Protein AF-A0A9K3PR68-F1 (afdb_monomer)

InterPro domains:
  IPR002347 Short-chain dehydrogenase/reductase SDR [PF00106] (8-247)
  IPR005322 Peptidase C69 [PF03577] (405-537)
  IPR005322 Peptidase C69 [PTHR12994] (298-611)

Nearest PDB structures (foldseek):
  5u2w-assembly1_D  TM=6.952E-01  e=2.261E-11  Burkholderia cenocepacia J2315
  3v2g-assembly1_A  TM=7.079E-01  e=7.075E-11  Sinorhizobium meliloti 1021
  4wnh-assembly1_A  TM=4.831E-01  e=2.727E-01  Mus musculus
  2wtx-assembly1_C  TM=2.582E-01  e=5.106E-01  Escherichia coli K-12
  5l3k-assembly1_C  TM=2.240E-01  e=2.250E+00  Mycolicibacterium thermoresistibile

Sequence (617 aa):
MRDTNNIVFLVTGASRGLGRAIALTSAKYYLTKYNDDSKSRLQLHYILVARSASGLEELKDKLENISTSDNVRISAHCHIVDLGNLDDLDANLDKILKDVDSITSDESSGDQHNIFFINNAGSLGHLGPCTTSPSLQDMRQTLDLNVTSCLWSSVKVAQHIKRKQEQRSTNSTLNAVLVNISSLVAISDDFVTMGIYSAGKGAREKYHTLLAKEELQTSLDPLTTIKTLNYAPGPLETDMTTSLRNSESLDSNLQKNFDKQLLNVNDSAWKLIRLLDSNDFDSGAHVDYFDLPDSPPSRPCGCDTFVAFPPATPPGIIIFGKNSDRPTGEGQSNRRYPQKKYPPGSKVKCTYIEIDQVETTHAVLLSQIDWMFGAEMGSNEKGVVIGNEAIWTRDECKSEPKYLLGMDLVRLGLERGETALHALNVITELLEKHGQGGPCAEDDPSFCYHNSYLILDGSEAWVLETSGRHWVAQRITKGVRNISNCMSIRSDFDLCSDNVCHHATKQGYWKESDGPLDFAAAFSTCGNAETEMSDQRFCGGRKLLEKHSNKGTMTKEAMMEILRDHKSGICMHGGGFETTSAWVSEFTTNGKDTNVRHFVTGGPHPCKKAFREESII

Organism: NCBI:txid303405

Radius of gyration: 28.74 Å; Cα contacts (8 Å, |Δi|>4): 1378; chains: 1; bounding box: 79×64×82 Å

Mean predicted aligned error: 14.57 Å

Foldseek 3Di:
DQAEEEEEEEFAPCLFFLNVLLLLLLLVVVQVVFPDPDSYAYEYEYEYEEQDPVSQVVSQVNSQPDDDDPRYHYHYHYQNDDLLPPVCLVVSLVVSVVVVCVRPVDQPQRYEYEYEYHLPDAALQFFAAPVVRPDPVSLSSRCSRLPVSSLVSLVSVVVSQVVVVVVHDPRYAYEYEYEAAAAPLCPDPPFGRSVSVNVSRVNNLVSQLVVQVVQVVPCPDPRYDYFYEHEHLFFEDGPRLVCLLPDPRGDPVVNVVSVDDGDYSNQSSNQVSLCSVVVPDRGSDYDYNVNTDSDQLPLPQFKKKKKADPLLAPPQKIKIKMFGKAFPPFDWFWDKDAKDADDPQDWDDFFQDIDGDDRIWFIKTARDGDNGRFGQWIATPLQKTKHKEFEAWPADADQPSQAHAPRSLRRQLRGQPNFQVRSVVRSLVRCLVGWHHHAPHDPDSPSIGFMWMWMHGSAWIKIWGDHTSKIFIAIGGHGMDMDTHADAQFLRTDDIDPCLVVVLVVVVLDDVVVPGGTPRQSIHPVHVPCYQVNQLLSVVLVVLSCVSSVVSHDDQVSSLVSCQDPVSCNQPDDSSMGRFKMKMKMWRDDPPDIDIWIWMQRGTRSNPGGTDTDDSD

Solvent-accessible surface area (backbone atoms only — not comparable to full-atom values): 32085 Å² total; per-residue (Å²): 131,68,42,40,41,38,39,35,41,40,29,30,34,24,42,46,64,56,34,32,29,36,58,56,41,45,53,54,51,52,56,68,73,53,49,99,81,59,82,47,37,39,38,41,37,35,40,36,28,22,69,48,59,68,38,36,52,58,46,38,54,54,53,62,64,50,91,67,55,103,40,38,47,64,48,71,45,78,43,76,44,61,60,55,44,65,93,52,38,64,67,50,50,57,57,55,48,48,55,52,48,65,73,67,62,73,79,54,87,54,32,37,37,41,36,39,39,36,50,50,50,70,72,64,65,64,58,24,58,75,93,68,60,92,45,75,66,58,54,48,52,41,40,34,30,39,29,54,36,48,56,50,50,53,49,54,50,51,54,52,52,50,56,49,59,76,72,53,62,98,62,50,50,65,39,35,39,43,33,41,58,44,44,70,51,37,82,45,88,83,53,65,24,34,52,62,34,26,53,31,33,30,52,47,48,56,50,45,32,48,52,20,52,53,45,64,74,65,50,89,48,96,84,56,53,69,38,22,39,29,38,16,59,62,67,44,66,38,75,68,46,52,51,51,58,72,37,89,44,39,39,73,75,60,37,59,65,59,74,45,93,56,42,59,40,56,59,39,25,46,50,51,45,51,45,64,72,68,57,78,68,64,60,26,38,80,46,45,44,85,79,44,70,96,51,69,73,52,80,61,82,32,25,39,38,40,40,32,21,38,66,19,12,47,86,48,32,36,40,38,33,36,33,40,40,40,55,63,88,63,56,46,40,72,45,72,44,71,60,45,76,45,65,89,87,36,69,42,76,47,67,59,39,71,46,84,43,67,52,59,35,45,27,26,29,29,43,21,40,68,93,50,64,20,18,53,31,38,37,20,82,59,50,25,36,39,38,53,24,44,26,63,38,64,55,77,56,45,40,56,65,72,16,40,42,65,32,33,39,45,41,51,16,39,28,68,26,67,39,29,68,49,18,50,50,50,34,50,54,47,29,58,74,55,29,51,15,12,49,74,46,97,92,34,64,81,43,44,53,36,35,31,36,47,29,23,35,85,74,40,34,35,43,38,42,45,44,61,61,33,37,41,28,31,80,43,71,54,34,71,53,72,51,28,49,53,52,70,59,46,64,78,53,76,46,63,42,96,55,40,69,59,49,34,41,74,73,68,44,45,53,79,91,78,48,78,68,37,48,24,43,40,38,27,66,65,35,81,83,55,57,51,84,67,44,59,43,46,46,36,51,49,51,50,51,49,67,42,26,78,72,35,61,43,44,69,68,54,46,56,50,54,52,34,32,56,91,41,47,53,34,39,80,55,82,64,30,25,20,34,30,34,41,35,37,43,34,44,40,62,89,91,49,63,47,77,48,37,31,33,36,68,29,58,41,48,73,82,42,67,71,41,82,56,71,66,119

Secondary structure (DSSP, 8-state):
---EEEEEEEEETTTSHHHHHHHHHHHHHHHHHT-TT-SSEEEEEEEEEES-HHHHHHHHHHHHTSPPBTTEEEEEEEEE--TT-GGGHHHHHHHHHHHHHHHH----TT-EEEEEEEE--------S-GGG---HHHHHHHHIIIIIHHHHHHHHHHHHHHHHHHHS-TTSEEEEEEEEE--GGGT-S--TT-HHHHHHHHHHHHHHHHHHHHHHHH-SSTT--EEEEEEE--SB-SHHHHHHHT-TTS-HHHHHHHSSPPBPHHHHHHHHHHHHHH--S-TT-EEEGGGS-SSSS-S-----EEEE-TTSS-TTEEEEEEEEEEETT--EEEEEE--EE--TT-EEE-SS-EEEPPSEE--EEEEEETTSSS-SEEEETTS-EEEEEEE-BSSPPP-SSSSB-HHHHHHHHHHH-SSHHHHHHHHHHHHHHH-B-S--BTTBTT---EEEEEEE-SS-EEEEEEETTEEEEEEE-SSEEEEBSB----S--SEE-TTHHHHHHHTTS--GGG-S--HHHHHBTTGGG-SSSS-HHHHHHHHHHHHHHTTT---HHHHHHHTT-TTTT-S-EETTEEEEEEEEEEEEEETTEEEEEEEE--SS-TTTS--EEE---

pLDDT: mean 89.27, std 12.38, range [34.03, 98.88]

Structure (mmCIF, N/CA/C/O backbone):
data_AF-A0A9K3PR68-F1
#
_entry.id   AF-A0A9K3PR68-F1
#
loop_
_atom_site.group_PDB
_atom_site.id
_atom_site.type_symbol
_atom_site.label_atom_id
_atom_site.label_alt_id
_atom_site.label_comp_id
_atom_site.label_asym_id
_atom_site.label_entity_id
_atom_site.label_seq_id
_atom_site.pdbx_PDB_ins_code
_atom_site.Cartn_x
_atom_site.Cartn_y
_atom_site.Cartn_z
_atom_site.occupancy
_atom_site.B_iso_or_equiv
_atom_site.auth_seq_id
_atom_site.auth_comp_id
_atom_site.auth_asym_id
_atom_site.auth_atom_id
_atom_site.pdbx_PDB_model_num
ATOM 1 N N . MET A 1 1 ? -16.920 23.624 -20.603 1.00 51.41 1 MET A N 1
ATOM 2 C CA . MET A 1 1 ? -16.299 22.346 -21.018 1.00 51.41 1 MET A CA 1
ATOM 3 C C . MET A 1 1 ? -15.777 21.676 -19.755 1.00 51.41 1 MET A C 1
ATOM 5 O O . MET A 1 1 ? -15.584 22.396 -18.786 1.00 51.41 1 MET A O 1
ATOM 9 N N . ARG A 1 2 ? -15.681 20.342 -19.695 1.00 57.75 2 ARG A N 1
ATOM 10 C CA . ARG A 1 2 ? -15.003 19.674 -18.566 1.00 57.75 2 ARG A CA 1
ATOM 11 C C . ARG A 1 2 ? -13.498 19.781 -18.812 1.00 57.75 2 ARG A C 1
ATOM 13 O O . ARG A 1 2 ? -13.104 19.547 -19.952 1.00 57.75 2 ARG A O 1
ATOM 20 N N . ASP A 1 3 ? -12.718 20.096 -17.786 1.00 68.56 3 ASP A N 1
ATOM 21 C CA . ASP A 1 3 ? -11.254 20.151 -17.877 1.00 68.56 3 ASP A CA 1
ATOM 22 C C . ASP A 1 3 ? -10.700 18.769 -18.265 1.00 68.56 3 ASP A C 1
ATOM 24 O O . ASP A 1 3 ? -11.184 17.735 -17.773 1.00 68.56 3 ASP A O 1
ATOM 28 N N . THR A 1 4 ? -9.721 18.737 -19.171 1.00 76.06 4 THR A N 1
ATOM 29 C CA . THR A 1 4 ? -9.101 17.503 -19.665 1.00 76.06 4 THR A CA 1
ATOM 30 C C . THR A 1 4 ? -7.663 17.396 -19.167 1.00 76.06 4 THR A C 1
ATOM 32 O O . THR A 1 4 ? -6.830 18.270 -19.400 1.00 76.06 4 THR A O 1
ATOM 35 N N . ASN A 1 5 ? -7.347 16.285 -18.503 1.00 86.75 5 ASN A N 1
ATOM 36 C CA . ASN A 1 5 ? -5.974 15.925 -18.176 1.00 86.75 5 ASN A CA 1
ATOM 37 C C . ASN A 1 5 ? -5.411 15.040 -19.294 1.00 86.75 5 ASN A C 1
ATOM 39 O O . ASN A 1 5 ? -5.980 13.999 -19.626 1.00 86.75 5 ASN A O 1
ATOM 43 N N . ASN A 1 6 ? -4.299 15.457 -19.882 1.00 90.75 6 ASN A N 1
ATOM 44 C CA . ASN A 1 6 ? -3.600 14.747 -20.940 1.00 90.75 6 ASN A CA 1
ATOM 45 C C . ASN A 1 6 ? -2.286 14.205 -20.384 1.00 90.75 6 ASN A C 1
ATOM 47 O O . ASN A 1 6 ? -1.429 14.968 -19.935 1.00 90.75 6 ASN A O 1
ATOM 51 N N . ILE A 1 7 ? -2.098 12.891 -20.449 1.00 94.31 7 ILE A N 1
ATOM 52 C CA . ILE A 1 7 ? -0.850 12.245 -20.044 1.00 94.31 7 ILE A CA 1
ATOM 53 C C . ILE A 1 7 ? -0.223 11.600 -21.270 1.00 94.31 7 ILE A C 1
ATOM 55 O O . ILE A 1 7 ? -0.846 10.771 -21.930 1.00 94.31 7 ILE A O 1
ATOM 59 N N . VAL A 1 8 ? 1.012 11.990 -21.579 1.00 97.06 8 VAL A N 1
ATOM 60 C CA . VAL A 1 8 ? 1.754 11.507 -22.745 1.00 97.06 8 VAL A CA 1
ATOM 61 C C . VAL A 1 8 ? 2.912 10.639 -22.284 1.00 97.06 8 VAL A C 1
ATOM 63 O O . VAL A 1 8 ? 3.842 11.128 -21.650 1.00 97.06 8 VAL A O 1
ATOM 66 N N . PHE A 1 9 ? 2.889 9.361 -22.644 1.00 98.44 9 PHE A N 1
ATOM 67 C CA . PHE A 1 9 ? 3.997 8.434 -22.445 1.00 98.44 9 PHE A CA 1
ATOM 68 C C . PHE A 1 9 ? 4.782 8.279 -23.746 1.00 98.44 9 PHE A C 1
ATOM 70 O O . PHE A 1 9 ? 4.349 7.576 -24.659 1.00 98.44 9 PHE A O 1
ATOM 77 N N . LEU A 1 10 ? 5.961 8.899 -23.824 1.00 98.56 10 LEU A N 1
ATOM 78 C CA . LEU A 1 10 ? 6.918 8.674 -24.908 1.00 98.56 10 LEU A CA 1
ATOM 79 C C . LEU A 1 10 ? 7.931 7.614 -24.462 1.00 98.56 10 LEU A C 1
ATOM 81 O O . LEU A 1 10 ? 8.810 7.904 -23.655 1.00 98.56 10 LEU A O 1
ATOM 85 N N . VAL A 1 11 ? 7.810 6.384 -24.965 1.00 98.75 11 VAL A N 1
ATOM 86 C CA . VAL A 1 11 ? 8.564 5.223 -24.459 1.00 98.75 11 VAL A CA 1
ATOM 87 C C . VAL A 1 11 ? 9.496 4.659 -25.527 1.00 98.75 11 VAL A C 1
ATOM 89 O O . VAL A 1 11 ? 9.045 4.142 -26.552 1.00 98.75 11 VAL A O 1
ATOM 92 N N . THR A 1 12 ? 10.808 4.689 -25.271 1.00 98.56 12 THR A N 1
ATOM 93 C CA . THR A 1 12 ? 11.798 4.027 -26.136 1.00 98.56 12 THR A CA 1
ATOM 94 C C . THR A 1 12 ? 12.003 2.565 -25.744 1.00 98.56 12 THR A C 1
ATOM 96 O O . THR A 1 12 ? 11.922 2.185 -24.579 1.00 98.56 12 THR A O 1
ATOM 99 N N . GLY A 1 13 ? 12.250 1.687 -26.717 1.00 97.88 13 GLY A N 1
ATOM 100 C CA . GLY A 1 13 ? 12.345 0.245 -26.468 1.00 97.88 13 GLY A CA 1
ATOM 101 C C . GLY A 1 13 ? 11.010 -0.383 -26.047 1.00 97.88 13 GLY A C 1
ATOM 102 O O . GLY A 1 13 ? 11.004 -1.357 -25.298 1.00 97.88 13 GLY A O 1
ATOM 103 N N . ALA A 1 14 ? 9.883 0.163 -26.515 1.00 98.19 14 ALA A N 1
ATOM 104 C CA . ALA A 1 14 ? 8.542 -0.211 -26.059 1.00 98.19 14 ALA A CA 1
ATOM 105 C C . ALA A 1 14 ? 8.078 -1.613 -26.499 1.00 98.19 14 ALA A C 1
ATOM 107 O O . ALA A 1 14 ? 7.173 -2.183 -25.903 1.00 98.19 14 ALA A O 1
ATOM 108 N N . SER A 1 15 ? 8.691 -2.210 -27.523 1.00 97.38 15 SER A N 1
ATOM 109 C CA . SER A 1 15 ? 8.213 -3.479 -28.096 1.00 97.38 15 SER A CA 1
ATOM 110 C C . SER A 1 15 ? 8.281 -4.685 -27.144 1.00 97.38 15 SER A C 1
ATOM 112 O O . SER A 1 15 ? 7.593 -5.672 -27.379 1.00 97.38 15 SER A O 1
ATOM 114 N N . ARG A 1 16 ? 9.126 -4.656 -26.100 1.00 93.62 16 ARG A N 1
ATOM 115 C CA . ARG A 1 16 ? 9.366 -5.805 -25.203 1.00 93.62 16 ARG A CA 1
ATOM 116 C C . ARG A 1 16 ? 9.901 -5.387 -23.830 1.00 93.62 16 ARG A C 1
ATOM 118 O O . ARG A 1 16 ? 10.242 -4.223 -23.630 1.00 93.62 16 ARG A O 1
ATOM 125 N N . GLY A 1 17 ? 10.012 -6.351 -22.913 1.00 94.62 17 GLY A N 1
ATOM 126 C CA . GLY A 1 17 ? 10.621 -6.166 -21.592 1.00 94.62 17 GLY A CA 1
ATOM 127 C C . GLY A 1 17 ? 9.976 -5.034 -20.788 1.00 94.62 17 GLY A C 1
ATOM 128 O O . GLY A 1 17 ? 8.760 -4.842 -20.841 1.00 94.62 17 GLY A O 1
ATOM 129 N N . LEU A 1 18 ? 10.804 -4.271 -20.070 1.00 96.75 18 LEU A N 1
ATOM 130 C CA . LEU A 1 18 ? 10.347 -3.189 -19.197 1.00 96.75 18 LEU A CA 1
ATOM 131 C C . LEU A 1 18 ? 9.594 -2.082 -19.946 1.00 96.75 18 LEU A C 1
ATOM 133 O O . LEU A 1 18 ? 8.542 -1.658 -19.483 1.00 96.75 18 LEU A O 1
ATOM 137 N N . GLY A 1 19 ? 10.058 -1.665 -21.129 1.00 97.81 19 GLY A N 1
ATOM 138 C CA . GLY A 1 19 ? 9.370 -0.640 -21.926 1.00 97.81 19 GLY A CA 1
ATOM 139 C C . GLY A 1 19 ? 7.927 -1.025 -22.276 1.00 97.81 19 GLY A C 1
ATOM 140 O O . GLY A 1 19 ? 7.020 -0.203 -22.154 1.00 97.81 19 GLY A O 1
ATOM 141 N N . ARG A 1 20 ? 7.696 -2.298 -22.632 1.00 97.50 20 ARG A N 1
ATOM 142 C CA . ARG A 1 20 ? 6.346 -2.837 -22.875 1.00 97.50 20 ARG A CA 1
ATOM 143 C C . ARG A 1 20 ? 5.494 -2.831 -21.606 1.00 97.50 20 ARG A C 1
ATOM 145 O O . ARG A 1 20 ? 4.325 -2.452 -21.655 1.00 97.50 20 ARG A O 1
ATOM 152 N N . ALA A 1 21 ? 6.076 -3.257 -20.486 1.00 93.06 21 ALA A N 1
ATOM 153 C CA . ALA A 1 21 ? 5.388 -3.308 -19.201 1.00 93.06 21 ALA A CA 1
ATOM 154 C C . ALA A 1 21 ? 4.990 -1.909 -18.710 1.00 93.06 21 ALA A C 1
ATOM 156 O O . ALA A 1 21 ? 3.848 -1.722 -18.317 1.00 93.06 21 ALA A O 1
ATOM 157 N N . ILE A 1 22 ? 5.872 -0.910 -18.817 1.00 97.94 22 ILE A N 1
ATOM 158 C CA . ILE A 1 22 ? 5.591 0.490 -18.448 1.00 97.94 22 ILE A CA 1
ATOM 159 C C . ILE A 1 22 ? 4.353 1.022 -19.183 1.00 97.94 22 ILE A C 1
ATOM 161 O O . ILE A 1 22 ? 3.464 1.604 -18.558 1.00 97.94 22 ILE A O 1
ATOM 165 N N . ALA A 1 23 ? 4.252 0.782 -20.494 1.00 97.50 23 ALA A N 1
ATOM 166 C CA . ALA A 1 23 ? 3.102 1.224 -21.278 1.00 97.50 23 ALA A CA 1
ATOM 167 C C . ALA A 1 23 ? 1.791 0.553 -20.818 1.00 97.50 23 ALA A C 1
ATOM 169 O O . ALA A 1 23 ? 0.813 1.236 -20.532 1.00 97.50 23 ALA A O 1
ATOM 170 N N . LEU A 1 24 ? 1.771 -0.776 -20.671 1.00 91.31 24 LEU A N 1
ATOM 171 C CA . LEU A 1 24 ? 0.560 -1.503 -20.257 1.00 91.31 24 LEU A CA 1
ATOM 172 C C . LEU A 1 24 ? 0.159 -1.221 -18.803 1.00 91.31 24 LEU A C 1
ATOM 174 O O . LEU A 1 24 ? -1.026 -1.111 -18.490 1.00 91.31 24 LEU A O 1
ATOM 178 N N . THR A 1 25 ? 1.139 -1.132 -17.909 1.00 89.00 25 THR A N 1
ATOM 179 C CA . THR A 1 25 ? 0.923 -0.892 -16.483 1.00 89.00 25 THR A CA 1
ATOM 180 C C . THR A 1 25 ? 0.411 0.518 -16.228 1.00 89.00 25 THR A C 1
ATOM 182 O O . THR A 1 25 ? -0.532 0.676 -15.458 1.00 89.00 25 THR A O 1
ATOM 185 N N . SER A 1 26 ? 0.949 1.534 -16.913 1.00 93.25 26 SER A N 1
ATOM 186 C CA . SER A 1 26 ? 0.429 2.904 -16.789 1.00 93.25 26 SER A CA 1
ATOM 187 C C . SER A 1 26 ? -1.033 3.013 -17.210 1.00 93.25 26 SER A C 1
ATOM 189 O O . SER A 1 26 ? -1.812 3.644 -16.500 1.00 93.25 26 SER A O 1
ATOM 191 N N . ALA A 1 27 ? -1.437 2.342 -18.293 1.00 90.12 27 ALA A N 1
ATOM 192 C CA . ALA A 1 27 ? -2.828 2.358 -18.736 1.00 90.12 27 ALA A CA 1
ATOM 193 C C . ALA A 1 27 ? -3.760 1.806 -17.646 1.00 90.12 27 ALA A C 1
ATOM 195 O O . ALA A 1 27 ? -4.744 2.442 -17.273 1.00 90.12 27 ALA A O 1
ATOM 196 N N . LYS A 1 28 ? -3.401 0.652 -17.070 1.00 85.06 28 LYS A N 1
ATOM 197 C CA . LYS A 1 28 ? -4.153 0.016 -15.975 1.00 85.06 28 LYS A CA 1
ATOM 198 C C . LYS A 1 28 ? -4.178 0.864 -14.699 1.00 85.06 28 LYS A C 1
ATOM 200 O O . LYS A 1 28 ? -5.230 0.965 -14.069 1.00 85.06 28 LYS A O 1
ATOM 205 N N . TYR A 1 29 ? -3.048 1.470 -14.329 1.00 83.50 29 TYR A N 1
ATOM 206 C CA . TYR A 1 29 ? -2.932 2.367 -13.175 1.00 83.50 29 TYR A CA 1
ATOM 207 C C . TYR A 1 29 ? -3.943 3.511 -13.275 1.00 83.50 29 TYR A C 1
ATOM 209 O O . TYR A 1 29 ? -4.781 3.697 -12.392 1.00 83.50 29 TYR A O 1
ATOM 217 N N . TYR A 1 30 ? -3.917 4.235 -14.392 1.00 83.81 30 TYR A N 1
ATOM 218 C CA . TYR A 1 30 ? -4.749 5.418 -14.572 1.00 83.81 30 TYR A CA 1
ATOM 219 C C . TYR A 1 30 ? -6.230 5.094 -14.766 1.00 83.81 30 TYR A C 1
ATOM 221 O O . TYR A 1 30 ? -7.071 5.835 -14.265 1.00 83.81 30 TYR A O 1
ATOM 229 N N . LEU A 1 31 ? -6.565 3.969 -15.404 1.00 79.75 31 LEU A N 1
ATOM 230 C CA . LEU A 1 31 ? -7.950 3.490 -15.472 1.00 79.75 31 LEU A CA 1
ATOM 231 C C . LEU A 1 31 ? -8.527 3.174 -14.092 1.00 79.75 31 LEU A C 1
ATOM 233 O O . LEU A 1 31 ? -9.680 3.492 -13.825 1.00 79.75 31 LEU A O 1
ATOM 237 N N . THR A 1 32 ? -7.716 2.589 -13.209 1.00 74.25 32 THR A N 1
ATOM 238 C CA . THR A 1 32 ? -8.134 2.298 -11.831 1.00 74.25 32 THR A CA 1
ATOM 239 C C . THR A 1 32 ? -8.342 3.594 -11.043 1.00 74.25 32 THR A C 1
ATOM 241 O O . THR A 1 32 ? -9.301 3.710 -10.286 1.00 74.25 32 THR A O 1
ATOM 244 N N . LYS A 1 33 ? -7.472 4.590 -11.255 1.00 73.00 33 LYS A N 1
ATOM 245 C CA . LYS A 1 33 ? -7.505 5.891 -10.569 1.00 73.00 33 LYS A CA 1
ATOM 246 C C . LYS A 1 33 ? -8.662 6.808 -11.011 1.00 73.00 33 LYS A C 1
ATOM 248 O O . LYS A 1 33 ? -9.146 7.583 -10.197 1.00 73.00 33 LYS A O 1
ATOM 253 N N . TYR A 1 34 ? -9.104 6.741 -12.271 1.00 70.50 34 TYR A N 1
ATOM 254 C CA . TYR A 1 34 ? -10.085 7.670 -12.869 1.00 70.50 34 TYR A CA 1
ATOM 255 C C . TYR A 1 34 ? -11.472 7.042 -13.135 1.00 70.50 34 TYR A C 1
ATOM 257 O O . TYR A 1 34 ? -12.139 7.371 -14.119 1.00 70.50 34 TYR A O 1
ATOM 265 N N . ASN A 1 35 ? -11.922 6.125 -12.272 1.00 58.03 35 ASN A N 1
ATOM 266 C CA . ASN A 1 35 ? -13.236 5.487 -12.418 1.00 58.03 35 ASN A CA 1
ATOM 267 C C . ASN A 1 35 ? -14.411 6.469 -12.146 1.00 58.03 35 ASN A C 1
ATOM 269 O O . ASN A 1 35 ? -14.194 7.524 -11.558 1.00 58.03 35 ASN A O 1
ATOM 273 N N . ASP A 1 36 ? -15.622 6.113 -12.603 1.00 50.81 36 ASP A N 1
ATOM 274 C CA . ASP A 1 36 ? -16.859 6.886 -12.926 1.00 50.81 36 ASP A CA 1
ATOM 275 C C . ASP A 1 36 ? -17.286 8.199 -12.200 1.00 50.81 36 ASP A C 1
ATOM 277 O O . ASP A 1 36 ? -18.274 8.805 -12.615 1.00 50.81 36 ASP A O 1
ATOM 281 N N . ASP A 1 37 ? -16.571 8.713 -11.196 1.00 48.16 37 ASP A N 1
ATOM 282 C CA . ASP A 1 37 ? -16.976 9.876 -10.377 1.00 48.16 37 ASP A CA 1
ATOM 283 C C . ASP A 1 37 ? -16.111 11.146 -10.594 1.00 48.16 37 ASP A C 1
ATOM 285 O O . ASP A 1 37 ? -16.256 12.158 -9.900 1.00 48.16 37 ASP A O 1
ATOM 289 N N . SER A 1 38 ? -15.194 11.146 -11.575 1.00 53.88 38 SER A N 1
ATOM 290 C CA . SER A 1 38 ? -14.329 12.304 -11.849 1.00 53.88 38 SER A CA 1
ATOM 291 C C . SER A 1 38 ? -15.036 13.397 -12.669 1.00 53.88 38 SER A C 1
ATOM 293 O O . SER A 1 38 ? -15.563 13.172 -13.760 1.00 53.88 38 SER A O 1
ATOM 295 N N . LYS A 1 39 ? -14.992 14.649 -12.187 1.00 58.38 39 LYS A N 1
ATOM 296 C CA . LYS A 1 39 ? -15.488 15.829 -12.931 1.00 58.38 39 LYS A CA 1
ATOM 297 C C . LYS A 1 39 ? -14.662 16.152 -14.192 1.00 58.38 39 LYS A C 1
ATOM 299 O O . LYS A 1 39 ? -15.155 16.887 -15.051 1.00 58.38 39 LYS A O 1
ATOM 304 N N . SER A 1 40 ? -13.448 15.607 -14.310 1.00 66.31 40 SER A N 1
ATOM 305 C CA . SER A 1 40 ? -12.497 15.805 -15.413 1.00 66.31 40 SER A CA 1
ATOM 306 C C . SER A 1 40 ? -12.355 14.557 -16.291 1.00 66.31 40 SER A C 1
ATOM 308 O O . SER A 1 40 ? -12.580 13.431 -15.840 1.00 66.31 40 SER A O 1
ATOM 310 N N . ARG A 1 41 ? -12.000 14.766 -17.565 1.00 81.94 41 ARG A N 1
ATOM 311 C CA . ARG A 1 41 ? -11.688 13.691 -18.524 1.00 81.94 41 ARG A CA 1
ATOM 312 C C . ARG A 1 41 ? -10.189 13.420 -18.528 1.00 81.94 41 ARG A C 1
ATOM 314 O O . ARG A 1 41 ? -9.404 14.359 -18.458 1.00 81.94 41 ARG A O 1
ATOM 321 N N . LEU A 1 42 ? -9.796 12.162 -18.674 1.00 88.06 42 LEU A N 1
ATOM 322 C CA . LEU A 1 42 ? -8.410 11.749 -18.849 1.00 88.06 42 LEU A CA 1
ATOM 323 C C . LEU A 1 42 ? -8.183 11.242 -20.273 1.00 88.06 42 LEU A C 1
ATOM 325 O O . LEU A 1 42 ? -8.936 10.409 -20.782 1.00 88.06 42 LEU A O 1
ATOM 329 N N . GLN A 1 43 ? -7.110 11.705 -20.902 1.00 91.62 43 GLN A N 1
ATOM 330 C CA . GLN A 1 43 ? -6.604 11.137 -22.144 1.00 91.62 43 GLN A CA 1
ATOM 331 C C . GLN A 1 43 ? -5.176 10.639 -21.934 1.00 91.62 43 GLN A C 1
ATOM 333 O O . GLN A 1 43 ? -4.289 11.404 -21.555 1.00 91.62 43 GLN A O 1
ATOM 338 N N . LEU A 1 44 ? -4.968 9.350 -22.178 1.00 94.56 44 LEU A N 1
ATOM 339 C CA . LEU A 1 44 ? -3.665 8.702 -22.157 1.00 94.56 44 LEU A CA 1
ATOM 340 C C . LEU A 1 44 ? -3.185 8.530 -23.595 1.00 94.56 44 LEU A C 1
ATOM 342 O O . LEU A 1 44 ? -3.825 7.844 -24.391 1.00 94.56 44 LEU A O 1
ATOM 346 N N . HIS A 1 45 ? -2.048 9.130 -23.915 1.00 97.06 45 HIS A N 1
ATOM 347 C CA . HIS A 1 45 ? -1.448 9.066 -25.241 1.00 97.06 45 HIS A CA 1
ATOM 348 C C . HIS A 1 45 ? -0.109 8.345 -25.160 1.00 97.06 45 HIS A C 1
ATOM 350 O O . HIS A 1 45 ? 0.762 8.717 -24.372 1.00 97.06 45 HIS A O 1
ATOM 356 N N . TYR A 1 46 ? 0.075 7.324 -25.988 1.00 98.44 46 TYR A N 1
ATOM 357 C CA . TYR A 1 46 ? 1.286 6.512 -26.017 1.00 98.44 46 TYR A CA 1
ATOM 358 C C . TYR A 1 46 ? 2.041 6.723 -27.323 1.00 98.44 46 TYR A C 1
ATOM 360 O O . TYR A 1 46 ? 1.553 6.368 -28.389 1.00 98.44 46 TYR A O 1
ATOM 368 N N . ILE A 1 47 ? 3.264 7.239 -27.248 1.00 98.56 47 ILE A N 1
ATOM 369 C CA . ILE A 1 47 ? 4.177 7.323 -28.389 1.00 98.56 47 ILE A CA 1
ATOM 370 C C . ILE A 1 47 ? 5.250 6.250 -28.190 1.00 98.56 47 ILE A C 1
ATOM 372 O O . ILE A 1 47 ? 6.104 6.338 -27.305 1.00 98.56 47 ILE A O 1
ATOM 376 N N . LEU A 1 48 ? 5.166 5.184 -28.980 1.00 98.69 48 LEU A N 1
ATOM 377 C CA . LEU A 1 48 ? 5.900 3.938 -28.783 1.00 98.69 48 LEU A CA 1
ATOM 378 C C . LEU A 1 48 ? 7.022 3.816 -29.818 1.00 98.69 48 LEU A C 1
ATOM 380 O O . LEU A 1 48 ? 6.760 3.744 -31.018 1.00 98.69 48 LEU A O 1
ATOM 384 N N . VAL A 1 49 ? 8.273 3.749 -29.358 1.00 98.69 49 VAL A N 1
ATOM 385 C CA . VAL A 1 49 ? 9.459 3.731 -30.231 1.00 98.69 49 VAL A CA 1
ATOM 386 C C . VAL A 1 49 ? 10.227 2.423 -30.059 1.00 98.69 49 VAL A C 1
ATOM 388 O O . VAL A 1 49 ? 10.658 2.084 -28.954 1.00 98.69 49 VAL A O 1
ATOM 391 N N . ALA A 1 50 ? 10.430 1.673 -31.141 1.00 98.25 50 ALA A N 1
ATOM 392 C CA . ALA A 1 50 ? 11.276 0.475 -31.168 1.00 98.25 50 ALA A CA 1
ATOM 393 C C . ALA A 1 50 ? 11.620 0.065 -32.609 1.00 98.25 50 ALA A C 1
ATOM 395 O O . ALA A 1 50 ? 11.039 0.565 -33.559 1.00 98.25 50 ALA A O 1
ATOM 396 N N . ARG A 1 51 ? 12.517 -0.913 -32.778 1.00 97.38 51 ARG A N 1
ATOM 397 C CA . ARG A 1 51 ? 12.832 -1.493 -34.101 1.00 97.38 51 ARG A CA 1
ATOM 398 C C . ARG A 1 51 ? 11.811 -2.532 -34.573 1.00 97.38 51 ARG A C 1
ATOM 400 O O . ARG A 1 51 ? 11.673 -2.762 -35.767 1.00 97.38 51 ARG A O 1
ATOM 407 N N . SER A 1 52 ? 11.134 -3.203 -33.639 1.00 97.81 52 SER A N 1
ATOM 408 C CA . SER A 1 52 ? 10.197 -4.282 -33.961 1.00 97.81 52 SER A CA 1
ATOM 409 C C . SER A 1 52 ? 8.822 -3.716 -34.295 1.00 97.81 52 SER A C 1
ATOM 411 O O . SER A 1 52 ? 8.080 -3.349 -33.386 1.00 97.81 52 SER A O 1
ATOM 413 N N . ALA A 1 53 ? 8.475 -3.683 -35.583 1.00 97.38 53 ALA A N 1
ATOM 414 C CA . ALA A 1 53 ? 7.150 -3.268 -36.040 1.00 97.38 53 ALA A CA 1
ATOM 415 C C . ALA A 1 53 ? 6.042 -4.131 -35.416 1.00 97.38 53 ALA A C 1
ATOM 417 O O . ALA A 1 53 ? 5.131 -3.606 -34.788 1.00 97.38 53 ALA A O 1
ATOM 418 N N . SER A 1 54 ? 6.169 -5.460 -35.489 1.00 97.50 54 SER A N 1
ATOM 419 C CA . SER A 1 54 ? 5.167 -6.383 -34.942 1.00 97.50 54 SER A CA 1
ATOM 420 C C . SER A 1 54 ? 4.986 -6.240 -33.430 1.00 97.50 54 SER A C 1
ATOM 422 O O . SER A 1 54 ? 3.860 -6.265 -32.947 1.00 97.50 54 SER A O 1
ATOM 424 N N . GLY A 1 55 ? 6.073 -6.043 -32.676 1.00 97.19 55 GLY A N 1
ATOM 425 C CA . GLY A 1 55 ? 5.990 -5.858 -31.224 1.00 97.19 55 GLY A CA 1
ATOM 426 C C . GLY A 1 55 ? 5.355 -4.525 -30.813 1.00 97.19 55 GLY A C 1
ATOM 427 O O . GLY A 1 55 ? 4.744 -4.446 -29.744 1.00 97.19 55 GLY A O 1
ATOM 428 N N . LEU A 1 56 ? 5.498 -3.484 -31.643 1.00 98.19 56 LEU A N 1
ATOM 429 C CA . LEU A 1 56 ? 4.824 -2.198 -31.450 1.00 98.19 56 LEU A CA 1
ATOM 430 C C . LEU A 1 56 ? 3.333 -2.294 -31.774 1.00 98.19 56 LEU A C 1
ATOM 432 O O . LEU A 1 56 ? 2.531 -1.883 -30.942 1.00 98.19 56 LEU A O 1
ATOM 436 N N . GLU A 1 57 ? 2.961 -2.894 -32.906 1.00 97.62 57 GLU A N 1
ATOM 437 C CA . GLU A 1 57 ? 1.548 -3.080 -33.268 1.00 97.62 57 GLU A CA 1
ATOM 438 C C . GLU A 1 57 ? 0.821 -3.954 -32.233 1.00 97.62 57 GLU A C 1
ATOM 440 O O . GLU A 1 57 ? -0.222 -3.571 -31.716 1.00 97.62 57 GLU A O 1
ATOM 445 N N . GLU A 1 58 ? 1.436 -5.051 -31.776 1.00 97.25 58 GLU A N 1
ATOM 446 C CA . GLU A 1 58 ? 0.867 -5.873 -30.696 1.00 97.25 58 GLU A CA 1
ATOM 447 C C . GLU A 1 58 ? 0.770 -5.108 -29.358 1.00 97.25 58 GLU A C 1
ATOM 449 O O . GLU A 1 58 ? 0.000 -5.481 -28.472 1.00 97.25 58 GLU A O 1
ATOM 454 N N . LEU A 1 59 ? 1.602 -4.085 -29.117 1.00 97.25 59 LEU A N 1
ATOM 455 C CA . LEU A 1 59 ? 1.449 -3.221 -27.936 1.00 97.25 59 LEU A CA 1
ATOM 456 C C . LEU A 1 59 ? 0.259 -2.286 -28.098 1.00 97.25 59 LEU A C 1
ATOM 458 O O . LEU A 1 59 ? -0.556 -2.172 -27.185 1.00 97.25 59 LEU A O 1
ATOM 462 N N . LYS A 1 60 ? 0.196 -1.624 -29.251 1.00 97.69 60 LYS A N 1
ATOM 463 C CA . LYS A 1 60 ? -0.853 -0.684 -29.612 1.00 97.69 60 LYS A CA 1
ATOM 464 C C . LYS A 1 60 ? -2.222 -1.343 -29.514 1.00 97.69 60 LYS A C 1
ATOM 466 O O . LYS A 1 60 ? -3.053 -0.862 -28.750 1.00 97.69 60 LYS A O 1
ATOM 471 N N . ASP A 1 61 ? -2.393 -2.499 -30.153 1.00 95.50 61 ASP A N 1
ATOM 472 C CA . ASP A 1 61 ? -3.635 -3.269 -30.094 1.00 95.50 61 ASP A CA 1
ATOM 473 C C . ASP A 1 61 ? -4.018 -3.587 -28.648 1.00 95.50 61 ASP A C 1
ATOM 475 O O . ASP A 1 61 ? -5.177 -3.462 -28.261 1.00 95.50 61 ASP A O 1
ATOM 479 N N . LYS A 1 62 ? -3.053 -3.983 -27.807 1.00 93.12 62 LYS A N 1
ATOM 480 C CA . LYS A 1 62 ? -3.345 -4.265 -26.397 1.00 93.12 62 LYS A CA 1
ATOM 481 C C . LYS A 1 62 ? -3.784 -3.025 -25.640 1.00 93.12 62 LYS A C 1
ATOM 483 O O . LYS A 1 62 ? -4.705 -3.165 -24.852 1.00 93.12 62 LYS A O 1
ATOM 488 N N . LEU A 1 63 ? -3.143 -1.873 -25.845 1.00 92.44 63 LEU A N 1
ATOM 489 C CA . LEU A 1 63 ? -3.480 -0.612 -25.175 1.00 92.44 63 LEU A CA 1
ATOM 490 C C . LEU A 1 63 ? -4.866 -0.106 -25.581 1.00 92.44 63 LEU A C 1
ATOM 492 O O . LEU A 1 63 ? -5.657 0.254 -24.714 1.00 92.44 63 LEU A O 1
ATOM 496 N N . GLU A 1 64 ? -5.168 -0.123 -26.878 1.00 90.25 64 GLU A N 1
ATOM 497 C CA . GLU A 1 64 ? -6.444 0.356 -27.423 1.00 90.25 64 GLU A CA 1
ATOM 498 C C . GLU A 1 64 ? -7.617 -0.579 -27.076 1.00 90.25 64 GLU A C 1
ATOM 500 O O . GLU A 1 64 ? -8.754 -0.125 -26.976 1.00 90.25 64 GLU A O 1
ATOM 505 N N . ASN A 1 65 ? -7.345 -1.863 -26.811 1.00 86.81 65 ASN A N 1
ATOM 506 C CA . ASN A 1 65 ? -8.345 -2.833 -26.351 1.00 86.81 65 ASN A CA 1
ATOM 507 C C . ASN A 1 65 ? -8.555 -2.859 -24.825 1.00 86.81 65 ASN A C 1
ATOM 509 O O . ASN A 1 65 ? -9.400 -3.622 -24.347 1.00 86.81 65 ASN A O 1
ATOM 513 N N . ILE A 1 66 ? -7.807 -2.085 -24.027 1.00 83.19 66 ILE A N 1
ATOM 514 C CA . ILE A 1 66 ? -8.097 -1.993 -22.589 1.00 83.19 66 ILE A CA 1
ATOM 515 C C . ILE A 1 66 ? -9.443 -1.277 -22.421 1.00 83.19 66 ILE A C 1
ATOM 517 O O . ILE A 1 66 ? -9.646 -0.207 -22.987 1.00 83.19 66 ILE A O 1
ATOM 521 N N . SER A 1 67 ? -10.361 -1.870 -21.644 1.00 66.19 67 SER A N 1
ATOM 522 C CA . SER A 1 67 ? -11.703 -1.320 -21.409 1.00 66.19 67 SER A CA 1
ATOM 523 C C . SER A 1 67 ? -11.620 0.139 -20.964 1.00 66.19 67 SER A C 1
ATOM 525 O O . SER A 1 67 ? -11.074 0.440 -19.904 1.00 66.19 67 SER A O 1
ATOM 527 N N . THR A 1 68 ? -12.167 1.032 -21.782 1.00 67.00 68 THR A N 1
ATOM 528 C CA . THR A 1 68 ? -12.241 2.469 -21.512 1.00 67.00 68 THR A CA 1
ATOM 529 C C . THR A 1 68 ? -13.582 2.811 -20.869 1.00 67.00 68 THR A C 1
ATOM 531 O O . THR A 1 68 ? -14.575 2.109 -21.063 1.00 67.00 68 THR A O 1
ATOM 534 N N . SER A 1 69 ? -13.607 3.876 -20.073 1.00 68.44 69 SER A N 1
ATOM 535 C CA . SER A 1 69 ? -14.839 4.491 -19.572 1.00 68.44 69 SER A CA 1
ATOM 536 C C . SER A 1 69 ? -15.119 5.776 -20.352 1.00 68.44 69 SER A C 1
ATOM 538 O O . SER A 1 69 ? -14.244 6.291 -21.050 1.00 68.44 69 SER A O 1
ATOM 540 N N . ASP A 1 70 ? -16.309 6.361 -20.196 1.00 69.00 70 ASP A N 1
ATOM 541 C CA . ASP A 1 70 ? -16.625 7.668 -20.799 1.00 69.00 70 ASP A CA 1
ATOM 542 C C . ASP A 1 70 ? -15.653 8.786 -20.359 1.00 69.00 70 ASP A C 1
ATOM 544 O O . ASP A 1 70 ? -15.525 9.817 -21.034 1.00 69.00 70 ASP A O 1
ATOM 548 N N . ASN A 1 71 ? -14.949 8.573 -19.242 1.00 75.94 71 ASN A N 1
ATOM 549 C CA . ASN A 1 71 ? -14.012 9.518 -18.649 1.00 75.94 71 ASN A CA 1
ATOM 550 C C . ASN A 1 71 ? -12.543 9.261 -19.021 1.00 75.94 71 ASN A C 1
ATOM 552 O O . ASN A 1 71 ? -11.756 10.195 -18.889 1.00 75.94 71 ASN A O 1
ATOM 556 N N . VAL A 1 72 ? -12.159 8.074 -19.515 1.00 84.06 72 VAL A N 1
ATOM 557 C CA . VAL A 1 72 ? -10.760 7.745 -19.865 1.00 84.06 72 VAL A CA 1
ATOM 558 C C . VAL A 1 72 ? -10.647 7.287 -21.315 1.00 84.06 72 VAL A C 1
ATOM 560 O O . VAL A 1 72 ? -11.236 6.283 -21.702 1.00 84.06 72 VAL A O 1
ATOM 563 N N . ARG A 1 73 ? -9.831 7.978 -22.117 1.00 90.38 73 ARG A N 1
ATOM 564 C CA . ARG A 1 73 ? -9.509 7.584 -23.500 1.00 90.38 73 ARG A CA 1
ATOM 565 C C . ARG A 1 73 ? -8.040 7.224 -23.643 1.00 90.38 73 ARG A C 1
ATOM 567 O O . ARG A 1 73 ? -7.193 7.869 -23.035 1.00 90.38 73 ARG A O 1
ATOM 574 N N . ILE A 1 74 ? -7.753 6.227 -24.474 1.00 93.56 74 ILE A N 1
ATOM 575 C CA . ILE A 1 74 ? -6.395 5.758 -24.762 1.00 93.56 74 ILE A CA 1
ATOM 576 C C . ILE A 1 74 ? -6.134 5.876 -26.266 1.00 93.56 74 ILE A C 1
ATOM 578 O O . ILE A 1 74 ? -6.993 5.514 -27.067 1.00 93.56 74 ILE A O 1
ATOM 582 N N . SER A 1 75 ? -4.957 6.373 -26.641 1.00 95.06 75 SER A N 1
ATOM 583 C CA . SER A 1 75 ? -4.460 6.410 -28.021 1.00 95.06 75 SER A CA 1
ATOM 584 C C . SER A 1 75 ? -3.005 5.932 -28.078 1.00 95.06 75 SER A C 1
ATOM 586 O O . SER A 1 75 ? -2.246 6.124 -27.122 1.00 95.06 75 SER A O 1
ATOM 588 N N . ALA A 1 76 ? -2.594 5.305 -29.185 1.00 97.12 76 ALA A N 1
ATOM 589 C CA . ALA A 1 76 ? -1.214 4.858 -29.359 1.00 97.12 76 ALA A CA 1
ATOM 590 C C . ALA A 1 76 ? -0.672 5.076 -30.787 1.00 97.12 76 ALA A C 1
ATOM 592 O O . ALA A 1 76 ? -1.306 4.757 -31.794 1.00 97.12 76 ALA A O 1
ATOM 593 N N . HIS A 1 77 ? 0.546 5.614 -30.863 1.00 97.31 77 HIS A N 1
ATOM 594 C CA . HIS A 1 77 ? 1.284 5.959 -32.077 1.00 97.31 77 HIS A CA 1
ATOM 595 C C . HIS A 1 77 ? 2.613 5.196 -32.100 1.00 97.31 77 HIS A C 1
ATOM 597 O O . HIS A 1 77 ? 3.364 5.215 -31.124 1.00 97.31 77 HIS A O 1
ATOM 603 N N . CYS A 1 78 ? 2.923 4.520 -33.207 1.00 98.38 78 CYS A N 1
ATOM 604 C CA . CYS A 1 78 ? 4.109 3.670 -33.324 1.00 98.38 78 CYS A CA 1
ATOM 605 C C . CYS A 1 78 ? 5.160 4.290 -34.250 1.00 98.38 78 CYS A C 1
ATOM 607 O O . CYS A 1 78 ? 4.862 4.647 -35.387 1.00 98.38 78 CYS A O 1
ATOM 609 N N . HIS A 1 79 ? 6.411 4.343 -33.787 1.00 98.31 79 HIS A N 1
ATOM 610 C CA . HIS A 1 79 ? 7.566 4.798 -34.561 1.00 98.31 79 HIS A CA 1
ATOM 611 C C . HIS A 1 79 ? 8.615 3.692 -34.647 1.00 98.31 79 HIS A C 1
ATOM 613 O O . HIS A 1 79 ? 9.239 3.316 -33.649 1.00 98.31 79 HIS A O 1
ATOM 619 N N . ILE A 1 80 ? 8.820 3.178 -35.861 1.00 98.12 80 ILE A N 1
ATOM 620 C CA . ILE A 1 80 ? 9.828 2.153 -36.141 1.00 98.12 80 ILE A CA 1
ATOM 621 C C . ILE A 1 80 ? 11.174 2.848 -36.350 1.00 98.12 80 ILE A C 1
ATOM 623 O O . ILE A 1 80 ? 11.437 3.392 -37.420 1.00 98.12 80 ILE A O 1
ATOM 627 N N . VAL A 1 81 ? 12.010 2.864 -35.313 1.00 97.38 81 VAL A N 1
ATOM 628 C CA . VAL A 1 81 ? 13.272 3.619 -35.300 1.00 97.38 81 VAL A CA 1
ATOM 629 C C . VAL A 1 81 ? 14.392 2.766 -34.717 1.00 97.38 81 VAL A C 1
ATOM 631 O O . VAL A 1 81 ? 14.247 2.170 -33.644 1.00 97.38 81 VAL A O 1
ATOM 634 N N . ASP A 1 82 ? 15.532 2.739 -35.409 1.00 97.06 82 ASP A N 1
ATOM 635 C CA . ASP A 1 82 ? 16.794 2.287 -34.831 1.00 97.06 82 ASP A CA 1
ATOM 636 C C . ASP A 1 82 ? 17.519 3.473 -34.194 1.00 97.06 82 ASP A C 1
ATOM 638 O O . ASP A 1 82 ? 18.131 4.285 -34.882 1.00 97.06 82 ASP A O 1
ATOM 642 N N . LEU A 1 83 ? 17.442 3.573 -32.866 1.00 97.25 83 LEU A N 1
ATOM 643 C CA . LEU A 1 83 ? 18.089 4.648 -32.110 1.00 97.25 83 LEU A CA 1
ATOM 644 C C . LEU A 1 83 ? 19.624 4.582 -32.178 1.00 97.25 83 LEU A C 1
ATOM 646 O O . LEU A 1 83 ? 20.279 5.579 -31.899 1.00 97.25 83 LEU A O 1
ATOM 650 N N . GLY A 1 84 ? 20.204 3.437 -32.557 1.00 95.88 84 GLY A N 1
ATOM 651 C CA . GLY A 1 84 ? 21.646 3.307 -32.771 1.00 95.88 84 GLY A CA 1
ATOM 652 C C . GLY A 1 84 ? 22.125 3.897 -34.101 1.00 95.88 84 GLY A C 1
ATOM 653 O O . GLY A 1 84 ? 23.325 4.101 -34.268 1.00 95.88 84 GLY A O 1
ATOM 654 N N . ASN A 1 85 ? 21.216 4.187 -35.040 1.00 96.50 85 ASN A N 1
ATOM 655 C CA . ASN A 1 85 ? 21.551 4.877 -36.282 1.00 96.50 85 ASN A CA 1
ATOM 656 C C . ASN A 1 85 ? 21.519 6.396 -36.060 1.00 96.50 85 ASN A C 1
ATOM 658 O O . ASN A 1 85 ? 20.469 7.034 -36.153 1.00 96.50 85 ASN A O 1
ATOM 662 N N . LEU A 1 86 ? 22.685 6.963 -35.747 1.00 96.56 86 LEU A N 1
ATOM 663 C CA . LEU A 1 86 ? 22.816 8.381 -35.414 1.00 96.56 86 LEU A CA 1
ATOM 664 C C . LEU A 1 86 ? 22.595 9.317 -36.610 1.00 96.56 86 LEU A C 1
ATOM 666 O O . LEU A 1 86 ? 22.171 10.449 -36.394 1.00 96.56 86 LEU A O 1
ATOM 670 N N . ASP A 1 87 ? 22.826 8.852 -37.841 1.00 96.75 87 ASP A N 1
ATOM 671 C CA . ASP A 1 87 ? 22.702 9.681 -39.049 1.00 96.75 87 ASP A CA 1
ATOM 672 C C . ASP A 1 87 ? 21.252 10.151 -39.269 1.00 96.75 87 ASP A C 1
ATOM 674 O O . ASP A 1 87 ? 21.011 11.285 -39.681 1.00 96.75 87 ASP A O 1
ATOM 678 N N . ASP A 1 88 ? 20.281 9.302 -38.918 1.00 95.38 88 ASP A N 1
ATOM 679 C CA . ASP A 1 88 ? 18.848 9.585 -39.058 1.00 95.38 88 ASP A CA 1
ATOM 680 C C . ASP A 1 88 ? 18.175 9.985 -37.732 1.00 95.38 88 ASP A C 1
ATOM 682 O O . ASP A 1 88 ? 16.966 10.244 -37.701 1.00 95.38 88 ASP A O 1
ATOM 686 N N . LEU A 1 89 ? 18.917 10.010 -36.616 1.00 96.06 89 LEU A N 1
ATOM 687 C CA . LEU A 1 89 ? 18.342 10.160 -35.276 1.00 96.06 89 LEU A CA 1
ATOM 688 C C . LEU A 1 89 ? 17.588 11.485 -35.118 1.00 96.06 89 LEU A C 1
ATOM 690 O O . LEU A 1 89 ? 16.458 11.478 -34.632 1.00 96.06 89 LEU A O 1
ATOM 694 N N . ASP A 1 90 ? 18.160 12.600 -35.579 1.00 96.69 90 ASP A N 1
ATOM 695 C CA . ASP A 1 90 ? 17.502 13.913 -35.531 1.00 96.69 90 ASP A CA 1
ATOM 696 C C . ASP A 1 90 ? 16.186 13.925 -36.310 1.00 96.69 90 ASP A C 1
ATOM 698 O O . ASP A 1 90 ? 15.143 14.303 -35.776 1.00 96.69 90 ASP A O 1
ATOM 702 N N . ALA A 1 91 ? 16.212 13.437 -37.552 1.00 97.25 91 ALA A N 1
ATOM 703 C CA . ALA A 1 91 ? 15.028 13.392 -38.402 1.00 97.25 91 ALA A CA 1
ATOM 704 C C . ALA A 1 91 ? 13.932 12.484 -37.819 1.00 97.25 91 ALA A C 1
ATOM 706 O O . ALA A 1 91 ? 12.741 12.748 -38.003 1.00 97.25 91 ALA A O 1
ATOM 707 N N . ASN A 1 92 ? 14.311 11.411 -37.123 1.00 97.44 92 ASN A N 1
ATOM 708 C CA . ASN A 1 92 ? 13.369 10.514 -36.461 1.00 97.44 92 ASN A CA 1
ATOM 709 C C . ASN A 1 92 ? 12.790 11.125 -35.178 1.00 97.44 92 ASN A C 1
ATOM 711 O O . ASN A 1 92 ? 11.579 11.047 -34.974 1.00 97.44 92 ASN A O 1
ATOM 715 N N . LEU A 1 93 ? 13.606 11.789 -34.355 1.00 97.75 93 LEU A N 1
ATOM 716 C CA . LEU A 1 93 ? 13.126 12.515 -33.175 1.00 97.75 93 LEU A CA 1
ATOM 717 C C . LEU A 1 93 ? 12.186 13.659 -33.565 1.00 97.75 93 LEU A C 1
ATOM 719 O O . LEU A 1 93 ? 11.143 13.822 -32.939 1.00 97.75 93 LEU A O 1
ATOM 723 N N . ASP A 1 94 ? 12.479 14.387 -34.643 1.00 97.19 94 ASP A N 1
ATOM 724 C CA . ASP A 1 94 ? 11.600 15.446 -35.145 1.00 97.19 94 ASP A CA 1
ATOM 725 C C . ASP A 1 94 ? 10.238 14.896 -35.618 1.00 97.19 94 ASP A C 1
ATOM 727 O O . ASP A 1 94 ? 9.221 15.574 -35.489 1.00 97.19 94 ASP A O 1
ATOM 731 N N . LYS A 1 95 ? 10.172 13.661 -36.143 1.00 96.88 95 LYS A N 1
ATOM 732 C CA . LYS A 1 95 ? 8.890 12.996 -36.459 1.00 96.88 95 LYS A CA 1
ATOM 733 C C . LYS A 1 95 ? 8.125 12.607 -35.195 1.00 96.88 95 LYS A C 1
ATOM 735 O O . LYS A 1 95 ? 6.923 12.827 -35.138 1.00 96.88 95 LYS A O 1
ATOM 740 N N . ILE A 1 96 ? 8.817 12.064 -34.195 1.00 97.38 96 ILE A N 1
ATOM 741 C CA . ILE A 1 96 ? 8.236 11.669 -32.903 1.00 97.38 96 ILE A CA 1
ATOM 742 C C . ILE A 1 96 ? 7.662 12.890 -32.168 1.00 97.38 96 ILE A C 1
ATOM 744 O O . ILE A 1 96 ? 6.551 12.845 -31.647 1.00 97.38 96 ILE A O 1
ATOM 748 N N . LEU A 1 97 ? 8.394 14.006 -32.152 1.00 97.25 97 LEU A N 1
ATOM 749 C CA . LEU A 1 97 ? 7.987 15.231 -31.459 1.00 97.25 97 LEU A CA 1
ATOM 750 C C . LEU A 1 97 ? 6.784 15.927 -32.116 1.00 97.25 97 LEU A C 1
ATOM 752 O O . LEU A 1 97 ? 6.049 16.629 -31.426 1.00 97.25 97 LEU A O 1
ATOM 756 N N . LYS A 1 98 ? 6.502 15.672 -33.402 1.00 95.75 98 LYS A N 1
ATOM 757 C CA . LYS A 1 98 ? 5.261 16.145 -34.045 1.00 95.75 98 LYS A CA 1
ATOM 758 C C . LYS A 1 98 ? 4.003 15.520 -33.444 1.00 95.75 98 LYS A C 1
ATOM 760 O O . LYS A 1 98 ? 2.974 16.189 -33.392 1.00 95.75 98 LYS A O 1
ATOM 765 N N . ASP A 1 99 ? 4.070 14.280 -32.961 1.00 94.56 99 ASP A N 1
ATOM 766 C CA . ASP A 1 99 ? 2.936 13.672 -32.256 1.00 94.56 99 ASP A CA 1
ATOM 767 C C . ASP A 1 99 ? 2.712 14.370 -30.908 1.00 94.56 99 ASP A C 1
ATOM 769 O O . ASP A 1 99 ? 1.576 14.684 -30.552 1.00 94.56 99 ASP A O 1
ATOM 773 N N . VAL A 1 100 ? 3.797 14.714 -30.199 1.00 93.06 100 VAL A N 1
ATOM 774 C CA . VAL A 1 100 ? 3.728 15.535 -28.978 1.00 93.06 100 VAL A CA 1
ATOM 775 C C . VAL A 1 100 ? 3.096 16.894 -29.282 1.00 93.06 100 VAL A C 1
ATOM 777 O O . VAL A 1 100 ? 2.225 17.341 -28.536 1.00 93.06 100 VAL A O 1
ATOM 780 N N . ASP A 1 101 ? 3.473 17.534 -30.392 1.00 91.88 101 ASP A N 1
ATOM 781 C CA . ASP A 1 101 ? 2.864 18.793 -30.832 1.00 91.88 101 ASP A CA 1
ATOM 782 C C . ASP A 1 101 ? 1.369 18.648 -31.089 1.00 91.88 101 ASP A C 1
ATOM 784 O O . ASP A 1 101 ? 0.596 19.481 -30.623 1.00 91.88 101 ASP A O 1
ATOM 788 N N . SER A 1 102 ? 0.956 17.586 -31.785 1.00 90.81 102 SER A N 1
ATOM 789 C CA . SER A 1 102 ? -0.453 17.319 -32.070 1.00 90.81 102 SER A CA 1
ATOM 790 C C . SER A 1 102 ? -1.268 17.183 -30.783 1.00 90.81 102 SER A C 1
ATOM 792 O O . SER A 1 102 ? -2.338 17.775 -30.679 1.00 90.81 102 SER A O 1
ATOM 794 N N . ILE A 1 103 ? -0.752 16.454 -29.790 1.00 89.19 103 ILE A N 1
ATOM 795 C CA . ILE A 1 103 ? -1.443 16.199 -28.516 1.00 89.19 103 ILE A CA 1
ATOM 796 C C . ILE A 1 103 ? -1.484 17.450 -27.625 1.00 89.19 103 ILE A C 1
ATOM 798 O O . ILE A 1 103 ? -2.440 17.664 -26.885 1.00 89.19 103 ILE A O 1
ATOM 802 N N . THR A 1 104 ? -0.445 18.284 -27.676 1.00 86.25 104 THR A N 1
ATOM 803 C CA . THR A 1 104 ? -0.298 19.460 -26.797 1.00 86.25 104 THR A CA 1
ATOM 804 C C . THR A 1 104 ? -0.766 20.773 -27.426 1.00 86.25 104 THR A C 1
ATOM 806 O O . THR A 1 104 ? -0.593 21.826 -26.809 1.00 86.25 104 THR A O 1
ATOM 809 N N . SER A 1 105 ? -1.325 20.723 -28.642 1.00 80.56 105 SER A N 1
ATOM 810 C CA . SER A 1 105 ? -1.764 21.897 -29.412 1.00 80.56 105 SER A CA 1
ATOM 811 C C . SER A 1 105 ? -3.087 22.514 -28.950 1.00 80.56 105 SER A C 1
ATOM 813 O O . SER A 1 105 ? -3.325 23.682 -29.247 1.00 80.56 105 SER A O 1
ATOM 815 N N . ASP A 1 106 ? -3.936 21.760 -28.246 1.00 67.62 106 ASP A N 1
ATOM 816 C CA . ASP A 1 106 ? -5.203 22.269 -27.711 1.00 67.62 106 ASP A CA 1
ATOM 817 C C . ASP A 1 106 ? -4.931 23.077 -26.431 1.00 67.62 106 ASP A C 1
ATOM 819 O O . ASP A 1 106 ? -4.446 22.541 -25.437 1.00 67.62 106 ASP A O 1
ATOM 823 N N . GLU A 1 107 ? -5.177 24.388 -26.480 1.00 64.19 107 GLU A N 1
ATOM 824 C CA . GLU A 1 107 ? -4.957 25.331 -25.370 1.00 64.19 107 GLU A CA 1
ATOM 825 C C . GLU A 1 107 ? -6.283 25.776 -24.740 1.00 64.19 107 GLU A C 1
ATOM 827 O O . GLU A 1 107 ? -6.466 26.938 -24.355 1.00 64.19 107 GLU A O 1
ATOM 832 N N . SER A 1 108 ? -7.254 24.863 -24.670 1.00 63.72 108 SER A N 1
ATOM 833 C CA . SER A 1 108 ? -8.525 25.150 -24.021 1.00 63.72 108 SER A CA 1
ATOM 834 C C . SER A 1 108 ? -8.306 25.502 -22.536 1.00 63.72 108 SER A C 1
ATOM 836 O O . SER A 1 108 ? -7.439 24.956 -21.851 1.00 63.72 108 SER A O 1
ATOM 838 N N . SER A 1 109 ? -9.043 26.502 -22.040 1.00 57.06 109 SER A N 1
ATOM 839 C CA . SER A 1 109 ? -8.877 27.021 -20.676 1.00 57.06 109 SER A CA 1
ATOM 840 C C . SER A 1 109 ? -9.136 25.918 -19.644 1.00 57.06 109 SER A C 1
ATOM 842 O O . SER A 1 109 ? -10.293 25.541 -19.469 1.00 57.06 109 SER A O 1
ATOM 844 N N . GLY A 1 110 ? -8.094 25.480 -18.929 1.00 65.00 110 GLY A N 1
ATOM 845 C CA . GLY A 1 110 ? -8.179 24.472 -17.862 1.00 65.00 110 GLY A CA 1
ATOM 846 C C . GLY A 1 110 ? -7.482 23.139 -18.157 1.00 65.00 110 GLY A C 1
ATOM 847 O O . GLY A 1 110 ? -7.345 22.329 -17.242 1.00 65.00 110 GLY A O 1
ATOM 848 N N . ASP A 1 111 ? -7.004 22.906 -19.385 1.00 75.38 111 ASP A N 1
ATOM 849 C CA . ASP A 1 111 ? -6.336 21.646 -19.725 1.00 75.38 111 ASP A CA 1
ATOM 850 C C . ASP A 1 111 ? -4.922 21.541 -19.125 1.00 75.38 111 ASP A C 1
ATOM 852 O O . ASP A 1 111 ? -4.113 22.480 -19.131 1.00 75.38 111 ASP A O 1
ATOM 856 N N . GLN A 1 112 ? -4.616 20.347 -18.615 1.00 83.69 112 GLN A N 1
ATOM 857 C CA . GLN A 1 112 ? -3.321 19.995 -18.041 1.00 83.69 112 GLN A CA 1
ATOM 858 C C . GLN A 1 112 ? -2.636 18.951 -18.918 1.00 83.69 112 GLN A C 1
ATOM 860 O O . GLN A 1 112 ? -3.263 17.988 -19.357 1.00 83.69 112 GLN A O 1
ATOM 865 N N . HIS A 1 113 ? -1.334 19.119 -19.150 1.00 88.62 113 HIS A N 1
ATOM 866 C CA . HIS A 1 113 ? -0.526 18.168 -19.906 1.00 88.62 113 HIS A CA 1
ATOM 867 C C . HIS A 1 113 ? 0.670 17.714 -19.075 1.00 88.62 113 HIS A C 1
ATOM 869 O O . HIS A 1 113 ? 1.469 18.534 -18.625 1.00 88.62 113 HIS A O 1
ATOM 875 N N . ASN A 1 114 ? 0.815 16.404 -18.908 1.00 92.12 114 ASN A N 1
ATOM 876 C CA . ASN A 1 114 ? 1.952 15.783 -18.239 1.00 92.12 114 ASN A CA 1
ATOM 877 C C . ASN A 1 114 ? 2.664 14.857 -19.233 1.00 92.12 114 ASN A C 1
ATOM 879 O O . ASN A 1 114 ? 2.074 13.896 -19.726 1.00 92.12 114 ASN A O 1
ATOM 883 N N . ILE A 1 115 ? 3.924 15.153 -19.554 1.00 95.75 115 ILE A N 1
ATOM 884 C CA . ILE A 1 115 ? 4.734 14.368 -20.492 1.00 95.75 115 ILE A CA 1
ATOM 885 C C . ILE A 1 115 ? 5.752 13.534 -19.717 1.00 95.75 115 ILE A C 1
ATOM 887 O O . ILE A 1 115 ? 6.611 14.064 -19.016 1.00 95.75 115 ILE A O 1
ATOM 891 N N . PHE A 1 116 ? 5.717 12.223 -19.911 1.00 98.19 116 PHE A N 1
ATOM 892 C CA . PHE A 1 116 ? 6.703 11.288 -19.393 1.00 98.19 116 PHE A CA 1
ATOM 893 C C . PHE A 1 116 ? 7.548 10.749 -20.547 1.00 98.19 116 PHE A C 1
ATOM 895 O O . PHE A 1 116 ? 7.086 9.930 -21.346 1.00 98.19 116 PHE A O 1
ATOM 902 N N . PHE A 1 117 ? 8.799 11.206 -20.641 1.00 98.56 117 PHE A N 1
ATOM 903 C CA . PHE A 1 117 ? 9.763 10.661 -21.595 1.00 98.56 117 PHE A CA 1
ATOM 904 C C . PHE A 1 117 ? 10.563 9.536 -20.947 1.00 98.56 117 PHE A C 1
ATOM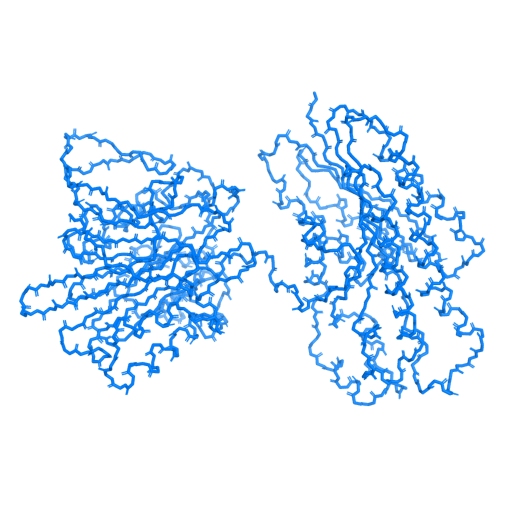 906 O O . PHE A 1 117 ? 11.448 9.782 -20.132 1.00 98.56 117 PHE A O 1
ATOM 913 N N . ILE A 1 118 ? 10.261 8.294 -21.317 1.00 98.69 118 ILE A N 1
ATOM 914 C CA . ILE A 1 118 ? 10.884 7.094 -20.765 1.00 98.69 118 ILE A CA 1
ATOM 915 C C . ILE A 1 118 ? 11.999 6.621 -21.697 1.00 98.69 118 ILE A C 1
ATOM 917 O O . ILE A 1 118 ? 11.776 5.894 -22.672 1.00 98.69 118 ILE A O 1
ATOM 921 N N . ASN A 1 119 ? 13.227 7.007 -21.365 1.00 97.81 119 ASN A N 1
ATOM 922 C CA . ASN A 1 119 ? 14.431 6.631 -22.087 1.00 97.81 119 ASN A CA 1
ATOM 923 C C . ASN A 1 119 ? 14.894 5.229 -21.641 1.00 97.81 119 ASN A C 1
ATOM 925 O O . ASN A 1 119 ? 15.817 5.068 -20.841 1.00 97.81 119 ASN A O 1
ATOM 929 N N . ASN A 1 120 ? 14.190 4.199 -22.118 1.00 98.25 120 ASN A N 1
ATOM 930 C CA . ASN A 1 120 ? 14.350 2.798 -21.711 1.00 98.25 120 ASN A CA 1
ATOM 931 C C . ASN A 1 120 ? 15.237 1.972 -22.660 1.00 98.25 120 ASN A C 1
ATOM 933 O O . ASN A 1 120 ? 15.857 1.003 -22.224 1.00 98.25 120 ASN A O 1
ATOM 937 N N . ALA A 1 121 ? 15.327 2.334 -23.943 1.00 97.06 121 ALA A N 1
ATOM 938 C CA . ALA A 1 121 ? 16.120 1.575 -24.908 1.00 97.06 121 ALA A CA 1
ATOM 939 C C . ALA A 1 121 ? 17.600 1.453 -24.488 1.00 97.06 121 ALA A C 1
ATOM 941 O O . ALA A 1 121 ? 18.243 2.426 -24.079 1.00 97.06 121 ALA A O 1
ATOM 942 N N . GLY A 1 122 ? 18.133 0.237 -24.619 1.00 94.81 122 GLY A N 1
ATOM 943 C CA . GLY A 1 122 ? 19.529 -0.083 -24.351 1.00 94.81 122 GLY A CA 1
ATOM 944 C C . GLY A 1 122 ? 19.876 -1.533 -24.695 1.00 94.81 122 GLY A C 1
ATOM 945 O O . GLY A 1 122 ? 18.997 -2.360 -24.959 1.00 94.81 122 GLY A O 1
ATOM 946 N N . SER A 1 123 ? 21.168 -1.836 -24.701 1.00 94.62 123 SER A N 1
ATOM 947 C CA . SER A 1 123 ? 21.749 -3.160 -24.931 1.00 94.62 123 SER A CA 1
ATOM 948 C C . SER A 1 123 ? 22.850 -3.444 -23.908 1.00 94.62 123 SER A C 1
ATOM 950 O O . SER A 1 123 ? 23.421 -2.516 -23.342 1.00 94.62 123 SER A O 1
ATOM 952 N N . LEU A 1 124 ? 23.161 -4.724 -23.680 1.00 93.69 124 LEU A N 1
ATOM 953 C CA . LEU A 1 124 ? 24.249 -5.132 -22.779 1.00 93.69 124 LEU A CA 1
ATOM 954 C C . LEU A 1 124 ? 25.641 -4.804 -23.343 1.00 93.69 124 LEU A C 1
ATOM 956 O O . LEU A 1 124 ? 26.561 -4.539 -22.581 1.00 93.69 124 LEU A O 1
ATOM 960 N N . GLY A 1 125 ? 25.797 -4.810 -24.670 1.00 94.06 125 GLY A N 1
ATOM 961 C CA . GLY A 1 125 ? 27.119 -4.771 -25.294 1.00 94.06 125 GLY A CA 1
ATOM 962 C C . GLY A 1 125 ? 27.937 -6.030 -24.984 1.00 94.06 125 GLY A C 1
ATOM 963 O O . GLY A 1 125 ? 27.378 -7.081 -24.662 1.00 94.06 125 GLY A O 1
ATOM 964 N N . HIS A 1 126 ? 29.261 -5.914 -25.095 1.00 94.31 126 HIS A N 1
ATOM 965 C CA . HIS A 1 126 ? 30.200 -6.994 -24.786 1.00 94.31 126 HIS A CA 1
ATOM 966 C C . HIS A 1 126 ? 30.146 -7.424 -23.313 1.00 94.31 126 HIS A C 1
ATOM 968 O O . HIS A 1 126 ? 30.222 -6.584 -22.414 1.00 94.31 126 HIS A O 1
ATOM 974 N N . LEU A 1 127 ? 30.098 -8.740 -23.087 1.00 94.75 127 LEU A N 1
ATOM 975 C CA . LEU A 1 127 ? 30.284 -9.373 -21.781 1.00 94.75 127 LEU A CA 1
ATOM 976 C C . LEU A 1 127 ? 31.656 -10.055 -21.763 1.00 94.75 127 LEU A C 1
ATOM 978 O O . LEU A 1 127 ? 31.961 -10.848 -22.649 1.00 94.75 127 LEU A O 1
ATOM 982 N N . GLY A 1 128 ? 32.482 -9.751 -20.767 1.00 94.31 128 GLY A N 1
ATOM 983 C CA . GLY A 1 128 ? 33.830 -10.302 -20.603 1.00 94.31 128 GLY A CA 1
ATOM 984 C C . GLY A 1 128 ? 34.819 -9.286 -20.025 1.00 94.31 128 GLY A C 1
ATOM 985 O O . GLY A 1 128 ? 34.478 -8.113 -19.842 1.00 94.31 128 GLY A O 1
ATOM 986 N N . PRO A 1 129 ? 36.067 -9.694 -19.719 1.00 94.50 129 PRO A N 1
ATOM 987 C CA . PRO A 1 129 ? 37.108 -8.760 -19.298 1.00 94.50 129 PRO A CA 1
ATOM 988 C C . PRO A 1 129 ? 37.265 -7.620 -20.312 1.00 94.50 129 PRO A C 1
ATOM 990 O O . PRO A 1 129 ? 37.263 -7.870 -21.515 1.00 94.50 129 PRO A O 1
ATOM 993 N N . CYS A 1 130 ? 37.460 -6.378 -19.861 1.00 92.88 130 CYS A N 1
ATOM 994 C CA . CYS A 1 130 ? 37.508 -5.215 -20.762 1.00 92.88 130 CYS A CA 1
ATOM 995 C C . CYS A 1 130 ? 38.561 -5.351 -21.881 1.00 92.88 130 CYS A C 1
ATOM 997 O O . CYS A 1 130 ? 38.345 -4.892 -23.001 1.00 92.88 130 CYS A O 1
ATOM 999 N N . THR A 1 131 ? 39.673 -6.039 -21.603 1.00 94.81 131 THR A N 1
ATOM 1000 C CA . THR A 1 131 ? 40.754 -6.337 -22.562 1.00 94.81 131 THR A CA 1
ATOM 1001 C C . THR A 1 131 ? 40.349 -7.288 -23.692 1.00 94.81 131 THR A C 1
ATOM 1003 O O . THR A 1 131 ? 41.088 -7.417 -24.661 1.00 94.81 131 THR A O 1
ATOM 1006 N N . THR A 1 132 ? 39.190 -7.941 -23.583 1.00 94.81 132 THR A N 1
ATOM 1007 C CA . THR A 1 132 ? 38.639 -8.881 -24.576 1.00 94.81 132 THR A CA 1
ATOM 1008 C C . THR A 1 132 ? 37.554 -8.262 -25.457 1.00 94.81 132 THR A C 1
ATOM 1010 O O . THR A 1 132 ? 36.899 -8.982 -26.204 1.00 94.81 132 THR A O 1
ATOM 1013 N N . SER A 1 133 ? 37.351 -6.941 -25.373 1.00 93.19 133 SER A N 1
ATOM 1014 C CA . SER A 1 133 ? 36.343 -6.242 -26.178 1.00 93.19 133 SER A CA 1
ATOM 1015 C C . SER A 1 133 ? 36.522 -6.545 -27.680 1.00 93.19 133 SER A C 1
ATOM 1017 O O . SER A 1 133 ? 37.655 -6.465 -28.163 1.00 93.19 133 SER A O 1
ATOM 1019 N N . PRO A 1 134 ? 35.454 -6.856 -28.445 1.00 93.19 134 PRO A N 1
ATOM 1020 C CA . PRO A 1 134 ? 35.593 -7.491 -29.760 1.00 93.19 134 PRO A CA 1
ATOM 1021 C C . PRO A 1 134 ? 36.270 -6.610 -30.813 1.00 93.19 134 PRO A C 1
ATOM 1023 O O . PRO A 1 134 ? 37.083 -7.084 -31.605 1.00 93.19 134 PRO A O 1
ATOM 1026 N N . SER A 1 135 ? 35.915 -5.323 -30.862 1.00 96.69 135 SER A N 1
ATOM 1027 C CA . SER A 1 135 ? 36.502 -4.350 -31.786 1.00 96.69 135 SER A CA 1
ATOM 1028 C C . SER A 1 135 ? 36.172 -2.912 -31.379 1.00 96.69 135 SER A C 1
ATOM 1030 O O . SER A 1 135 ? 35.244 -2.660 -30.610 1.00 96.69 135 SER A O 1
ATOM 1032 N N . LEU A 1 136 ? 36.891 -1.943 -31.957 1.00 96.38 136 LEU A N 1
ATOM 1033 C CA . LEU A 1 136 ? 36.545 -0.523 -31.831 1.00 96.38 136 LEU A CA 1
ATOM 1034 C C . LEU A 1 136 ? 35.141 -0.217 -32.376 1.00 96.38 136 LEU A C 1
ATOM 1036 O O . LEU A 1 136 ? 34.426 0.607 -31.810 1.00 96.38 136 LEU A O 1
ATOM 1040 N N . GLN A 1 137 ? 34.749 -0.878 -33.468 1.00 96.00 137 GLN A N 1
ATOM 1041 C CA . GLN A 1 137 ? 33.445 -0.677 -34.095 1.00 96.00 137 GLN A CA 1
ATOM 1042 C C . GLN A 1 137 ? 32.303 -1.139 -33.182 1.00 96.00 137 GLN A C 1
ATOM 1044 O O . GLN A 1 137 ? 31.334 -0.405 -33.018 1.00 96.00 137 GLN A O 1
ATOM 1049 N N . ASP A 1 138 ? 32.443 -2.307 -32.553 1.00 94.50 138 ASP A N 1
ATOM 1050 C CA . ASP A 1 138 ? 31.456 -2.857 -31.614 1.00 94.50 138 ASP A CA 1
ATOM 1051 C C . ASP A 1 138 ? 31.289 -1.971 -30.366 1.00 94.50 138 ASP A C 1
ATOM 1053 O O . ASP A 1 138 ? 30.170 -1.619 -29.978 1.00 94.50 138 ASP A O 1
ATOM 1057 N N . MET A 1 139 ? 32.409 -1.507 -29.794 1.00 95.38 139 MET A N 1
ATOM 1058 C CA . MET A 1 139 ? 32.384 -0.551 -28.683 1.00 95.38 139 MET A CA 1
ATOM 1059 C C . MET A 1 139 ? 31.670 0.744 -29.073 1.00 95.38 139 MET A C 1
ATOM 1061 O O . MET A 1 139 ? 30.824 1.232 -28.322 1.00 95.38 139 MET A O 1
ATOM 1065 N N . ARG A 1 140 ? 31.973 1.287 -30.259 1.00 96.25 140 ARG A N 1
ATOM 1066 C CA . ARG A 1 140 ? 31.334 2.507 -30.758 1.00 96.25 140 ARG A CA 1
ATOM 1067 C C . ARG A 1 140 ? 29.832 2.316 -30.949 1.00 96.25 140 ARG A C 1
ATOM 1069 O O . ARG A 1 140 ? 29.074 3.113 -30.420 1.00 96.25 140 ARG A O 1
ATOM 1076 N N . GLN A 1 141 ? 29.400 1.241 -31.605 1.00 95.94 141 GLN A N 1
ATOM 1077 C CA . GLN A 1 141 ? 27.975 0.941 -31.798 1.00 95.94 141 GLN A CA 1
ATOM 1078 C C . GLN A 1 141 ? 27.228 0.787 -30.464 1.00 95.94 141 GLN A C 1
ATOM 1080 O O . GLN A 1 141 ? 26.110 1.283 -30.310 1.00 95.94 141 GLN A O 1
ATOM 1085 N N . THR A 1 142 ? 27.858 0.145 -29.476 1.00 96.44 142 THR A N 1
ATOM 1086 C CA . THR A 1 142 ? 27.295 0.007 -28.126 1.00 96.44 142 THR A CA 1
ATOM 1087 C C . THR A 1 142 ? 27.132 1.364 -27.443 1.00 96.44 142 THR A C 1
ATOM 1089 O O . THR A 1 142 ? 26.090 1.609 -26.831 1.00 96.44 142 THR A O 1
ATOM 1092 N N . LEU A 1 143 ? 28.125 2.252 -27.545 1.00 97.25 143 LEU A N 1
ATOM 1093 C CA . LEU A 1 143 ? 28.058 3.603 -26.978 1.00 97.25 143 LEU A CA 1
ATOM 1094 C C . LEU A 1 143 ? 27.088 4.509 -27.740 1.00 97.25 143 LEU A C 1
ATOM 1096 O O . LEU A 1 143 ? 26.369 5.279 -27.109 1.00 97.25 143 LEU A O 1
ATOM 1100 N N . ASP A 1 144 ? 27.011 4.389 -29.061 1.00 97.69 144 ASP A N 1
ATOM 1101 C CA . ASP A 1 144 ? 26.102 5.178 -29.890 1.00 97.69 144 ASP A CA 1
ATOM 1102 C C . ASP A 1 144 ? 24.645 4.896 -29.507 1.00 97.69 144 ASP A C 1
ATOM 1104 O O . ASP A 1 144 ? 23.884 5.828 -29.240 1.00 97.69 144 ASP A O 1
ATOM 1108 N N . LEU A 1 145 ? 24.274 3.620 -29.344 1.00 97.50 145 LEU A N 1
ATOM 1109 C CA . LEU A 1 145 ? 22.952 3.249 -28.842 1.00 97.50 145 LEU A CA 1
ATOM 1110 C C . LEU A 1 145 ? 22.766 3.625 -27.365 1.00 97.50 145 LEU A C 1
ATOM 1112 O O . LEU A 1 145 ? 21.795 4.294 -27.023 1.00 97.50 145 LEU A O 1
ATOM 1116 N N . ASN A 1 146 ? 23.646 3.178 -26.466 1.00 97.50 146 ASN A N 1
ATOM 1117 C CA . ASN A 1 146 ? 23.378 3.282 -25.028 1.00 97.50 146 ASN A CA 1
ATOM 1118 C C . ASN A 1 146 ? 23.592 4.685 -24.463 1.00 97.50 146 ASN A C 1
ATOM 1120 O O . ASN A 1 146 ? 22.899 5.050 -23.514 1.00 97.50 146 ASN A O 1
ATOM 1124 N N . VAL A 1 147 ? 24.528 5.453 -25.020 1.00 98.19 147 VAL A N 1
ATOM 1125 C CA . VAL A 1 147 ? 24.940 6.768 -24.519 1.00 98.19 147 VAL A CA 1
ATOM 1126 C C . VAL A 1 147 ? 24.502 7.853 -25.487 1.00 98.19 147 VAL A C 1
ATOM 1128 O O . VAL A 1 147 ? 23.576 8.590 -25.161 1.00 98.19 147 VAL A O 1
ATOM 1131 N N . THR A 1 148 ? 25.106 7.943 -26.675 1.00 98.12 148 THR A N 1
ATOM 1132 C CA . THR A 1 148 ? 24.924 9.092 -27.579 1.00 98.12 148 THR A CA 1
ATOM 1133 C C . THR A 1 148 ? 23.452 9.319 -27.912 1.00 98.12 148 THR A C 1
ATOM 1135 O O . THR A 1 148 ? 22.941 10.418 -27.695 1.00 98.12 148 THR A O 1
ATOM 1138 N N . SER A 1 149 ? 22.738 8.274 -28.345 1.00 98.06 149 SER A N 1
ATOM 1139 C CA . SER A 1 149 ? 21.319 8.383 -28.693 1.00 98.06 149 SER A CA 1
ATOM 1140 C C . SER A 1 149 ? 20.441 8.726 -27.490 1.00 98.06 149 SER A C 1
ATOM 1142 O O . SER A 1 149 ? 19.523 9.538 -27.606 1.00 98.06 149 SER A O 1
ATOM 1144 N N . CYS A 1 150 ? 20.743 8.160 -26.316 1.00 98.06 150 CYS A N 1
ATOM 1145 C CA . CYS A 1 150 ? 19.998 8.405 -25.087 1.00 98.06 150 CYS A CA 1
ATOM 1146 C C . CYS A 1 150 ? 20.135 9.866 -24.655 1.00 98.06 150 CYS A C 1
ATOM 1148 O O . CYS A 1 150 ? 19.119 10.536 -24.466 1.00 98.06 150 CYS A O 1
ATOM 1150 N N . LEU A 1 151 ? 21.372 10.360 -24.546 1.00 98.19 151 LEU A N 1
ATOM 1151 C CA . LEU A 1 151 ? 21.649 11.732 -24.130 1.00 98.19 151 LEU A CA 1
ATOM 1152 C C . LEU A 1 151 ? 21.054 12.728 -25.124 1.00 98.19 151 LEU A C 1
ATOM 1154 O O . LEU A 1 151 ? 20.354 13.656 -24.720 1.00 98.19 151 LEU A O 1
ATOM 1158 N N . TRP A 1 152 ? 21.269 12.499 -26.422 1.00 98.00 152 TRP A N 1
ATOM 1159 C CA . TRP A 1 152 ? 20.749 13.383 -27.458 1.00 98.00 152 TRP A CA 1
ATOM 1160 C C . TRP A 1 152 ? 19.221 13.428 -27.475 1.00 98.00 152 TRP A C 1
ATOM 1162 O O . TRP A 1 152 ? 18.644 14.512 -27.530 1.00 98.00 152 TRP A O 1
ATOM 1172 N N . SER A 1 153 ? 18.555 12.276 -27.338 1.00 98.00 153 SER A N 1
ATOM 1173 C CA . SER A 1 153 ? 17.090 12.224 -27.267 1.00 98.00 153 SER A CA 1
ATOM 1174 C C . SER A 1 153 ? 16.555 13.008 -26.068 1.00 98.00 153 SER A C 1
ATOM 1176 O O . SER A 1 153 ? 15.614 13.782 -26.223 1.00 98.00 153 SER A O 1
ATOM 1178 N N . SER A 1 154 ? 17.177 12.872 -24.890 1.00 97.12 154 SER A N 1
ATOM 1179 C CA . SER A 1 154 ? 16.791 13.640 -23.697 1.00 97.12 154 SER A CA 1
ATOM 1180 C C . SER A 1 154 ? 16.958 15.145 -23.909 1.00 97.12 154 SER A C 1
ATOM 1182 O O . SER A 1 154 ? 16.051 15.904 -23.575 1.00 97.12 154 SER A O 1
ATOM 1184 N N . VAL A 1 155 ? 18.060 15.580 -24.531 1.00 95.06 155 VAL A N 1
ATOM 1185 C CA . VAL A 1 155 ? 18.295 16.994 -24.871 1.00 95.06 155 VAL A CA 1
ATOM 1186 C C . VAL A 1 155 ? 17.249 17.509 -25.857 1.00 95.06 155 VAL A C 1
ATOM 1188 O O . VAL A 1 155 ? 16.643 18.551 -25.614 1.00 95.06 155 VAL A O 1
ATOM 1191 N N . LYS A 1 156 ? 17.002 16.793 -26.958 1.00 96.25 156 LYS A N 1
ATOM 1192 C CA . LYS A 1 156 ? 16.020 17.192 -27.978 1.00 96.25 156 LYS A CA 1
ATOM 1193 C C . LYS A 1 156 ? 14.615 17.314 -27.397 1.00 96.25 156 LYS A C 1
ATOM 1195 O O . LYS A 1 156 ? 13.951 18.318 -27.651 1.00 96.25 156 LYS A O 1
ATOM 1200 N N . VAL A 1 157 ? 14.189 16.342 -26.588 1.00 96.12 157 VAL A N 1
ATOM 1201 C CA . VAL A 1 157 ? 12.888 16.372 -25.903 1.00 96.12 157 VAL A CA 1
ATOM 1202 C C . VAL A 1 157 ? 12.820 17.544 -24.921 1.00 96.12 157 VAL A C 1
ATOM 1204 O O . VAL A 1 157 ? 11.858 18.307 -24.968 1.00 96.12 157 VAL A O 1
ATOM 1207 N N . ALA A 1 158 ? 13.848 17.749 -24.089 1.00 93.56 158 ALA A N 1
ATOM 1208 C CA . ALA A 1 158 ? 13.896 18.863 -23.139 1.00 93.56 158 ALA A CA 1
ATOM 1209 C C . ALA A 1 158 ? 13.801 20.224 -23.846 1.00 93.56 158 ALA A C 1
ATOM 1211 O O . ALA A 1 158 ? 12.959 21.051 -23.502 1.00 93.56 158 ALA A O 1
ATOM 1212 N N . GLN A 1 159 ? 14.610 20.430 -24.891 1.00 93.06 159 GLN A N 1
ATOM 1213 C CA . GLN A 1 159 ? 14.588 21.652 -25.695 1.00 93.06 159 GLN A CA 1
ATOM 1214 C C . GLN A 1 159 ? 13.222 21.889 -26.345 1.00 93.06 159 GLN A C 1
ATOM 1216 O O . GLN A 1 159 ? 12.765 23.028 -26.422 1.00 93.06 159 GLN A O 1
ATOM 1221 N N . HIS A 1 160 ? 12.580 20.833 -26.848 1.00 93.19 160 HIS A N 1
ATOM 1222 C CA . HIS A 1 160 ? 11.259 20.926 -27.467 1.00 93.19 160 HIS A CA 1
ATOM 1223 C C . HIS A 1 160 ? 10.192 21.356 -26.460 1.00 93.19 160 HIS A C 1
ATOM 1225 O O . HIS A 1 160 ? 9.447 22.301 -26.715 1.00 93.19 160 HIS A O 1
ATOM 1231 N N . ILE A 1 161 ? 10.167 20.713 -25.291 1.00 91.06 161 ILE A N 1
ATOM 1232 C CA . ILE A 1 161 ? 9.217 21.017 -24.216 1.00 91.06 161 ILE A CA 1
ATOM 1233 C C . ILE A 1 161 ? 9.434 22.434 -23.681 1.00 91.06 161 ILE A C 1
ATOM 1235 O O . ILE A 1 161 ? 8.464 23.165 -23.509 1.00 91.06 161 ILE A O 1
ATOM 1239 N N . LYS A 1 162 ? 10.687 22.862 -23.499 1.00 88.12 162 LYS A N 1
ATOM 1240 C CA . LYS A 1 162 ? 11.017 24.215 -23.033 1.00 88.12 162 LYS A CA 1
ATOM 1241 C C . LYS A 1 162 ? 10.513 25.293 -23.994 1.00 88.12 162 LYS A C 1
ATOM 1243 O O . LYS A 1 162 ? 9.811 26.205 -23.572 1.00 88.12 162 LYS A O 1
ATOM 1248 N N . ARG A 1 163 ? 10.752 25.128 -25.303 1.00 88.44 163 ARG A N 1
ATOM 1249 C CA . ARG A 1 163 ? 10.206 26.037 -26.332 1.00 88.44 163 ARG A CA 1
ATOM 1250 C C . ARG A 1 163 ? 8.677 26.099 -26.289 1.00 88.44 163 ARG A C 1
ATOM 1252 O O . ARG A 1 163 ? 8.107 27.163 -26.496 1.00 88.44 163 ARG A O 1
ATOM 1259 N N . LYS A 1 164 ? 8.007 24.974 -26.020 1.00 86.12 164 LYS A N 1
ATOM 1260 C CA . LYS A 1 164 ? 6.545 24.924 -25.864 1.00 86.12 164 LYS A CA 1
ATOM 1261 C C . LYS A 1 164 ? 6.065 25.631 -24.600 1.00 86.12 164 LYS A C 1
ATOM 1263 O O . LYS A 1 164 ? 5.075 26.349 -24.667 1.00 86.12 164 LYS A O 1
ATOM 1268 N N . GLN A 1 165 ? 6.753 25.448 -23.476 1.00 84.00 165 GLN A N 1
ATOM 1269 C CA . GLN A 1 165 ? 6.452 26.147 -22.225 1.00 84.00 165 GLN A CA 1
ATOM 1270 C C . GLN A 1 165 ? 6.588 27.669 -22.395 1.00 84.00 165 GLN A C 1
ATOM 1272 O O . GLN A 1 165 ? 5.699 28.399 -21.977 1.00 84.00 165 GLN A O 1
ATOM 1277 N N . GLU A 1 166 ? 7.629 28.141 -23.090 1.00 82.50 166 GLU A N 1
ATOM 1278 C CA . GLU A 1 166 ? 7.849 29.568 -23.394 1.00 82.50 166 GLU A CA 1
ATOM 1279 C C . GLU A 1 166 ? 6.768 30.183 -24.300 1.00 82.50 166 GLU A C 1
ATOM 1281 O O . GLU A 1 166 ? 6.526 31.388 -24.253 1.00 82.50 166 GLU A O 1
ATOM 1286 N N . GLN A 1 167 ? 6.135 29.372 -25.151 1.00 79.62 167 GLN A N 1
ATOM 1287 C CA . GLN A 1 167 ? 5.129 29.816 -26.121 1.00 79.62 167 GLN A CA 1
ATOM 1288 C C . GLN A 1 167 ? 3.689 29.745 -25.590 1.00 79.62 167 GLN A C 1
ATOM 1290 O O . GLN A 1 167 ? 2.788 30.265 -26.248 1.00 79.62 167 GLN A O 1
ATOM 1295 N N . ARG A 1 168 ? 3.457 29.106 -24.436 1.00 75.19 168 ARG A N 1
ATOM 1296 C CA . ARG A 1 168 ? 2.111 28.836 -23.909 1.00 75.19 168 ARG A CA 1
ATOM 1297 C C . ARG A 1 168 ? 1.500 30.019 -23.150 1.00 75.19 168 ARG A C 1
ATOM 1299 O O . ARG A 1 168 ? 2.178 30.793 -22.481 1.00 75.19 168 ARG A O 1
ATOM 1306 N N . SER A 1 169 ? 0.171 30.106 -23.221 1.00 64.56 169 SER A N 1
ATOM 1307 C CA . SER A 1 169 ? -0.681 30.987 -22.407 1.00 64.56 169 SER A CA 1
ATOM 1308 C C . SER A 1 169 ? -0.623 30.637 -20.907 1.00 64.56 169 SER A C 1
ATOM 1310 O O . SER A 1 169 ? -0.548 29.463 -20.546 1.00 64.56 169 SER A O 1
ATOM 1312 N N . THR A 1 170 ? -0.764 31.639 -20.025 1.00 61.56 170 THR A N 1
ATOM 1313 C CA . THR A 1 170 ? -0.706 31.510 -18.548 1.00 61.56 170 THR A CA 1
ATOM 1314 C C . THR A 1 170 ? -1.773 30.597 -17.929 1.00 61.56 170 THR A C 1
ATOM 1316 O O . THR A 1 170 ? -1.715 30.318 -16.735 1.00 61.56 170 THR A O 1
ATOM 1319 N N . ASN A 1 171 ? -2.766 30.153 -18.705 1.00 59.75 171 ASN A N 1
ATOM 1320 C CA . ASN A 1 171 ? -3.937 29.420 -18.209 1.00 59.75 171 ASN A CA 1
ATOM 1321 C C . ASN A 1 171 ? -3.909 27.902 -18.505 1.00 59.75 171 ASN A C 1
ATOM 1323 O O . ASN A 1 171 ? -4.891 27.224 -18.209 1.00 59.75 171 ASN A O 1
ATOM 1327 N N . SER A 1 172 ? -2.824 27.363 -19.081 1.00 68.31 172 SER A N 1
ATOM 1328 C CA . SER A 1 172 ? -2.637 25.918 -19.335 1.00 68.31 172 SER A CA 1
ATOM 1329 C C . SER A 1 172 ? -1.296 25.437 -18.773 1.00 68.31 172 SE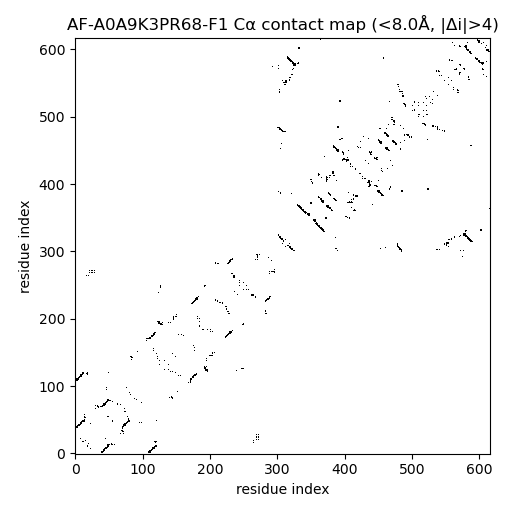R A C 1
ATOM 1331 O O . SER A 1 172 ? -0.299 26.152 -18.867 1.00 68.31 172 SER A O 1
ATOM 1333 N N . THR A 1 173 ? -1.240 24.227 -18.204 1.00 77.81 173 THR A N 1
ATOM 1334 C CA . THR A 1 173 ? -0.002 23.693 -17.596 1.00 77.81 173 THR A CA 1
ATOM 1335 C C . THR A 1 173 ? 0.630 22.606 -18.469 1.00 77.81 173 THR A C 1
ATOM 1337 O O . THR A 1 173 ? -0.067 21.759 -19.035 1.00 77.81 173 THR A O 1
ATOM 1340 N N . LEU A 1 174 ? 1.959 22.651 -18.617 1.00 86.25 174 LEU A N 1
ATOM 1341 C CA . LEU A 1 174 ? 2.760 21.653 -19.335 1.00 86.25 174 LEU A CA 1
ATOM 1342 C C . LEU A 1 174 ? 3.913 21.199 -18.443 1.00 86.25 174 LEU A C 1
ATOM 1344 O O . LEU A 1 174 ? 4.932 21.883 -18.350 1.00 86.25 174 LEU A O 1
ATOM 1348 N N . ASN A 1 175 ? 3.762 20.040 -17.815 1.00 88.50 175 ASN A N 1
ATOM 1349 C CA . ASN A 1 175 ? 4.797 19.433 -16.985 1.00 88.50 175 ASN A CA 1
ATOM 1350 C C . ASN A 1 175 ? 5.506 18.328 -17.757 1.00 88.50 175 ASN A C 1
ATOM 1352 O O . ASN A 1 175 ? 4.895 17.647 -18.586 1.00 88.50 175 ASN A O 1
ATOM 1356 N N . ALA A 1 176 ? 6.782 18.105 -17.448 1.00 92.81 176 ALA A N 1
ATOM 1357 C CA . ALA A 1 176 ? 7.525 17.012 -18.050 1.00 92.81 176 ALA A CA 1
ATOM 1358 C C . ALA A 1 176 ? 8.478 16.333 -17.072 1.00 92.81 176 ALA A C 1
ATOM 1360 O O . ALA A 1 176 ? 9.158 16.995 -16.289 1.00 92.81 176 ALA A O 1
ATOM 1361 N N . VAL A 1 177 ? 8.575 15.008 -17.176 1.00 96.62 177 VAL A N 1
ATOM 1362 C CA . VAL A 1 177 ? 9.601 14.212 -16.501 1.00 96.62 177 VAL A CA 1
ATOM 1363 C C . VAL A 1 177 ? 10.388 13.414 -17.534 1.00 96.62 177 VAL A C 1
ATOM 1365 O O . VAL A 1 177 ? 9.826 12.620 -18.293 1.00 96.62 177 VAL A O 1
ATOM 1368 N N . LEU A 1 178 ? 11.704 13.609 -17.544 1.00 97.94 178 LEU A N 1
ATOM 1369 C CA . LEU A 1 178 ? 12.654 12.820 -18.319 1.00 97.94 178 LEU A CA 1
ATOM 1370 C C . LEU A 1 178 ? 13.155 11.667 -17.448 1.00 97.94 178 LEU A C 1
ATOM 1372 O O . LEU A 1 178 ? 13.849 11.877 -16.455 1.00 97.94 178 LEU A O 1
ATOM 1376 N N . VAL A 1 179 ? 12.810 10.439 -17.809 1.00 98.56 179 VAL A N 1
ATOM 1377 C CA . VAL A 1 179 ? 13.187 9.239 -17.064 1.00 98.56 179 VAL A CA 1
ATOM 1378 C C . VAL A 1 179 ? 14.308 8.524 -17.800 1.00 98.56 179 VAL A C 1
ATOM 1380 O O . VAL A 1 179 ? 14.119 7.989 -18.892 1.00 98.56 179 VAL A O 1
ATOM 1383 N N . ASN A 1 180 ? 15.478 8.461 -17.179 1.00 98.50 180 ASN A N 1
ATOM 1384 C CA . ASN A 1 180 ? 16.550 7.568 -17.579 1.00 98.50 180 ASN A CA 1
ATOM 1385 C C . ASN A 1 180 ? 16.383 6.233 -16.847 1.00 98.50 180 ASN A C 1
ATOM 1387 O O . ASN A 1 180 ? 16.554 6.172 -15.629 1.00 98.50 180 ASN A O 1
ATOM 1391 N N . ILE A 1 181 ? 16.098 5.152 -17.580 1.00 98.25 181 ILE A N 1
ATOM 1392 C CA . ILE A 1 181 ? 16.152 3.808 -16.994 1.00 98.25 181 ILE A CA 1
ATOM 1393 C C . ILE A 1 181 ? 17.621 3.453 -16.742 1.00 98.25 181 ILE A C 1
ATOM 1395 O O . ILE A 1 181 ? 18.370 3.117 -17.668 1.00 98.25 181 ILE A O 1
ATOM 1399 N N . SER A 1 182 ? 18.034 3.560 -15.484 1.00 96.12 182 SER A N 1
ATOM 1400 C CA . SER A 1 182 ? 19.373 3.264 -14.987 1.00 96.12 182 SER A CA 1
ATOM 1401 C C . SER A 1 182 ? 19.484 1.803 -14.521 1.00 96.12 182 SER A C 1
ATOM 1403 O O . SER A 1 182 ? 18.764 0.927 -15.006 1.00 96.12 182 SER A O 1
ATOM 1405 N N . SER A 1 183 ? 20.460 1.505 -13.668 1.00 93.00 183 SER A N 1
ATOM 1406 C CA . SER A 1 183 ? 20.702 0.208 -13.040 1.00 93.00 183 SER A CA 1
ATOM 1407 C C . SER A 1 183 ? 21.714 0.377 -11.906 1.00 93.00 183 SER A C 1
ATOM 1409 O O . SER A 1 183 ? 22.559 1.266 -11.982 1.00 93.00 183 SER A O 1
ATOM 1411 N N . LEU A 1 184 ? 21.712 -0.531 -10.925 1.00 89.44 184 LEU A N 1
ATOM 1412 C CA . LEU A 1 184 ? 22.754 -0.605 -9.895 1.00 89.44 184 LEU A CA 1
ATOM 1413 C C . LEU A 1 184 ? 24.179 -0.658 -10.487 1.00 89.44 184 LEU A C 1
ATOM 1415 O O . LEU A 1 184 ? 25.114 -0.139 -9.884 1.00 89.44 184 LEU A O 1
ATOM 1419 N N . VAL A 1 185 ? 24.344 -1.190 -11.708 1.00 90.31 185 VAL A N 1
ATOM 1420 C CA . VAL A 1 185 ? 25.638 -1.200 -12.418 1.00 90.31 185 VAL A CA 1
ATOM 1421 C C . VAL A 1 185 ? 26.216 0.195 -12.691 1.00 90.31 185 VAL A C 1
ATOM 1423 O O . VAL A 1 185 ? 27.387 0.310 -13.038 1.00 90.31 185 VAL A O 1
ATOM 1426 N N . ALA A 1 186 ? 25.397 1.249 -12.608 1.00 83.62 186 ALA A N 1
ATOM 1427 C CA . ALA A 1 186 ? 25.818 2.628 -12.836 1.00 83.62 186 ALA A CA 1
ATOM 1428 C C . ALA A 1 186 ? 26.665 3.178 -11.681 1.00 83.62 186 ALA A C 1
ATOM 1430 O O . ALA A 1 186 ? 27.430 4.120 -11.886 1.00 83.62 186 ALA A O 1
ATOM 1431 N N . ILE A 1 187 ? 26.491 2.612 -10.482 1.00 81.12 187 ILE A N 1
ATOM 1432 C CA . ILE A 1 187 ? 26.996 3.155 -9.214 1.00 81.12 187 ILE A CA 1
ATOM 1433 C C . ILE A 1 187 ? 27.753 2.128 -8.361 1.00 81.12 187 ILE A C 1
ATOM 1435 O O . ILE A 1 187 ? 28.222 2.471 -7.279 1.00 81.12 187 ILE A O 1
ATOM 1439 N N . SER A 1 188 ? 27.867 0.881 -8.822 1.00 83.94 188 SER A N 1
ATOM 1440 C CA . SER A 1 188 ? 28.554 -0.206 -8.120 1.00 83.94 188 SER A CA 1
ATOM 1441 C C . SER A 1 188 ? 29.708 -0.760 -8.952 1.00 83.94 188 SER A C 1
ATOM 1443 O O . SER A 1 188 ? 29.581 -0.981 -10.159 1.00 83.94 188 SER A O 1
ATOM 1445 N N . ASP A 1 189 ? 30.810 -1.051 -8.263 1.00 83.94 189 ASP A N 1
ATOM 1446 C CA . ASP A 1 189 ? 32.018 -1.653 -8.830 1.00 83.94 189 ASP A CA 1
ATOM 1447 C C . ASP A 1 189 ? 31.975 -3.199 -8.834 1.00 83.94 189 ASP A C 1
ATOM 1449 O O . ASP A 1 189 ? 32.920 -3.851 -9.278 1.00 83.94 189 ASP A O 1
ATOM 1453 N N . ASP A 1 190 ? 30.871 -3.811 -8.387 1.00 86.75 190 ASP A N 1
ATOM 1454 C CA . ASP A 1 190 ? 30.751 -5.267 -8.194 1.00 86.75 190 ASP A CA 1
ATOM 1455 C C . ASP A 1 190 ? 30.409 -6.043 -9.485 1.00 86.75 190 ASP A C 1
ATOM 1457 O O . ASP A 1 190 ? 30.284 -7.269 -9.483 1.00 86.75 190 ASP A O 1
ATOM 1461 N N . PHE A 1 191 ? 30.268 -5.346 -10.616 1.00 89.81 191 PHE A N 1
ATOM 1462 C CA . PHE A 1 191 ? 29.805 -5.905 -11.893 1.00 89.81 191 PHE A CA 1
ATOM 1463 C C . PHE A 1 191 ? 30.953 -6.179 -12.871 1.00 89.81 191 PHE A C 1
ATOM 1465 O O . PHE A 1 191 ? 30.984 -5.695 -14.008 1.00 89.81 191 PHE A O 1
ATOM 1472 N N . VAL A 1 192 ? 31.921 -6.983 -12.425 1.00 91.62 192 VAL A N 1
ATOM 1473 C CA . VAL A 1 192 ? 33.038 -7.441 -13.266 1.00 91.62 192 VAL A CA 1
ATOM 1474 C C . VAL A 1 192 ? 32.489 -8.127 -14.520 1.00 91.62 192 VAL A C 1
ATOM 1476 O O . VAL A 1 192 ? 31.456 -8.785 -14.472 1.00 91.62 192 VAL A O 1
ATOM 1479 N N . THR A 1 193 ? 33.181 -7.972 -15.654 1.00 93.88 193 THR A N 1
ATOM 1480 C CA . THR A 1 193 ? 32.791 -8.433 -17.008 1.00 93.88 193 THR A CA 1
ATOM 1481 C C . THR A 1 193 ? 31.622 -7.703 -17.680 1.00 93.88 193 THR A C 1
ATOM 1483 O O . THR A 1 193 ? 31.313 -8.002 -18.829 1.00 93.88 193 THR A O 1
ATOM 1486 N N . MET A 1 194 ? 31.025 -6.690 -17.045 1.00 95.25 194 MET A N 1
ATOM 1487 C CA . MET A 1 194 ? 29.980 -5.843 -17.650 1.00 95.25 194 MET A CA 1
ATOM 1488 C C . MET A 1 194 ? 30.483 -4.427 -17.992 1.00 95.25 194 MET A C 1
ATOM 1490 O O . MET A 1 194 ? 29.709 -3.473 -18.026 1.00 95.25 194 MET A O 1
ATOM 1494 N N . GLY A 1 195 ? 31.786 -4.268 -18.254 1.00 94.69 195 GLY A N 1
ATOM 1495 C CA . GLY A 1 195 ? 32.462 -2.963 -18.267 1.00 94.69 195 GLY A CA 1
ATOM 1496 C C . GLY A 1 195 ? 31.851 -1.905 -19.196 1.00 94.69 195 GLY A C 1
ATOM 1497 O O . GLY A 1 195 ? 31.646 -0.769 -18.770 1.00 94.69 195 GLY A O 1
ATOM 1498 N N . ILE A 1 196 ? 31.518 -2.257 -20.446 1.00 95.62 196 ILE A N 1
ATOM 1499 C CA . ILE A 1 196 ? 30.932 -1.294 -21.399 1.00 95.62 196 ILE A CA 1
ATOM 1500 C C . ILE A 1 196 ? 29.489 -0.916 -21.026 1.00 95.62 196 ILE A C 1
ATOM 1502 O O . ILE A 1 196 ? 29.085 0.233 -21.211 1.00 95.62 196 ILE A O 1
ATOM 1506 N N . TYR A 1 197 ? 28.733 -1.851 -20.437 1.00 95.69 197 TYR A N 1
ATOM 1507 C CA . TYR A 1 197 ? 27.384 -1.602 -19.930 1.00 95.69 197 TYR A CA 1
ATOM 1508 C C . TYR A 1 197 ? 27.411 -0.657 -18.727 1.00 95.69 197 TYR A C 1
ATOM 1510 O O . TYR A 1 197 ? 26.689 0.342 -18.717 1.00 95.69 197 TYR A O 1
ATOM 1518 N N . SER A 1 198 ? 28.289 -0.924 -17.752 1.00 95.44 198 SER A N 1
ATOM 1519 C CA . SER A 1 198 ? 28.487 -0.070 -16.575 1.00 95.44 198 SER A CA 1
ATOM 1520 C C . SER A 1 198 ? 28.945 1.332 -16.972 1.00 95.44 198 SER A C 1
ATOM 1522 O O . SER A 1 198 ? 28.365 2.315 -16.515 1.00 95.44 198 SER A O 1
ATOM 1524 N N . ALA A 1 199 ? 29.906 1.449 -17.899 1.00 95.12 199 ALA A N 1
ATOM 1525 C CA . ALA A 1 199 ? 30.347 2.743 -18.423 1.00 95.12 199 ALA A CA 1
ATOM 1526 C C . ALA A 1 199 ? 29.190 3.522 -19.072 1.00 95.12 199 ALA A C 1
ATOM 1528 O O . ALA A 1 199 ? 29.017 4.715 -18.812 1.00 95.12 199 ALA A O 1
ATOM 1529 N N . GLY A 1 200 ? 28.362 2.844 -19.873 1.00 96.69 200 GLY A N 1
ATOM 1530 C CA . GLY A 1 200 ? 27.188 3.450 -20.492 1.00 96.69 200 GLY A CA 1
ATOM 1531 C C . GLY A 1 200 ? 26.155 3.926 -19.468 1.00 96.69 200 GLY A C 1
ATOM 1532 O O . GLY A 1 200 ? 25.677 5.058 -19.553 1.00 96.69 200 GLY A O 1
ATOM 1533 N N . LYS A 1 201 ? 25.826 3.098 -18.471 1.00 97.06 201 LYS A N 1
ATOM 1534 C CA . LYS A 1 201 ? 24.867 3.454 -17.414 1.00 97.06 201 LYS A CA 1
ATOM 1535 C C . LYS A 1 201 ? 25.379 4.579 -16.513 1.00 97.06 201 LYS A C 1
ATOM 1537 O O . LYS A 1 201 ? 24.630 5.525 -16.280 1.00 97.06 201 LYS A O 1
ATOM 1542 N N . GLY A 1 202 ? 26.652 4.549 -16.117 1.00 96.94 202 GLY A N 1
ATOM 1543 C CA . GLY A 1 202 ? 27.284 5.627 -15.354 1.00 96.94 202 GLY A CA 1
ATOM 1544 C C . GLY A 1 202 ? 27.293 6.962 -16.109 1.00 96.94 202 GLY A C 1
ATOM 1545 O O . GLY A 1 202 ? 26.959 8.001 -15.539 1.00 96.94 202 GLY A O 1
ATOM 1546 N N . ALA A 1 203 ? 27.587 6.944 -17.417 1.00 97.62 203 ALA A N 1
ATOM 1547 C CA . ALA A 1 203 ? 27.528 8.143 -18.257 1.00 97.62 203 ALA A CA 1
ATOM 1548 C C . ALA A 1 203 ? 26.106 8.722 -18.342 1.00 97.62 203 ALA A C 1
ATOM 1550 O O . ALA A 1 203 ? 25.919 9.928 -18.157 1.00 97.62 203 ALA A O 1
ATOM 1551 N N . ARG A 1 204 ? 25.098 7.867 -18.577 1.00 97.94 204 ARG A N 1
ATOM 1552 C CA . ARG A 1 204 ? 23.685 8.280 -18.612 1.00 97.94 204 ARG A CA 1
ATOM 1553 C C . ARG A 1 204 ? 23.266 8.906 -17.293 1.00 97.94 204 ARG A C 1
ATOM 1555 O O . ARG A 1 204 ? 22.696 9.993 -17.304 1.00 97.94 204 ARG A O 1
ATOM 1562 N N . GLU A 1 205 ? 23.565 8.243 -16.184 1.00 95.31 205 GLU A N 1
ATOM 1563 C CA . GLU A 1 205 ? 23.168 8.696 -14.857 1.00 95.31 205 GLU A CA 1
ATOM 1564 C C . GLU A 1 205 ? 23.765 10.062 -14.524 1.00 95.31 205 GLU A C 1
ATOM 1566 O O . GLU A 1 205 ? 23.036 11.005 -14.205 1.00 95.31 205 GLU A O 1
ATOM 1571 N N . LYS A 1 206 ? 25.082 10.207 -14.714 1.00 95.94 206 LYS A N 1
ATOM 1572 C CA . LYS A 1 206 ? 25.777 11.465 -14.450 1.00 95.94 206 LYS A CA 1
ATOM 1573 C C . LYS A 1 206 ? 25.225 12.613 -15.289 1.00 95.94 206 LYS A C 1
ATOM 1575 O O . LYS A 1 206 ? 25.033 13.707 -14.757 1.00 95.94 206 LYS A O 1
ATOM 1580 N N . TYR A 1 207 ? 24.981 12.372 -16.576 1.00 97.38 207 TYR A N 1
ATOM 1581 C CA . TYR A 1 207 ? 24.471 13.397 -17.482 1.00 97.38 207 TYR A CA 1
ATOM 1582 C C . TYR A 1 207 ? 23.062 13.846 -17.089 1.00 97.38 207 TYR A C 1
ATOM 1584 O O . TYR A 1 207 ? 22.812 15.040 -16.986 1.00 97.38 207 TYR A O 1
ATOM 1592 N N . HIS A 1 208 ? 22.157 12.909 -16.793 1.00 97.25 208 HIS A N 1
ATOM 1593 C CA . HIS A 1 208 ? 20.785 13.229 -16.389 1.00 97.25 208 HIS A CA 1
ATOM 1594 C C . HIS A 1 208 ? 20.728 13.947 -15.032 1.00 97.25 208 HIS A C 1
ATOM 1596 O O . HIS A 1 208 ? 19.929 14.864 -14.857 1.00 97.25 208 HIS A O 1
ATOM 1602 N N . THR A 1 209 ? 21.618 13.619 -14.089 1.00 95.06 209 THR A N 1
ATOM 1603 C CA . THR A 1 209 ? 21.745 14.382 -12.837 1.00 95.06 209 THR A CA 1
ATOM 1604 C C . THR A 1 209 ? 22.235 15.814 -13.073 1.00 95.06 209 THR A C 1
ATOM 1606 O O . THR A 1 209 ? 21.805 16.723 -12.367 1.00 95.06 209 THR A O 1
ATOM 1609 N N . LEU A 1 210 ? 23.140 16.043 -14.033 1.00 94.94 210 LEU A N 1
ATOM 1610 C CA . LEU A 1 210 ? 23.599 17.396 -14.375 1.00 94.94 210 LEU A CA 1
ATOM 1611 C C . LEU A 1 210 ? 22.511 18.187 -15.104 1.00 94.94 210 LEU A C 1
ATOM 1613 O O . LEU A 1 210 ? 22.218 19.300 -14.680 1.00 94.94 210 LEU A O 1
ATOM 1617 N N . LEU A 1 211 ? 21.841 17.573 -16.085 1.00 92.81 211 LEU A N 1
ATOM 1618 C CA . LEU A 1 211 ? 20.688 18.157 -16.775 1.00 92.81 211 LEU A CA 1
ATOM 1619 C C . LEU A 1 211 ? 19.626 18.633 -15.772 1.00 92.81 211 LEU A C 1
ATOM 1621 O O . LEU A 1 211 ? 19.167 19.767 -15.844 1.00 92.81 211 LEU A O 1
ATOM 1625 N N . ALA A 1 212 ? 19.300 17.808 -14.772 1.00 92.00 212 ALA A N 1
ATOM 1626 C CA . ALA A 1 212 ? 18.368 18.176 -13.708 1.00 92.00 212 ALA A CA 1
ATOM 1627 C C . ALA A 1 212 ? 18.794 19.438 -12.942 1.00 92.00 212 ALA A C 1
ATOM 1629 O O . ALA A 1 212 ? 17.978 20.314 -12.666 1.00 92.00 212 ALA A O 1
ATOM 1630 N N . LYS A 1 213 ? 20.080 19.526 -12.584 1.00 89.62 213 LYS A N 1
ATOM 1631 C CA . LYS A 1 213 ? 20.636 20.657 -11.830 1.00 89.62 213 LYS A CA 1
ATOM 1632 C C . LYS A 1 213 ? 20.678 21.933 -12.664 1.00 89.62 213 LYS A C 1
ATOM 1634 O O . LYS A 1 213 ? 20.414 23.005 -12.129 1.00 89.62 213 LYS 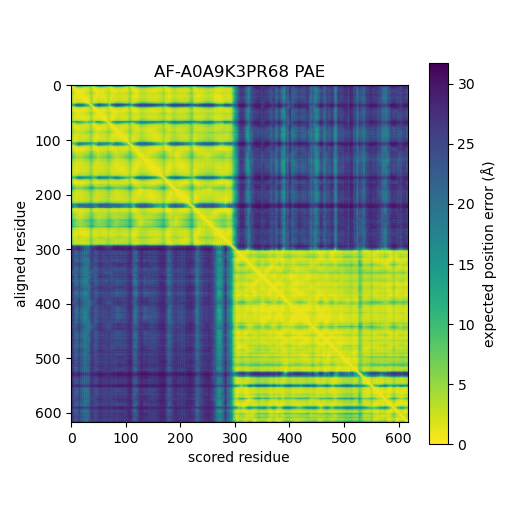A O 1
ATOM 1639 N N . GLU A 1 214 ? 21.004 21.820 -13.946 1.00 89.25 214 GLU A N 1
ATOM 1640 C CA . GLU A 1 214 ? 21.036 22.939 -14.891 1.00 89.25 214 GLU A CA 1
ATOM 1641 C C . GLU A 1 214 ? 19.626 23.501 -15.137 1.00 89.25 214 GLU A C 1
ATOM 1643 O O . GLU A 1 214 ? 19.427 24.718 -15.093 1.00 89.25 214 GLU A O 1
ATOM 1648 N N . GLU A 1 215 ? 18.618 22.638 -15.293 1.00 85.25 215 GLU A N 1
ATOM 1649 C CA . GLU A 1 215 ? 17.224 23.084 -15.420 1.00 85.25 215 GLU A CA 1
ATOM 1650 C C . GLU A 1 215 ? 16.708 23.733 -14.123 1.00 85.25 215 GLU A C 1
ATOM 1652 O O . GLU A 1 215 ? 16.072 24.783 -14.178 1.00 85.25 215 GLU A O 1
ATOM 1657 N N . LEU A 1 216 ? 17.066 23.206 -12.944 1.00 79.38 216 LEU A N 1
ATOM 1658 C CA . LEU A 1 216 ? 16.725 23.835 -11.659 1.00 79.38 216 LEU A CA 1
ATOM 1659 C C . LEU A 1 216 ? 17.331 25.240 -11.494 1.00 79.38 216 LEU A C 1
ATOM 1661 O O . LEU A 1 216 ? 16.704 26.108 -10.894 1.00 79.38 216 LEU A O 1
ATOM 1665 N N . GLN A 1 217 ? 18.541 25.477 -12.009 1.00 73.44 217 GLN A N 1
ATOM 1666 C CA . GLN A 1 217 ? 19.205 26.785 -11.923 1.00 73.44 217 GLN A CA 1
ATOM 1667 C C . GLN A 1 217 ? 18.641 27.819 -12.902 1.00 73.44 217 GLN A C 1
ATOM 1669 O O . GLN A 1 217 ? 18.737 29.018 -12.644 1.00 73.44 217 GLN A O 1
ATOM 1674 N N . THR A 1 218 ? 18.096 27.370 -14.034 1.00 66.75 218 THR A N 1
ATOM 1675 C CA . THR A 1 218 ? 17.615 28.251 -15.108 1.00 66.75 218 THR A CA 1
ATOM 1676 C C . THR A 1 218 ? 16.110 28.523 -15.051 1.00 66.75 218 THR A C 1
ATOM 1678 O O . THR A 1 218 ? 15.631 29.398 -15.774 1.00 66.75 218 THR A O 1
ATOM 1681 N N . SER A 1 219 ? 15.365 27.833 -14.180 1.00 61.09 219 SER A N 1
ATOM 1682 C CA . SER A 1 219 ? 13.922 28.030 -14.004 1.00 61.09 219 SER A CA 1
ATOM 1683 C C . SER A 1 219 ? 13.623 29.351 -13.284 1.00 61.09 219 SER A C 1
ATOM 1685 O O . SER A 1 219 ? 13.677 29.440 -12.060 1.00 61.09 219 SER A O 1
ATOM 1687 N N . LEU A 1 220 ? 13.314 30.398 -14.055 1.00 51.12 220 LEU A N 1
ATOM 1688 C CA . LEU A 1 220 ? 12.876 31.707 -13.544 1.00 51.12 220 LEU A CA 1
ATOM 1689 C C . LEU A 1 220 ? 11.401 31.715 -13.100 1.00 51.12 220 LEU A C 1
ATOM 1691 O O . LEU A 1 220 ? 10.996 32.620 -12.374 1.00 51.12 220 LEU A O 1
ATOM 1695 N N . ASP A 1 221 ? 10.621 30.709 -13.507 1.00 54.16 221 ASP A N 1
ATOM 1696 C CA . ASP A 1 221 ? 9.222 30.521 -13.126 1.00 54.16 221 ASP A CA 1
ATOM 1697 C C . ASP A 1 221 ? 9.061 29.177 -12.379 1.00 54.16 221 ASP A C 1
ATOM 1699 O O . ASP A 1 221 ? 9.422 28.128 -12.923 1.00 54.16 221 ASP A O 1
ATOM 1703 N N . PRO A 1 222 ? 8.560 29.164 -11.129 1.00 51.94 222 PRO A N 1
ATOM 1704 C CA . PRO A 1 222 ? 8.277 27.931 -10.391 1.00 51.94 222 PRO A CA 1
ATOM 1705 C C . PRO A 1 222 ? 7.165 27.061 -11.016 1.00 51.94 222 PRO A C 1
ATOM 1707 O O . PRO A 1 222 ? 6.997 25.919 -10.589 1.00 51.94 222 PRO A O 1
ATOM 1710 N N . LEU A 1 223 ? 6.420 27.558 -12.015 1.00 47.34 223 LEU A N 1
ATOM 1711 C CA . LEU A 1 223 ? 5.311 26.847 -12.672 1.00 47.34 223 LEU A CA 1
ATOM 1712 C C . LEU A 1 223 ? 5.715 26.018 -13.906 1.00 47.34 223 LEU A C 1
ATOM 1714 O O . LEU A 1 223 ? 4.903 25.234 -14.395 1.00 47.34 223 LEU A O 1
ATOM 1718 N N . THR A 1 224 ? 6.949 26.136 -14.405 1.00 55.78 224 THR A N 1
ATOM 1719 C CA . THR A 1 224 ? 7.441 25.378 -15.572 1.00 55.78 224 THR A CA 1
ATOM 1720 C C . THR A 1 224 ? 8.636 24.521 -15.181 1.00 55.78 224 THR A C 1
ATOM 1722 O O . THR A 1 224 ? 9.769 24.990 -15.177 1.00 55.78 224 THR A O 1
ATOM 1725 N N . THR A 1 225 ? 8.402 23.253 -14.838 1.00 68.56 225 THR A N 1
ATOM 1726 C CA . THR A 1 225 ? 9.463 22.358 -14.352 1.00 68.56 225 THR A CA 1
ATOM 1727 C C . THR A 1 225 ? 9.598 21.112 -15.224 1.00 68.56 225 THR A C 1
ATOM 1729 O O . THR A 1 225 ? 8.717 20.254 -15.273 1.00 68.56 225 THR A O 1
ATOM 1732 N N . ILE A 1 226 ? 10.739 21.003 -15.912 1.00 87.50 226 ILE A N 1
ATOM 1733 C CA . ILE A 1 226 ? 11.229 19.727 -16.437 1.00 87.50 226 ILE A CA 1
ATOM 1734 C C . ILE A 1 226 ? 11.966 19.038 -15.289 1.00 87.50 226 ILE A C 1
ATOM 1736 O O . ILE A 1 226 ? 13.020 19.498 -14.847 1.00 87.50 226 ILE A O 1
ATOM 1740 N N . LYS A 1 227 ? 11.420 17.929 -14.791 1.00 92.44 227 LYS A N 1
ATOM 1741 C CA . LYS A 1 227 ? 12.113 17.073 -13.824 1.00 92.44 227 LYS A CA 1
ATOM 1742 C C . LYS A 1 227 ? 12.847 15.954 -14.540 1.00 92.44 227 LYS A C 1
ATOM 1744 O O . LYS A 1 227 ? 12.471 15.531 -15.628 1.00 92.44 227 LYS A O 1
ATOM 1749 N N . THR A 1 228 ? 13.902 15.456 -13.916 1.00 95.94 228 THR A N 1
ATOM 1750 C CA . THR A 1 228 ? 14.636 14.290 -14.409 1.00 95.94 228 THR A CA 1
ATOM 1751 C C . THR A 1 228 ? 14.679 13.220 -13.326 1.00 95.94 228 THR A C 1
ATOM 1753 O O . THR A 1 228 ? 14.762 13.548 -12.147 1.00 95.94 228 THR A O 1
ATOM 1756 N N . LEU A 1 229 ? 14.627 11.949 -13.709 1.00 97.56 229 LEU A N 1
ATOM 1757 C CA . LEU A 1 229 ? 14.689 10.804 -12.801 1.00 97.56 229 LEU A CA 1
ATOM 1758 C C . LEU A 1 229 ? 15.654 9.755 -13.357 1.00 97.56 229 LEU A C 1
ATOM 1760 O O . LEU A 1 229 ? 15.519 9.346 -14.510 1.00 97.56 229 LEU A O 1
ATOM 1764 N N . ASN A 1 230 ? 16.588 9.280 -12.534 1.00 98.06 230 ASN A N 1
ATOM 1765 C CA . ASN A 1 230 ? 17.370 8.080 -12.817 1.00 98.06 230 ASN A CA 1
ATOM 1766 C C . ASN A 1 230 ? 16.736 6.904 -12.067 1.00 98.06 230 ASN A C 1
ATOM 1768 O O . ASN A 1 230 ? 16.908 6.777 -10.860 1.00 98.06 230 ASN A O 1
ATOM 1772 N N . TYR A 1 231 ? 15.989 6.054 -12.771 1.00 97.94 231 TYR A N 1
ATOM 1773 C CA . TYR A 1 231 ? 15.273 4.937 -12.153 1.00 97.94 231 TYR A CA 1
ATOM 1774 C C . TYR A 1 231 ? 15.992 3.612 -12.407 1.00 97.94 231 TYR A C 1
ATOM 1776 O O . TYR A 1 231 ? 16.101 3.189 -13.560 1.00 97.94 231 TYR A O 1
ATOM 1784 N N . ALA A 1 232 ? 16.468 2.946 -11.356 1.00 97.00 232 ALA A N 1
ATOM 1785 C CA . ALA A 1 232 ? 17.038 1.606 -11.440 1.00 97.00 232 ALA A CA 1
ATOM 1786 C C . ALA A 1 232 ? 15.941 0.558 -11.153 1.00 97.00 232 ALA A C 1
ATOM 1788 O O . ALA A 1 232 ? 15.436 0.477 -10.039 1.00 97.00 232 ALA A O 1
ATOM 1789 N N . PRO A 1 233 ? 15.541 -0.270 -12.134 1.00 94.19 233 PRO A N 1
ATOM 1790 C CA . PRO A 1 233 ? 14.360 -1.129 -12.000 1.00 94.19 233 PRO A CA 1
ATOM 1791 C C . PRO A 1 233 ? 14.588 -2.417 -11.188 1.00 94.19 233 PRO A C 1
ATOM 1793 O O . PRO A 1 233 ? 13.703 -3.265 -11.116 1.00 94.19 233 PRO A O 1
ATOM 1796 N N . GLY A 1 234 ? 15.772 -2.598 -10.603 1.00 90.56 234 GLY A N 1
ATOM 1797 C CA . GLY A 1 234 ? 16.188 -3.871 -10.023 1.00 90.56 234 GLY A CA 1
ATOM 1798 C C . GLY A 1 234 ? 16.430 -4.969 -11.078 1.00 90.56 234 GLY A C 1
ATOM 1799 O O . GLY A 1 234 ? 16.362 -4.730 -12.291 1.00 90.56 234 GLY A O 1
ATOM 1800 N N . PRO A 1 235 ? 16.781 -6.191 -10.644 1.00 88.62 235 PRO A N 1
ATOM 1801 C CA . PRO A 1 235 ? 17.070 -7.297 -11.548 1.00 88.62 235 PRO A CA 1
ATOM 1802 C C . PRO A 1 235 ? 15.766 -7.944 -12.040 1.00 88.62 235 PRO A C 1
ATOM 1804 O O . PRO A 1 235 ? 15.113 -8.686 -11.311 1.00 88.62 235 PRO A O 1
ATOM 1807 N N . LEU A 1 236 ? 15.384 -7.653 -13.285 1.00 87.44 236 LEU A N 1
ATOM 1808 C CA . LEU A 1 236 ? 14.106 -8.074 -13.869 1.00 87.44 236 LEU A CA 1
ATOM 1809 C C . LEU A 1 236 ? 14.196 -9.393 -14.641 1.00 87.44 236 LEU A C 1
ATOM 1811 O O . LEU A 1 236 ? 15.145 -9.613 -15.393 1.00 87.44 236 LEU A O 1
ATOM 1815 N N . GLU A 1 237 ? 13.154 -10.214 -14.571 1.00 84.25 237 GLU A N 1
ATOM 1816 C CA . GLU A 1 237 ? 13.004 -11.419 -15.394 1.00 84.25 237 GLU A CA 1
ATOM 1817 C C . GLU A 1 237 ? 12.660 -11.055 -16.858 1.00 84.25 237 GLU A C 1
ATOM 1819 O O . GLU A 1 237 ? 11.523 -10.702 -17.174 1.00 84.25 237 GLU A O 1
ATOM 1824 N N . THR A 1 238 ? 13.652 -11.063 -17.761 1.00 89.25 238 THR A N 1
ATOM 1825 C CA . THR A 1 238 ? 13.526 -10.607 -19.163 1.00 89.25 238 THR A CA 1
ATOM 1826 C C . THR A 1 238 ? 14.480 -11.351 -20.114 1.00 89.25 238 THR A C 1
ATOM 1828 O O . THR A 1 238 ? 15.403 -12.045 -19.687 1.00 89.25 238 THR A O 1
ATOM 1831 N N . ASP A 1 239 ? 14.344 -11.130 -21.429 1.00 88.12 239 ASP A N 1
ATOM 1832 C CA . ASP A 1 239 ? 15.315 -11.591 -22.442 1.00 88.12 239 ASP A CA 1
ATOM 1833 C C . ASP A 1 239 ? 16.758 -11.139 -22.139 1.00 88.12 239 ASP A C 1
ATOM 1835 O O . ASP A 1 239 ? 17.724 -11.841 -22.449 1.00 88.12 239 ASP A O 1
ATOM 1839 N N . MET A 1 240 ? 16.916 -9.945 -21.553 1.00 89.88 240 MET A N 1
ATOM 1840 C CA . MET A 1 240 ? 18.226 -9.374 -21.237 1.00 89.88 240 MET A CA 1
ATOM 1841 C C . MET A 1 240 ? 18.912 -10.175 -20.127 1.00 89.88 240 MET A C 1
ATOM 1843 O O . MET A 1 240 ? 20.070 -10.557 -20.272 1.00 89.88 240 MET A O 1
ATOM 1847 N N . THR A 1 241 ? 18.193 -10.494 -19.051 1.00 87.38 241 THR A N 1
ATOM 1848 C CA . THR A 1 241 ? 18.722 -11.323 -17.959 1.00 87.38 241 THR A CA 1
ATOM 1849 C C . THR A 1 241 ? 18.857 -12.788 -18.355 1.00 87.38 241 THR A C 1
ATOM 1851 O O . THR A 1 241 ? 19.813 -13.435 -17.941 1.00 87.38 241 THR A O 1
ATOM 1854 N N . THR A 1 242 ? 18.014 -13.286 -19.262 1.00 86.81 242 THR A N 1
ATOM 1855 C CA . THR A 1 242 ? 18.209 -14.603 -19.894 1.00 86.81 242 THR A CA 1
ATOM 1856 C C . THR A 1 242 ? 19.529 -14.661 -20.672 1.00 86.81 242 THR A C 1
ATOM 1858 O O . THR A 1 242 ? 20.258 -15.647 -20.589 1.00 86.81 242 THR A O 1
ATOM 1861 N N . SER A 1 243 ? 19.884 -13.585 -21.382 1.00 88.94 243 SER A N 1
ATOM 1862 C CA . SER A 1 243 ? 21.163 -13.482 -22.100 1.00 88.94 243 SER A CA 1
ATOM 1863 C C . SER A 1 243 ? 22.361 -13.421 -21.141 1.00 88.94 243 SER A C 1
ATOM 1865 O O . SER A 1 243 ? 23.394 -14.017 -21.429 1.00 88.94 243 SER A O 1
ATOM 1867 N N . LEU A 1 244 ? 22.220 -12.753 -19.988 1.00 89.94 244 LEU A N 1
ATOM 1868 C CA . LEU A 1 244 ? 23.237 -12.748 -18.926 1.00 89.94 244 LEU A CA 1
ATOM 1869 C C . LEU A 1 244 ? 23.447 -14.149 -18.334 1.00 89.94 244 LEU A C 1
ATOM 1871 O O . LEU A 1 244 ? 24.587 -14.596 -18.246 1.00 89.94 244 LEU A O 1
ATOM 1875 N N . ARG A 1 245 ? 22.368 -14.870 -17.997 1.00 87.12 245 ARG A N 1
ATOM 1876 C CA . ARG A 1 245 ? 22.441 -16.246 -17.463 1.00 87.12 245 ARG A CA 1
ATOM 1877 C C . ARG A 1 245 ? 23.141 -17.217 -18.402 1.00 87.12 245 ARG A C 1
ATOM 1879 O O . ARG A 1 245 ? 23.877 -18.077 -17.942 1.00 87.12 245 ARG A O 1
ATOM 1886 N N . ASN A 1 246 ? 22.915 -17.082 -19.705 1.00 88.25 246 ASN A N 1
ATOM 1887 C CA . ASN A 1 246 ? 23.440 -18.016 -20.701 1.00 88.25 246 ASN A CA 1
ATOM 1888 C C . ASN A 1 246 ? 24.827 -17.620 -21.241 1.00 88.25 246 ASN A C 1
ATOM 1890 O O . ASN A 1 246 ? 25.348 -18.296 -22.125 1.00 88.25 246 ASN A O 1
ATOM 1894 N N . SER A 1 247 ? 25.419 -16.524 -20.758 1.00 89.69 247 SER A N 1
ATOM 1895 C CA . SER A 1 247 ? 26.719 -16.047 -21.234 1.00 89.69 247 SER A CA 1
ATOM 1896 C C . SER A 1 247 ? 27.873 -16.756 -20.528 1.00 89.69 247 SER A C 1
ATOM 1898 O O . SER A 1 247 ? 28.088 -16.564 -19.335 1.00 89.69 247 SER A O 1
ATOM 1900 N N . GLU A 1 248 ? 28.690 -17.489 -21.285 1.00 89.62 248 GLU A N 1
ATOM 1901 C CA . GLU A 1 248 ? 29.948 -18.077 -20.791 1.00 89.62 248 GLU A CA 1
ATOM 1902 C C . GLU A 1 248 ? 31.026 -17.024 -20.480 1.00 89.62 248 GLU A C 1
ATOM 1904 O O . GLU A 1 248 ? 32.025 -17.319 -19.830 1.00 89.62 248 GLU A O 1
ATOM 1909 N N . SER A 1 249 ? 30.844 -15.791 -20.966 1.00 91.62 249 SER A N 1
ATOM 1910 C CA . SER A 1 249 ? 31.791 -14.685 -20.768 1.00 91.62 249 SER A CA 1
ATOM 1911 C C . SER A 1 249 ? 31.445 -13.796 -19.568 1.00 91.62 249 SER A C 1
ATOM 1913 O O . SER A 1 249 ? 32.208 -12.885 -19.248 1.00 91.62 249 SER A O 1
ATOM 1915 N N . LEU A 1 250 ? 30.305 -14.035 -18.909 1.00 91.94 250 LEU A N 1
ATOM 1916 C CA . LEU A 1 250 ? 29.940 -13.352 -17.669 1.00 91.94 250 LEU A CA 1
ATOM 1917 C C . LEU A 1 250 ? 30.735 -13.942 -16.496 1.00 91.94 250 LEU A C 1
ATOM 1919 O O . LEU A 1 250 ? 30.963 -15.148 -16.428 1.00 91.94 250 LEU A O 1
ATOM 1923 N N . ASP A 1 251 ? 31.143 -13.097 -15.552 1.00 92.19 251 ASP A N 1
ATOM 1924 C CA . ASP A 1 251 ? 31.798 -13.550 -14.328 1.00 92.19 251 ASP A CA 1
ATOM 1925 C C . ASP A 1 251 ? 30.939 -14.589 -13.588 1.00 92.19 251 ASP A C 1
ATOM 1927 O O . ASP A 1 251 ? 29.762 -14.370 -13.306 1.00 92.19 251 ASP A O 1
ATOM 1931 N N . SER A 1 252 ? 31.554 -15.717 -13.231 1.00 88.38 252 SER A N 1
ATOM 1932 C CA . SER A 1 252 ? 30.851 -16.853 -12.624 1.00 88.38 252 SER A CA 1
ATOM 1933 C C . SER A 1 252 ? 30.233 -16.558 -11.250 1.00 88.38 252 SER A C 1
ATOM 1935 O O . SER A 1 252 ? 29.275 -17.223 -10.854 1.00 88.38 252 SER A O 1
ATOM 1937 N N . ASN A 1 253 ? 30.755 -15.590 -10.487 1.00 88.00 253 ASN A N 1
ATOM 1938 C CA . ASN A 1 253 ? 30.149 -15.194 -9.215 1.00 88.00 253 ASN A CA 1
ATOM 1939 C C . ASN A 1 253 ? 28.965 -14.259 -9.442 1.00 88.00 253 ASN A C 1
ATOM 1941 O O . ASN A 1 253 ? 27.960 -14.372 -8.740 1.00 88.00 253 ASN A O 1
ATOM 1945 N N . LEU A 1 254 ? 29.059 -13.393 -10.449 1.00 87.56 254 LEU A N 1
ATOM 1946 C CA . LEU A 1 254 ? 27.969 -12.529 -10.872 1.00 87.56 254 LEU A CA 1
ATOM 1947 C C . LEU A 1 254 ? 26.821 -13.321 -11.521 1.00 87.56 254 LEU A C 1
ATOM 1949 O O . LEU A 1 254 ? 25.657 -13.058 -11.228 1.00 87.56 254 LEU A O 1
ATOM 1953 N N . GLN A 1 255 ? 27.126 -14.340 -12.327 1.00 87.00 255 GLN A N 1
ATOM 1954 C CA . GLN A 1 255 ? 26.142 -15.213 -12.979 1.00 87.00 255 GLN A CA 1
ATOM 1955 C C . GLN A 1 255 ? 25.188 -15.870 -11.966 1.00 87.00 255 GLN A C 1
ATOM 1957 O O . GLN A 1 255 ? 23.973 -15.840 -12.158 1.00 87.00 255 GLN A O 1
ATOM 1962 N N . LYS A 1 256 ? 25.710 -16.314 -10.811 1.00 86.25 256 LYS A N 1
ATOM 1963 C CA . LYS A 1 256 ? 24.915 -16.883 -9.700 1.00 86.25 256 LYS A CA 1
ATOM 1964 C C . LYS A 1 256 ? 23.842 -15.936 -9.159 1.00 86.25 256 LYS A C 1
ATOM 1966 O O . LYS A 1 256 ? 22.874 -16.392 -8.553 1.00 86.25 256 LYS A O 1
ATOM 1971 N N . ASN A 1 257 ? 24.011 -14.620 -9.306 1.00 82.94 257 ASN A N 1
ATOM 1972 C CA . ASN A 1 257 ? 22.990 -13.660 -8.885 1.00 82.94 257 ASN A CA 1
ATOM 1973 C C . ASN A 1 257 ? 21.801 -13.640 -9.842 1.00 82.94 257 ASN A C 1
ATOM 1975 O O . ASN A 1 257 ? 20.685 -13.383 -9.399 1.00 82.94 257 ASN A O 1
ATOM 1979 N N . PHE A 1 258 ? 22.025 -13.955 -11.116 1.00 82.62 258 PHE A N 1
ATOM 1980 C CA . PHE A 1 258 ? 20.964 -14.041 -12.109 1.00 82.62 258 PHE A CA 1
ATOM 1981 C C . PHE A 1 258 ? 20.254 -15.397 -12.089 1.00 82.62 258 PHE A C 1
ATOM 1983 O O . PHE A 1 258 ? 19.087 -15.442 -12.454 1.00 82.62 258 PHE A O 1
ATOM 1990 N N . ASP A 1 259 ? 20.881 -16.467 -11.591 1.00 80.06 259 ASP A N 1
ATOM 1991 C CA . ASP A 1 259 ? 20.243 -17.789 -11.419 1.00 80.06 259 ASP A CA 1
ATOM 1992 C C . ASP A 1 259 ? 19.153 -17.827 -10.331 1.00 80.06 259 ASP A C 1
ATOM 1994 O O . ASP A 1 259 ? 18.381 -18.782 -10.238 1.00 80.06 259 ASP A O 1
ATOM 1998 N N . LYS A 1 260 ? 19.080 -16.790 -9.492 1.00 81.50 260 LYS A N 1
ATOM 1999 C CA . LYS A 1 260 ? 18.031 -16.629 -8.479 1.00 81.50 260 LYS A CA 1
ATOM 2000 C C . LYS A 1 260 ? 16.714 -16.191 -9.128 1.00 81.50 260 LYS A C 1
ATOM 2002 O O . LYS A 1 260 ? 16.687 -15.705 -10.258 1.00 81.50 260 LYS A O 1
ATOM 2007 N N . GLN A 1 261 ? 15.617 -16.319 -8.380 1.00 77.31 261 GLN A N 1
ATOM 2008 C CA . GLN A 1 261 ? 14.337 -15.733 -8.775 1.00 77.31 261 GLN A CA 1
ATOM 2009 C C . GLN A 1 261 ? 14.491 -14.212 -8.912 1.00 77.31 261 GLN A C 1
ATOM 2011 O O . GLN A 1 261 ? 14.889 -13.539 -7.960 1.00 77.31 261 GLN A O 1
ATOM 2016 N N . LEU A 1 262 ? 14.196 -13.693 -10.104 1.00 82.94 262 LEU A N 1
ATOM 2017 C CA . LEU A 1 262 ? 14.269 -12.270 -10.419 1.00 82.94 262 LEU A CA 1
ATOM 2018 C C . LEU A 1 262 ? 12.903 -11.595 -10.275 1.00 82.94 262 LEU A C 1
ATOM 2020 O O . LEU A 1 262 ? 11.866 -12.252 -10.163 1.00 82.94 262 LEU A O 1
ATOM 2024 N N . LEU A 1 263 ? 12.914 -10.264 -10.270 1.00 78.94 263 LEU A N 1
ATOM 2025 C CA . LEU A 1 263 ? 11.718 -9.451 -10.088 1.00 78.94 263 LEU A CA 1
ATOM 2026 C C . LEU A 1 263 ? 10.786 -9.541 -11.300 1.00 78.94 263 LEU A C 1
ATOM 2028 O O . LEU A 1 263 ? 11.228 -9.610 -12.454 1.00 78.94 263 LEU A O 1
ATOM 2032 N N . ASN A 1 264 ? 9.481 -9.459 -11.040 1.00 79.81 264 ASN A N 1
ATOM 2033 C CA . ASN A 1 264 ? 8.489 -9.318 -12.095 1.00 79.81 264 ASN A CA 1
ATOM 2034 C C . ASN A 1 264 ? 8.605 -7.925 -12.728 1.00 79.81 264 ASN A C 1
ATOM 2036 O O . ASN A 1 264 ? 8.602 -6.896 -12.054 1.00 79.81 264 ASN A O 1
ATOM 2040 N N . VAL A 1 265 ? 8.659 -7.895 -14.057 1.00 83.00 265 VAL A N 1
ATOM 2041 C CA . VAL A 1 265 ? 8.761 -6.661 -14.845 1.00 83.00 265 VAL A CA 1
ATOM 2042 C C . VAL A 1 265 ? 7.600 -5.702 -14.561 1.00 83.00 265 VAL A C 1
ATOM 2044 O O . VAL A 1 265 ? 7.792 -4.486 -14.536 1.00 83.00 265 VAL A O 1
ATOM 2047 N N . ASN A 1 266 ? 6.393 -6.234 -14.344 1.00 82.88 266 ASN A N 1
ATOM 2048 C CA . ASN A 1 266 ? 5.216 -5.412 -14.081 1.00 82.88 266 ASN A CA 1
ATOM 2049 C C . ASN A 1 266 ? 5.310 -4.712 -12.724 1.00 82.88 266 ASN A C 1
ATOM 2051 O O . ASN A 1 266 ? 4.883 -3.567 -12.638 1.00 82.88 266 ASN A O 1
ATOM 2055 N N . ASP A 1 267 ? 5.898 -5.347 -11.708 1.00 78.25 267 ASP A N 1
ATOM 2056 C CA . ASP A 1 267 ? 6.005 -4.779 -10.358 1.00 78.25 267 ASP A CA 1
ATOM 2057 C C . ASP A 1 267 ? 6.920 -3.551 -10.369 1.00 78.25 267 ASP A C 1
ATOM 2059 O O . ASP A 1 267 ? 6.552 -2.485 -9.874 1.00 78.25 267 ASP A O 1
ATOM 2063 N N . SER A 1 268 ? 8.074 -3.646 -11.037 1.00 86.50 268 SER A N 1
ATOM 2064 C CA . SER A 1 268 ? 8.953 -2.487 -11.234 1.00 86.50 268 SER A CA 1
ATOM 2065 C C . SER A 1 268 ? 8.281 -1.383 -12.052 1.00 86.50 268 SER A C 1
ATOM 2067 O O . SER A 1 268 ? 8.353 -0.211 -11.677 1.00 86.50 268 SER A O 1
ATOM 2069 N N . ALA A 1 269 ? 7.560 -1.737 -13.122 1.00 89.88 269 ALA A N 1
ATOM 2070 C CA . ALA A 1 269 ? 6.783 -0.763 -13.881 1.00 89.88 269 ALA A CA 1
ATOM 2071 C C . ALA A 1 269 ? 5.730 -0.062 -13.002 1.00 89.88 269 ALA A C 1
ATOM 2073 O O . ALA A 1 269 ? 5.613 1.158 -13.066 1.00 89.88 269 ALA A O 1
ATOM 2074 N N . TRP A 1 270 ? 5.010 -0.791 -12.142 1.00 81.25 270 TRP A N 1
ATOM 2075 C CA . TRP A 1 270 ? 4.027 -0.221 -11.211 1.00 81.25 270 TRP A CA 1
ATOM 2076 C C . TRP A 1 270 ? 4.667 0.777 -10.248 1.00 81.25 270 TRP A C 1
ATOM 2078 O O . TRP A 1 270 ? 4.143 1.882 -10.083 1.00 81.25 270 TRP A O 1
ATOM 2088 N N . LYS A 1 271 ? 5.817 0.429 -9.655 1.00 82.19 271 LYS A N 1
ATOM 2089 C CA . LYS A 1 271 ? 6.544 1.336 -8.756 1.00 82.19 271 LYS A CA 1
ATOM 2090 C C . LYS A 1 271 ? 6.977 2.621 -9.463 1.00 82.19 271 LYS A C 1
ATOM 2092 O O . LYS A 1 271 ? 6.801 3.696 -8.893 1.00 82.19 271 LYS A O 1
ATOM 2097 N N . LEU A 1 272 ? 7.478 2.518 -10.698 1.00 94.88 272 LEU A N 1
ATOM 2098 C CA . LEU A 1 272 ? 7.836 3.683 -11.509 1.00 94.88 272 LEU A CA 1
ATOM 2099 C C . LEU A 1 272 ? 6.618 4.565 -11.801 1.00 94.88 272 LEU A C 1
ATOM 2101 O O . LEU A 1 272 ? 6.681 5.767 -11.574 1.00 94.88 272 LEU A O 1
ATOM 2105 N N . ILE A 1 273 ? 5.507 3.994 -12.282 1.00 93.88 273 ILE A N 1
ATOM 2106 C CA . ILE A 1 273 ? 4.317 4.787 -12.629 1.00 93.88 273 ILE A CA 1
ATOM 2107 C C . ILE A 1 273 ? 3.768 5.526 -11.412 1.00 93.88 273 ILE A C 1
ATOM 2109 O O . ILE A 1 273 ? 3.456 6.708 -11.519 1.00 93.88 273 ILE A O 1
ATOM 2113 N N . ARG A 1 274 ? 3.717 4.875 -10.247 1.00 81.19 274 ARG A N 1
ATOM 2114 C CA . ARG A 1 274 ? 3.307 5.533 -9.003 1.00 81.19 274 ARG A CA 1
ATOM 2115 C C . ARG A 1 274 ? 4.220 6.709 -8.655 1.00 81.19 274 ARG A C 1
ATOM 2117 O O . ARG A 1 274 ? 3.719 7.766 -8.296 1.00 81.19 274 ARG A O 1
ATOM 2124 N N . LEU A 1 275 ? 5.537 6.527 -8.763 1.00 88.19 275 LEU A N 1
ATOM 2125 C CA . LEU A 1 275 ? 6.510 7.583 -8.480 1.00 88.19 275 LEU A CA 1
ATOM 2126 C C . LEU A 1 275 ? 6.355 8.780 -9.435 1.00 88.19 275 LEU A C 1
ATOM 2128 O O . LEU A 1 275 ? 6.481 9.929 -9.021 1.00 88.19 275 LEU A O 1
ATOM 2132 N N . LEU A 1 276 ? 6.064 8.518 -10.713 1.00 93.12 276 LEU A N 1
ATOM 2133 C CA . LEU A 1 276 ? 5.804 9.564 -11.707 1.00 93.12 276 LEU A CA 1
ATOM 2134 C C . LEU A 1 276 ? 4.487 10.300 -11.446 1.00 93.12 276 LEU A C 1
ATOM 2136 O O . LEU A 1 276 ? 4.431 11.515 -11.610 1.00 93.12 276 LEU A O 1
ATOM 2140 N N . ASP A 1 277 ? 3.450 9.574 -11.030 1.00 87.94 277 ASP A N 1
ATOM 2141 C CA . ASP A 1 277 ? 2.130 10.126 -10.724 1.00 87.94 277 ASP A CA 1
ATOM 2142 C C . ASP A 1 277 ? 2.121 10.959 -9.432 1.00 87.94 277 ASP A C 1
ATOM 2144 O O . ASP A 1 277 ? 1.521 12.031 -9.413 1.00 87.94 277 ASP A O 1
ATOM 2148 N N . SER A 1 278 ? 2.810 10.507 -8.374 1.00 80.81 278 SER A N 1
ATOM 2149 C CA . SER A 1 278 ? 2.983 11.296 -7.143 1.00 80.81 278 SER A CA 1
ATOM 2150 C C . SER A 1 278 ? 3.952 12.461 -7.332 1.00 80.81 278 SER A C 1
ATOM 2152 O O . SER A 1 278 ? 3.869 13.454 -6.613 1.00 80.81 278 SER A O 1
ATOM 2154 N N . ASN A 1 279 ? 4.876 12.333 -8.291 1.00 83.38 279 ASN A N 1
ATOM 2155 C CA . ASN A 1 279 ? 5.966 13.269 -8.543 1.00 83.38 279 ASN A CA 1
ATOM 2156 C C . ASN A 1 279 ? 6.862 13.518 -7.305 1.00 83.38 279 ASN A C 1
ATOM 2158 O O . ASN A 1 279 ? 7.538 14.549 -7.214 1.00 83.38 279 ASN A O 1
ATOM 2162 N N . ASP A 1 280 ? 6.881 12.566 -6.367 1.00 81.44 280 ASP A N 1
ATOM 2163 C CA . ASP A 1 280 ? 7.558 12.652 -5.068 1.00 81.44 280 ASP A CA 1
ATOM 2164 C C . ASP A 1 280 ? 8.997 12.121 -5.146 1.00 81.44 280 ASP A C 1
ATOM 2166 O O . ASP A 1 280 ? 9.312 11.001 -4.751 1.00 81.44 280 ASP A O 1
ATOM 2170 N N . PHE A 1 281 ? 9.865 12.910 -5.774 1.00 85.38 281 PHE A N 1
ATOM 2171 C CA . PHE A 1 281 ? 11.302 12.651 -5.857 1.00 85.38 281 PHE A CA 1
ATOM 2172 C C . PHE A 1 281 ? 12.062 13.933 -6.186 1.00 85.38 281 PHE A C 1
ATOM 2174 O O . PHE A 1 281 ? 11.555 14.808 -6.899 1.00 85.38 281 PHE A O 1
ATOM 2181 N N . ASP A 1 282 ? 13.314 14.016 -5.746 1.00 86.44 282 ASP A N 1
ATOM 2182 C CA . ASP A 1 282 ? 14.205 15.105 -6.133 1.00 86.44 282 ASP A CA 1
ATOM 2183 C C . ASP A 1 282 ? 14.617 14.979 -7.606 1.00 86.44 282 ASP A C 1
ATOM 2185 O O . ASP A 1 282 ? 14.998 13.909 -8.088 1.00 86.44 282 ASP A O 1
ATOM 2189 N N . SER A 1 283 ? 14.570 16.088 -8.348 1.00 92.06 283 SER A N 1
ATOM 2190 C CA . SER A 1 283 ? 14.992 16.093 -9.753 1.00 92.06 283 SER A CA 1
ATOM 2191 C C . SER A 1 283 ? 16.478 15.729 -9.870 1.00 92.06 283 SER A C 1
ATOM 2193 O O . SER A 1 283 ? 17.343 16.360 -9.262 1.00 92.06 283 SER A O 1
ATOM 2195 N N . GLY A 1 284 ? 16.779 14.714 -10.677 1.00 91.06 284 GLY A N 1
ATOM 2196 C CA . GLY A 1 284 ? 18.118 14.165 -10.892 1.00 91.06 284 GLY A CA 1
ATOM 2197 C C . GLY A 1 284 ? 18.511 13.048 -9.924 1.00 91.06 284 GLY A C 1
ATOM 2198 O O . GLY A 1 284 ? 19.630 12.538 -10.050 1.00 91.06 284 GLY A O 1
ATOM 2199 N N . ALA A 1 285 ? 17.627 12.668 -8.993 1.00 91.69 285 ALA A N 1
ATOM 2200 C CA . ALA A 1 285 ? 17.860 11.580 -8.050 1.00 91.69 285 ALA A CA 1
ATOM 2201 C C . ALA A 1 285 ? 18.032 10.225 -8.749 1.00 91.69 285 ALA A C 1
ATOM 2203 O O . ALA A 1 285 ? 17.418 9.961 -9.789 1.00 91.69 285 ALA A O 1
ATOM 2204 N N . HIS A 1 286 ? 18.864 9.379 -8.138 1.00 93.06 286 HIS A N 1
ATOM 2205 C CA . HIS A 1 286 ? 18.867 7.939 -8.362 1.00 93.06 286 HIS A CA 1
ATOM 2206 C C . HIS A 1 286 ? 17.838 7.315 -7.425 1.00 93.06 286 HIS A C 1
ATOM 2208 O O . HIS A 1 286 ? 17.899 7.549 -6.220 1.00 93.06 286 HIS A O 1
ATOM 2214 N N . VAL A 1 287 ? 16.909 6.545 -7.979 1.00 92.31 287 VAL A N 1
ATOM 2215 C CA . VAL A 1 287 ? 15.905 5.807 -7.212 1.00 92.31 287 VAL A CA 1
ATOM 2216 C C . VAL A 1 287 ? 15.928 4.361 -7.677 1.00 92.31 287 VAL A C 1
ATOM 2218 O O . VAL A 1 287 ? 15.642 4.087 -8.848 1.00 92.31 287 VAL A O 1
ATOM 2221 N N . ASP A 1 288 ? 16.261 3.443 -6.776 1.00 92.06 288 ASP A N 1
ATOM 2222 C CA . ASP A 1 288 ? 16.228 2.013 -7.054 1.00 92.06 288 ASP A CA 1
ATOM 2223 C C . ASP A 1 288 ? 14.853 1.409 -6.728 1.00 92.06 288 ASP A C 1
ATOM 2225 O O . ASP A 1 288 ? 14.095 1.896 -5.886 1.00 92.06 288 ASP A O 1
ATOM 2229 N N . TYR A 1 289 ? 14.505 0.322 -7.413 1.00 85.56 289 TYR A N 1
ATOM 2230 C CA . TYR A 1 289 ? 13.319 -0.481 -7.143 1.00 85.56 289 TYR A CA 1
ATOM 2231 C C . TYR A 1 289 ? 13.170 -0.832 -5.660 1.00 85.56 289 TYR A C 1
ATOM 2233 O O . TYR A 1 289 ? 12.043 -0.832 -5.160 1.00 85.56 289 TYR A O 1
ATOM 2241 N N . PHE A 1 290 ? 14.272 -1.151 -4.978 1.00 81.50 290 PHE A N 1
ATOM 2242 C CA . PHE A 1 290 ? 14.271 -1.550 -3.571 1.00 81.50 290 PHE A CA 1
ATOM 2243 C C . PHE A 1 290 ? 14.148 -0.365 -2.603 1.00 81.50 290 PHE A C 1
ATOM 2245 O O . PHE A 1 290 ? 13.769 -0.576 -1.454 1.00 81.50 290 PHE A O 1
ATOM 2252 N N . ASP A 1 291 ? 14.394 0.867 -3.060 1.00 79.38 291 ASP A N 1
ATOM 2253 C CA . ASP A 1 291 ? 14.137 2.083 -2.272 1.00 79.38 291 ASP A CA 1
ATOM 2254 C C . ASP A 1 291 ? 12.638 2.411 -2.218 1.00 79.38 291 ASP A C 1
ATOM 2256 O O . ASP A 1 291 ? 12.163 3.140 -1.347 1.00 79.38 291 ASP A O 1
ATOM 2260 N N . LEU A 1 292 ? 11.880 1.877 -3.179 1.00 69.00 292 LEU A N 1
ATOM 2261 C CA . LEU A 1 292 ? 10.455 2.113 -3.324 1.00 69.00 292 LEU A CA 1
ATOM 2262 C C . LEU A 1 292 ? 9.646 1.011 -2.623 1.00 69.00 292 LEU A C 1
ATOM 2264 O O . LEU A 1 292 ? 9.974 -0.169 -2.754 1.00 69.00 292 LEU A O 1
ATOM 2268 N N . PRO A 1 293 ? 8.527 1.345 -1.959 1.00 59.84 293 PRO A N 1
ATOM 2269 C CA . PRO A 1 293 ? 7.711 0.349 -1.267 1.00 59.84 293 PRO A CA 1
ATOM 2270 C C . PRO A 1 293 ? 7.191 -0.731 -2.235 1.00 59.84 293 PRO A C 1
ATOM 2272 O O . PRO A 1 293 ? 6.803 -0.401 -3.358 1.00 59.84 293 PRO A O 1
ATOM 2275 N N . ASP A 1 294 ? 7.213 -2.005 -1.812 1.00 51.38 294 ASP A N 1
ATOM 2276 C CA . ASP A 1 294 ? 6.940 -3.214 -2.626 1.00 51.38 294 ASP A CA 1
ATOM 2277 C C . ASP A 1 294 ? 5.513 -3.349 -3.171 1.00 51.38 294 ASP A C 1
ATOM 2279 O O . ASP A 1 294 ? 5.276 -4.054 -4.146 1.00 51.38 294 ASP A O 1
ATOM 2283 N N . SER A 1 295 ? 4.571 -2.605 -2.619 1.00 43.69 295 SER A N 1
ATOM 2284 C CA . SER A 1 295 ? 3.197 -2.500 -3.108 1.00 43.69 295 SER A CA 1
ATOM 2285 C C . SER A 1 295 ? 2.986 -1.156 -3.836 1.00 43.69 295 SER A C 1
ATOM 2287 O O . SER A 1 295 ? 3.873 -0.299 -3.773 1.00 43.69 295 SER A O 1
ATOM 2289 N N . PRO A 1 296 ? 1.800 -0.853 -4.421 1.00 38.09 296 PRO A N 1
ATOM 2290 C CA . PRO A 1 296 ? 1.202 0.507 -4.374 1.00 38.09 296 PRO A CA 1
ATOM 2291 C C . PRO A 1 296 ? 1.333 1.103 -2.945 1.00 38.09 296 PRO A C 1
ATOM 2293 O O . PRO A 1 296 ? 1.990 0.475 -2.109 1.00 38.09 296 PRO A O 1
ATOM 2296 N N . PRO A 1 297 ? 0.849 2.308 -2.550 1.00 34.03 297 PRO A N 1
ATOM 2297 C CA . PRO A 1 297 ? 0.563 2.435 -1.115 1.00 34.03 297 PRO A CA 1
ATOM 2298 C C . PRO A 1 297 ? -0.120 1.118 -0.758 1.00 34.03 297 PRO A C 1
ATOM 2300 O O . PRO A 1 297 ? -1.041 0.686 -1.468 1.00 34.03 297 PRO A O 1
ATOM 2303 N N . SER A 1 298 ? 0.506 0.349 0.141 1.00 39.62 298 SER A N 1
ATOM 2304 C CA . SER A 1 298 ? -0.154 -0.837 0.618 1.00 39.62 298 SER A CA 1
ATOM 2305 C C . SER A 1 298 ? -1.532 -0.302 0.966 1.00 39.62 298 SER A C 1
ATOM 2307 O O . SER A 1 298 ? -1.674 0.791 1.518 1.00 39.62 298 SER A O 1
ATOM 2309 N N . ARG A 1 299 ? -2.566 -1.015 0.536 1.00 48.66 299 ARG A N 1
ATOM 2310 C CA . ARG A 1 299 ? -3.691 -1.233 1.434 1.00 48.66 299 ARG A CA 1
ATOM 2311 C C . ARG A 1 299 ? -3.114 -1.145 2.854 1.00 48.66 299 ARG A C 1
ATOM 2313 O O . ARG A 1 299 ? -2.291 -2.006 3.161 1.00 48.66 299 ARG A O 1
ATOM 2320 N N . PRO A 1 300 ? -3.291 -0.023 3.567 1.00 45.78 300 PRO A N 1
ATOM 2321 C CA . PRO A 1 300 ? -2.308 0.456 4.509 1.00 45.78 300 PRO A CA 1
ATOM 2322 C C . PRO A 1 300 ? -2.076 -0.631 5.511 1.00 45.78 300 PRO A C 1
ATOM 2324 O O . PRO A 1 300 ? -2.993 -1.096 6.179 1.00 45.78 300 PRO A O 1
ATOM 2327 N N . CYS A 1 301 ? -0.832 -1.072 5.571 1.00 51.47 301 CYS A N 1
ATOM 2328 C CA . CYS A 1 301 ? -0.382 -1.965 6.611 1.00 51.47 301 CYS A CA 1
ATOM 2329 C C . CYS A 1 301 ? -0.250 -1.128 7.881 1.00 51.47 301 CYS A C 1
ATOM 2331 O O . CYS A 1 301 ? 0.860 -0.857 8.310 1.00 51.47 301 CYS A O 1
ATOM 2333 N N . GLY A 1 302 ? -1.369 -0.619 8.393 1.00 67.19 302 GLY A N 1
ATOM 2334 C CA . GLY A 1 302 ? -1.467 0.317 9.496 1.00 67.19 302 GLY A CA 1
ATOM 2335 C C . GLY A 1 302 ? -2.422 -0.146 10.600 1.00 67.19 302 GLY A C 1
ATOM 2336 O O . GLY A 1 302 ? -3.580 -0.453 10.325 1.00 67.19 302 GLY A O 1
ATOM 2337 N N . CYS A 1 303 ? -1.959 -0.044 11.846 1.00 83.19 303 CYS A N 1
ATOM 2338 C CA . CYS A 1 303 ? -2.544 -0.434 13.132 1.00 83.19 303 CYS A CA 1
ATOM 2339 C C . CYS A 1 303 ? -2.095 -1.809 13.635 1.00 83.19 303 CYS A C 1
ATOM 2341 O O . CYS A 1 303 ? -2.215 -2.826 12.960 1.00 83.19 303 CYS A O 1
ATOM 2343 N N . ASP A 1 304 ? -1.652 -1.829 14.889 1.00 92.94 304 ASP A N 1
ATOM 2344 C CA . ASP A 1 304 ? -1.518 -3.050 15.674 1.00 92.94 304 ASP A CA 1
ATOM 2345 C C . ASP A 1 304 ? -2.228 -2.859 17.004 1.00 92.94 304 ASP A C 1
ATOM 2347 O O . ASP A 1 304 ? -2.097 -1.802 17.638 1.00 92.94 304 ASP A O 1
ATOM 2351 N N . THR A 1 305 ? -2.899 -3.916 17.447 1.00 97.12 305 THR A N 1
ATOM 2352 C CA . THR A 1 305 ? -3.557 -3.965 18.747 1.00 97.12 305 THR A CA 1
ATOM 2353 C C . THR A 1 305 ? -3.175 -5.223 19.500 1.00 97.12 305 THR A C 1
ATOM 2355 O O . THR A 1 305 ? -3.077 -6.317 18.950 1.00 97.12 305 THR A O 1
ATOM 2358 N N . PHE A 1 306 ? -2.962 -5.062 20.798 1.00 97.88 306 PHE A N 1
ATOM 2359 C CA . PHE A 1 306 ? -2.381 -6.052 21.683 1.00 97.88 306 PHE A CA 1
ATOM 2360 C C . PHE A 1 306 ? -3.205 -6.174 22.959 1.00 97.88 306 PHE A C 1
ATOM 2362 O O . PHE A 1 306 ? -3.674 -5.176 23.510 1.00 97.88 306 PHE A O 1
ATOM 2369 N N . VAL A 1 307 ? -3.287 -7.389 23.493 1.00 97.88 307 VAL A N 1
ATOM 2370 C CA . VAL A 1 307 ? -3.761 -7.646 24.852 1.00 97.88 307 VAL A CA 1
ATOM 2371 C C . VAL A 1 307 ? -2.881 -8.668 25.558 1.00 97.88 307 VAL A C 1
ATOM 2373 O O . VAL A 1 307 ? -2.388 -9.625 24.957 1.00 97.88 307 VAL A O 1
ATOM 2376 N N . ALA A 1 308 ? -2.699 -8.467 26.859 1.00 96.94 308 ALA A N 1
ATOM 2377 C CA . ALA A 1 308 ? -2.023 -9.389 27.752 1.00 96.94 308 ALA A CA 1
ATOM 2378 C C . ALA A 1 308 ? -2.831 -9.580 29.043 1.00 96.94 308 ALA A C 1
ATOM 2380 O O . ALA A 1 308 ? -3.121 -8.623 29.760 1.00 96.94 308 ALA A O 1
ATOM 2381 N N . PHE A 1 309 ? -3.147 -10.837 29.336 1.00 95.56 309 PHE A N 1
ATOM 2382 C CA . PHE A 1 309 ? -3.789 -11.334 30.548 1.00 95.56 309 PHE A CA 1
ATOM 2383 C C . PHE A 1 309 ? -2.795 -12.156 31.381 1.00 95.56 309 PHE A C 1
ATOM 2385 O O . PHE A 1 309 ? -1.798 -12.662 30.847 1.00 95.56 309 PHE A O 1
ATOM 2392 N N . PRO A 1 310 ? -3.089 -12.424 32.665 1.00 93.12 310 PRO A N 1
ATOM 2393 C CA . PRO A 1 310 ? -2.334 -13.408 33.426 1.00 93.12 310 PRO A CA 1
ATOM 2394 C C . PRO A 1 310 ? -2.329 -14.769 32.696 1.00 93.12 310 PRO A C 1
ATOM 2396 O O . PRO A 1 310 ? -3.322 -15.137 32.063 1.00 93.12 310 PRO A O 1
ATOM 2399 N N . PRO A 1 311 ? -1.226 -15.537 32.722 1.00 92.19 311 PRO A N 1
ATOM 2400 C CA . PRO A 1 311 ? 0.007 -15.308 33.479 1.00 92.19 311 PRO A CA 1
ATOM 2401 C C . PRO A 1 311 ? 1.064 -14.443 32.756 1.00 92.19 311 PRO A C 1
ATOM 2403 O O . PRO A 1 311 ? 2.198 -14.377 33.223 1.00 92.19 311 PRO A O 1
ATOM 2406 N N . ALA A 1 312 ? 0.750 -13.815 31.614 1.00 93.25 312 ALA A N 1
ATOM 2407 C CA . ALA A 1 312 ? 1.701 -12.938 30.915 1.00 93.25 312 ALA A CA 1
ATOM 2408 C C . ALA A 1 312 ? 1.951 -11.625 31.679 1.00 93.25 312 ALA A C 1
ATOM 2410 O O . ALA A 1 312 ? 3.048 -11.063 31.629 1.00 93.25 312 ALA A O 1
ATOM 2411 N N . THR A 1 313 ? 0.929 -11.165 32.394 1.00 93.75 313 T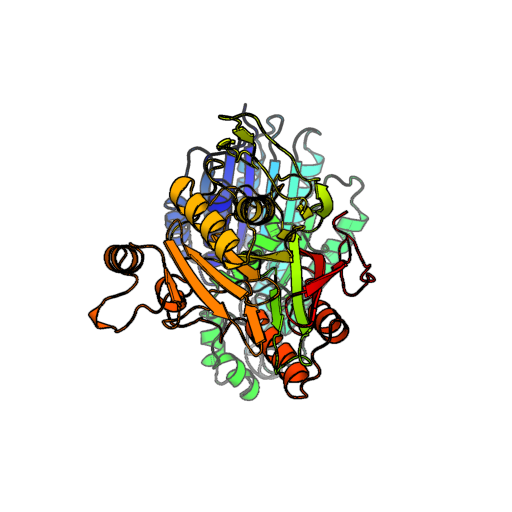HR A N 1
ATOM 2412 C CA . THR A 1 313 ? 0.936 -10.035 33.327 1.00 93.75 313 THR A CA 1
ATOM 2413 C C . THR A 1 313 ? 0.903 -10.532 34.783 1.00 93.75 313 THR A C 1
ATOM 2415 O O . THR A 1 313 ? 0.575 -11.700 35.036 1.00 93.75 313 THR A O 1
ATOM 2418 N N . PRO A 1 314 ? 1.188 -9.659 35.769 1.00 90.88 314 PRO A N 1
ATOM 2419 C CA . PRO A 1 314 ? 0.940 -9.963 37.177 1.00 90.88 314 PRO A CA 1
ATOM 2420 C C . PRO A 1 314 ? -0.534 -10.321 37.461 1.00 90.88 314 PRO A C 1
ATOM 2422 O O . PRO A 1 314 ? -1.428 -9.841 36.759 1.00 90.88 314 PRO A O 1
ATOM 2425 N N . PRO A 1 315 ? -0.829 -11.114 38.510 1.00 89.88 315 PRO A N 1
ATOM 2426 C CA . PRO A 1 315 ? -2.204 -11.421 38.903 1.00 89.88 315 PRO A CA 1
ATOM 2427 C C . PRO A 1 315 ? -3.056 -10.160 39.089 1.00 89.88 315 PRO A C 1
ATOM 2429 O O . PRO A 1 315 ? -2.622 -9.204 39.729 1.00 89.88 315 PRO A O 1
ATOM 2432 N N . GLY A 1 316 ? -4.270 -10.174 38.536 1.00 91.06 316 GLY A N 1
ATOM 2433 C CA . GLY A 1 316 ? -5.196 -9.040 38.598 1.00 91.06 316 GLY A CA 1
ATOM 2434 C C . GLY A 1 316 ? -4.868 -7.889 37.642 1.00 91.06 316 GLY A C 1
ATOM 2435 O O . GLY A 1 316 ? -5.594 -6.902 37.651 1.00 91.06 316 GLY A O 1
ATOM 2436 N N . ILE A 1 317 ? -3.822 -7.991 36.814 1.00 94.69 317 ILE A N 1
ATOM 2437 C CA . ILE A 1 317 ? -3.465 -6.960 35.831 1.00 94.69 317 ILE A CA 1
ATOM 2438 C C . ILE A 1 317 ? -3.801 -7.432 34.418 1.00 94.69 317 ILE A C 1
ATOM 2440 O O . ILE A 1 317 ? -3.409 -8.530 34.030 1.00 94.69 317 ILE A O 1
ATOM 2444 N N . ILE A 1 318 ? -4.477 -6.597 33.629 1.00 96.62 318 ILE A N 1
ATOM 2445 C CA . ILE A 1 318 ? -4.683 -6.806 32.183 1.00 96.62 318 ILE A CA 1
ATOM 2446 C C . ILE A 1 318 ? -4.181 -5.557 31.467 1.00 96.62 318 ILE A C 1
ATOM 2448 O O . ILE A 1 318 ? -4.417 -4.440 31.931 1.00 96.62 318 ILE A O 1
ATOM 2452 N N . ILE A 1 319 ? -3.460 -5.735 30.363 1.00 97.88 319 ILE A N 1
ATOM 2453 C CA . ILE A 1 319 ? -2.885 -4.622 29.603 1.00 97.88 319 ILE A CA 1
ATOM 2454 C C . ILE A 1 319 ? -3.333 -4.702 28.155 1.00 97.88 319 ILE A C 1
ATOM 2456 O O . ILE A 1 319 ? -3.189 -5.739 27.513 1.00 97.88 319 ILE A O 1
ATOM 2460 N N . PHE A 1 320 ? -3.828 -3.580 27.653 1.00 98.56 320 PHE A N 1
ATOM 2461 C CA . PHE A 1 320 ? -4.186 -3.356 26.259 1.00 98.56 320 PHE A CA 1
ATOM 2462 C C . PHE A 1 320 ? -3.268 -2.300 25.651 1.00 98.56 320 PHE A C 1
ATOM 2464 O O . PHE A 1 320 ? -2.912 -1.340 26.337 1.00 98.56 320 PHE A O 1
ATOM 2471 N N . GLY A 1 321 ? -2.931 -2.442 24.372 1.00 98.38 321 GLY A N 1
ATOM 2472 C CA . GLY A 1 321 ? -2.225 -1.423 23.601 1.00 98.38 321 GLY A CA 1
ATOM 2473 C C . GLY A 1 321 ? -2.739 -1.352 22.167 1.00 98.38 321 GLY A C 1
ATOM 2474 O O . GLY A 1 321 ? -2.940 -2.401 21.572 1.00 98.38 321 GLY A O 1
ATOM 2475 N N . LYS A 1 322 ? -2.915 -0.153 21.605 1.00 97.81 322 LYS A N 1
ATOM 2476 C CA . LYS A 1 322 ? -3.220 0.056 20.179 1.00 97.81 322 LYS A CA 1
ATOM 2477 C C . LYS A 1 322 ? -2.430 1.225 19.604 1.00 97.81 322 LYS A C 1
ATOM 2479 O O . LYS A 1 322 ? -2.376 2.290 20.223 1.00 97.81 322 LYS A O 1
ATOM 2484 N N . ASN A 1 323 ? -1.911 1.041 18.393 1.00 96.31 323 ASN A N 1
ATOM 2485 C CA . ASN A 1 323 ? -1.550 2.131 17.492 1.00 96.31 323 ASN A CA 1
ATOM 2486 C C . ASN A 1 323 ? -2.664 2.368 16.465 1.00 96.31 323 ASN A C 1
ATOM 2488 O O . ASN A 1 323 ? -3.266 1.433 15.934 1.00 96.31 323 ASN A O 1
ATOM 2492 N N . SER A 1 324 ? -2.934 3.640 16.203 1.00 94.88 324 SER A N 1
ATOM 2493 C CA . SER A 1 324 ? -3.764 4.108 15.101 1.00 94.88 324 SER A CA 1
ATOM 2494 C C . SER A 1 324 ? -2.839 4.651 14.026 1.00 94.88 324 SER A C 1
ATOM 2496 O O . SER A 1 324 ? -2.174 5.661 14.260 1.00 94.88 324 SER A O 1
ATOM 2498 N N . ASP A 1 325 ? -2.789 3.980 12.883 1.00 92.31 325 ASP A N 1
ATOM 2499 C CA . ASP A 1 325 ? -2.009 4.399 11.726 1.00 92.31 325 ASP A CA 1
ATOM 2500 C C . ASP A 1 325 ? -2.960 4.876 10.637 1.00 92.31 325 ASP A C 1
ATOM 2502 O O . ASP A 1 325 ? -3.863 4.153 10.214 1.00 92.31 325 ASP A O 1
ATOM 2506 N N . ARG A 1 326 ? -2.760 6.114 10.204 1.00 89.81 326 ARG A N 1
ATOM 2507 C CA . ARG A 1 326 ? -3.676 6.839 9.325 1.00 89.81 326 ARG A CA 1
ATOM 2508 C C . ARG A 1 326 ? -2.883 7.571 8.239 1.00 89.81 326 ARG A C 1
ATOM 2510 O O . ARG A 1 326 ? -1.662 7.709 8.393 1.00 89.81 326 ARG A O 1
ATOM 2517 N N . PRO A 1 327 ? -3.522 8.008 7.138 1.00 85.25 327 PRO A N 1
ATOM 2518 C CA . PRO A 1 327 ? -2.856 8.833 6.139 1.00 85.25 327 PRO A CA 1
ATOM 2519 C C . PRO A 1 327 ? -2.162 10.036 6.787 1.00 85.25 327 PRO A C 1
ATOM 2521 O O . PRO A 1 327 ? -2.702 10.659 7.703 1.00 85.25 327 PRO A O 1
ATOM 2524 N N . THR A 1 328 ? -0.949 10.350 6.333 1.00 79.88 328 THR A N 1
ATOM 2525 C CA . THR A 1 328 ? -0.154 11.454 6.883 1.00 79.88 328 THR A CA 1
ATOM 2526 C C . THR A 1 328 ? -0.932 12.764 6.811 1.00 79.88 328 THR A C 1
ATOM 2528 O O . THR A 1 328 ? -1.421 13.143 5.749 1.00 79.88 328 THR A O 1
ATOM 2531 N N . GLY A 1 329 ? -1.002 13.475 7.937 1.00 81.69 329 GLY A N 1
ATOM 2532 C CA . GLY A 1 329 ? -1.736 14.737 8.044 1.00 81.69 329 GLY A CA 1
ATOM 2533 C C . GLY A 1 329 ? -3.215 14.606 8.418 1.00 81.69 329 GLY A C 1
ATOM 2534 O O . GLY A 1 329 ? -3.825 15.627 8.733 1.00 81.69 329 GLY A O 1
ATOM 2535 N N . GLU A 1 330 ? -3.782 13.397 8.464 1.00 84.81 330 GLU A N 1
ATOM 2536 C CA . GLU A 1 330 ? -5.156 13.205 8.930 1.00 84.81 330 GLU A CA 1
ATOM 2537 C C . GLU A 1 330 ? -5.254 13.453 10.447 1.00 84.81 330 GLU A C 1
ATOM 2539 O O . GLU A 1 330 ? -4.514 12.885 11.258 1.00 84.81 330 GLU A O 1
ATOM 2544 N N . GLY A 1 331 ? -6.166 14.343 10.845 1.00 88.62 331 GLY A N 1
ATOM 2545 C CA . GLY A 1 331 ? -6.322 14.752 12.240 1.00 88.62 331 GLY A CA 1
ATOM 2546 C C . GLY A 1 331 ? -6.937 13.657 13.113 1.00 88.62 331 GLY A C 1
ATOM 2547 O O . GLY A 1 331 ? -7.955 13.064 12.755 1.00 88.62 331 GLY A O 1
ATOM 2548 N N . GLN A 1 332 ? -6.359 13.411 14.292 1.00 94.44 332 GLN A N 1
ATOM 2549 C CA . GLN A 1 332 ? -6.926 12.515 15.300 1.00 94.44 332 GLN A CA 1
ATOM 2550 C C . GLN A 1 332 ? -6.789 13.110 16.701 1.00 94.44 332 GLN A C 1
ATOM 2552 O O . GLN A 1 332 ? -5.688 13.394 17.180 1.00 94.44 332 GLN A O 1
ATOM 2557 N N . SER A 1 333 ? -7.924 13.250 17.380 1.00 94.69 333 SER A N 1
ATOM 2558 C CA . SER A 1 333 ? -8.039 13.940 18.660 1.00 94.69 333 SER A CA 1
ATOM 2559 C C . SER A 1 333 ? -8.662 13.056 19.734 1.00 94.69 333 SER A C 1
ATOM 2561 O O . SER A 1 333 ? -9.578 12.272 19.483 1.00 94.69 333 SER A O 1
ATOM 2563 N N . ASN A 1 334 ? -8.222 13.242 20.980 1.00 96.06 334 ASN A N 1
ATOM 2564 C CA . ASN A 1 334 ? -8.892 12.629 22.122 1.00 96.06 334 ASN A CA 1
ATOM 2565 C C . ASN A 1 334 ? -10.172 13.409 22.442 1.00 96.06 334 ASN A C 1
ATOM 2567 O O . ASN A 1 334 ? -10.108 14.597 22.769 1.00 96.06 334 ASN A O 1
ATOM 2571 N N . ARG A 1 335 ? -11.334 12.758 22.359 1.00 97.19 335 ARG A N 1
ATOM 2572 C CA . ARG A 1 335 ? -12.641 13.384 22.598 1.00 97.19 335 ARG A CA 1
ATOM 2573 C C . ARG A 1 335 ? -13.421 12.640 23.671 1.00 97.19 335 ARG A C 1
ATOM 2575 O O . ARG A 1 335 ? -13.393 11.416 23.744 1.00 97.19 335 ARG A O 1
ATOM 2582 N N . ARG A 1 336 ? -14.128 13.404 24.503 1.00 98.00 336 ARG A N 1
ATOM 2583 C CA . ARG A 1 336 ? -14.995 12.891 25.566 1.00 98.00 336 ARG A CA 1
ATOM 2584 C C . ARG A 1 336 ? -16.440 13.180 25.229 1.00 98.00 336 ARG A C 1
ATOM 2586 O O . ARG A 1 336 ? -16.778 14.312 24.878 1.00 98.00 336 ARG A O 1
ATOM 2593 N N . TYR A 1 337 ? -17.289 12.181 25.403 1.00 98.25 337 TYR A N 1
ATOM 2594 C CA . TYR A 1 337 ? -18.730 12.344 25.301 1.00 98.25 337 TYR A CA 1
ATOM 2595 C C . TYR A 1 337 ? -19.370 11.840 26.595 1.00 98.25 337 TYR A C 1
ATOM 2597 O O . TYR A 1 337 ? -19.106 10.706 26.987 1.00 98.25 337 TYR A O 1
ATOM 2605 N N . PRO A 1 338 ? -20.178 12.664 27.286 1.00 98.12 338 PRO A N 1
ATOM 2606 C CA . PRO A 1 338 ? -20.830 12.242 28.517 1.00 98.12 338 PRO A CA 1
ATOM 2607 C C . PRO A 1 338 ? -21.961 11.255 28.223 1.00 98.12 338 PRO A C 1
ATOM 2609 O O . PRO A 1 338 ? -22.495 11.224 27.110 1.00 98.12 338 PRO A O 1
ATOM 2612 N N . GLN A 1 339 ? -22.379 10.526 29.258 1.00 98.00 339 GLN A N 1
ATOM 2613 C CA . GLN A 1 339 ? -23.591 9.718 29.227 1.00 98.00 339 GLN A CA 1
ATOM 2614 C C . GLN A 1 339 ? -24.783 10.585 28.794 1.00 98.00 339 GLN A C 1
ATOM 2616 O O . GLN A 1 339 ? -24.948 11.718 29.264 1.00 98.00 339 GLN A O 1
ATOM 2621 N N . LYS A 1 340 ? -25.630 10.066 27.905 1.00 97.81 340 LYS A N 1
ATOM 2622 C CA . LYS A 1 340 ? -26.818 10.779 27.419 1.00 97.81 340 LYS A CA 1
ATOM 2623 C C . LYS A 1 340 ? -28.036 9.875 27.395 1.00 97.81 340 LYS A C 1
ATOM 2625 O O . LYS A 1 340 ? -27.925 8.672 27.182 1.00 97.81 340 LYS A O 1
ATOM 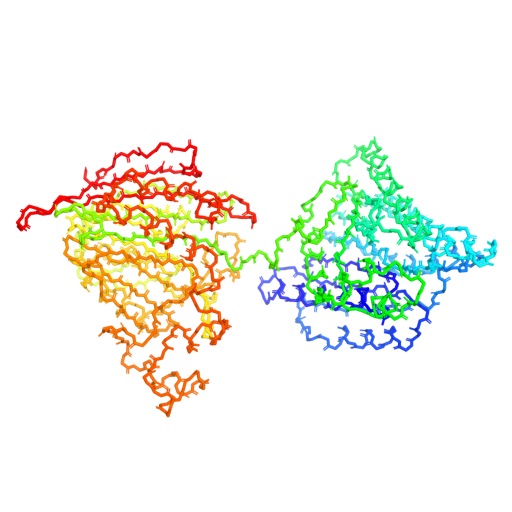2630 N N . LYS A 1 341 ? -29.202 10.490 27.600 1.00 98.19 341 LYS A N 1
ATOM 2631 C CA . LYS A 1 341 ? -30.513 9.876 27.383 1.00 98.19 341 LYS A CA 1
ATOM 2632 C C . LYS A 1 341 ? -31.185 10.502 26.170 1.00 98.19 341 LYS A C 1
ATOM 2634 O O . LYS A 1 341 ? -31.130 11.721 26.002 1.00 98.19 341 LYS A O 1
ATOM 2639 N N . TYR A 1 342 ? -31.837 9.678 25.366 1.00 97.81 342 TYR A N 1
ATOM 2640 C CA . TYR A 1 342 ? -32.498 10.059 24.126 1.00 97.81 342 TYR A CA 1
ATOM 2641 C C . TYR A 1 342 ? -33.975 9.645 24.164 1.00 97.81 342 TYR A C 1
ATOM 2643 O O . TYR A 1 342 ? -34.284 8.553 24.640 1.00 97.81 342 TYR A O 1
ATOM 2651 N N . PRO A 1 343 ? -34.907 10.474 23.659 1.00 97.75 343 PRO A N 1
ATOM 2652 C CA . PRO A 1 343 ? -36.305 10.076 23.520 1.00 97.75 343 PRO A CA 1
ATOM 2653 C C . PRO A 1 343 ? -36.478 8.830 22.629 1.00 97.75 343 PRO A C 1
ATOM 2655 O O . PRO A 1 343 ? -35.708 8.657 21.677 1.00 97.75 343 PRO A O 1
ATOM 2658 N N . PRO A 1 344 ? -37.513 7.999 22.855 1.00 96.06 344 PRO A N 1
ATOM 2659 C CA . PRO A 1 344 ? -37.829 6.875 21.975 1.00 96.06 344 PRO A CA 1
ATOM 2660 C C . PRO A 1 344 ? -37.973 7.295 20.505 1.00 96.06 344 PRO A C 1
ATOM 2662 O O . PRO A 1 344 ? -38.572 8.325 20.201 1.00 96.06 344 PRO A O 1
ATOM 2665 N N . GLY A 1 345 ? -37.426 6.489 19.591 1.00 95.69 345 GLY A N 1
ATOM 2666 C CA . GLY A 1 345 ? -37.437 6.769 18.149 1.00 95.69 345 GLY A CA 1
ATOM 2667 C C . GLY A 1 345 ? -36.375 7.769 17.675 1.00 95.69 345 GLY A C 1
ATOM 2668 O O . GLY A 1 345 ? -36.357 8.109 16.492 1.00 95.69 345 GLY A O 1
ATOM 2669 N N . SER A 1 346 ? -35.488 8.227 18.566 1.00 98.19 346 SER A N 1
ATOM 2670 C CA . SER A 1 346 ? -34.342 9.057 18.186 1.00 98.19 346 SER A CA 1
ATOM 2671 C C . SER A 1 346 ? -33.440 8.357 17.170 1.00 98.19 346 SER A C 1
ATOM 2673 O O . SER A 1 346 ? -33.335 7.130 17.122 1.00 98.19 346 SER A O 1
ATOM 2675 N N . LYS A 1 347 ? -32.741 9.168 16.382 1.00 98.44 347 LYS A N 1
ATOM 2676 C CA . LYS A 1 347 ? -31.770 8.731 15.383 1.00 98.44 347 LYS A CA 1
ATOM 2677 C C . LYS A 1 347 ? -30.391 9.294 15.696 1.00 98.44 347 LYS A C 1
ATOM 2679 O O . LYS A 1 347 ? -30.269 10.302 16.394 1.00 98.44 347 LYS A O 1
ATOM 2684 N N . VAL A 1 348 ? -29.353 8.649 15.176 1.00 98.44 348 VAL A N 1
ATOM 2685 C CA . VAL A 1 348 ? -27.974 9.141 15.245 1.00 98.44 348 VAL A CA 1
ATOM 2686 C C . VAL A 1 348 ? -27.359 9.156 13.856 1.00 98.44 348 VAL A C 1
ATOM 2688 O O . VAL A 1 348 ? -27.392 8.155 13.138 1.00 98.44 348 VAL A O 1
ATOM 2691 N N . LYS A 1 349 ? -26.807 10.313 13.482 1.00 98.50 349 LYS A N 1
ATOM 2692 C CA . LYS A 1 349 ? -26.019 10.471 12.264 1.00 98.50 349 LYS A CA 1
ATOM 2693 C C . LYS A 1 349 ? -24.603 9.963 12.534 1.00 98.50 349 LYS A C 1
ATOM 2695 O O . LYS A 1 349 ? -23.854 10.597 13.276 1.00 98.50 349 LYS A O 1
ATOM 2700 N N . CYS A 1 350 ? -24.281 8.810 11.957 1.00 98.56 350 CYS A N 1
ATOM 2701 C CA . CYS A 1 350 ? -22.925 8.271 11.891 1.00 98.56 350 CYS A CA 1
ATOM 2702 C C . CYS A 1 350 ? -22.153 8.957 10.752 1.00 98.56 350 CYS A C 1
ATOM 2704 O O . CYS A 1 350 ? -22.606 9.982 10.234 1.00 98.56 350 CYS A O 1
ATOM 2706 N N . THR A 1 351 ? -21.002 8.416 10.345 1.00 97.94 351 THR A N 1
ATOM 2707 C CA . THR A 1 351 ? -20.145 9.086 9.354 1.00 97.94 351 THR A CA 1
ATOM 2708 C C . THR A 1 351 ? -20.880 9.282 8.028 1.00 97.94 351 THR A C 1
ATOM 2710 O O . THR A 1 351 ? -20.999 10.408 7.546 1.00 97.94 351 THR A O 1
ATOM 2713 N N . TYR A 1 352 ? -21.481 8.217 7.489 1.00 96.88 352 TYR A N 1
ATOM 2714 C CA . TYR A 1 352 ? -22.194 8.289 6.208 1.00 96.88 352 TYR A CA 1
ATOM 2715 C C . TYR A 1 352 ? -23.702 8.108 6.323 1.00 96.88 352 TYR A C 1
ATOM 2717 O O . TYR A 1 352 ? -24.465 8.837 5.682 1.00 96.88 352 TYR A O 1
ATOM 2725 N N . ILE A 1 353 ? -24.163 7.213 7.192 1.00 98.19 353 ILE A N 1
ATOM 2726 C CA . ILE A 1 353 ? -25.586 6.885 7.321 1.00 98.19 353 ILE A CA 1
ATOM 2727 C C . ILE A 1 353 ? -26.181 7.336 8.652 1.00 98.19 353 ILE A C 1
ATOM 2729 O O . ILE A 1 353 ? -25.477 7.725 9.580 1.00 98.19 353 ILE A O 1
ATOM 2733 N N . GLU A 1 354 ? -27.504 7.298 8.729 1.00 98.44 354 GLU A N 1
ATOM 2734 C CA . GLU A 1 354 ? -28.260 7.543 9.951 1.00 98.44 354 GLU A CA 1
ATOM 2735 C C . GLU A 1 354 ? -28.939 6.244 10.396 1.00 98.44 354 GLU A C 1
ATOM 2737 O O . GLU A 1 354 ? -29.541 5.543 9.578 1.00 98.44 354 GLU A O 1
ATOM 2742 N N . ILE A 1 355 ? -28.832 5.914 11.683 1.00 98.56 355 ILE A N 1
ATOM 2743 C CA . ILE A 1 355 ? -29.387 4.683 12.264 1.00 98.56 355 ILE A CA 1
ATOM 2744 C C . ILE A 1 355 ? -30.267 4.985 13.481 1.00 98.56 355 ILE A C 1
ATOM 2746 O O . ILE A 1 355 ? -30.291 6.105 13.995 1.00 98.56 355 ILE A O 1
ATOM 2750 N N . ASP A 1 356 ? -30.991 3.968 13.953 1.00 98.31 356 ASP A N 1
ATOM 2751 C CA . ASP A 1 356 ? -31.738 4.038 15.212 1.00 98.31 356 ASP A CA 1
ATOM 2752 C C . ASP A 1 356 ? -30.784 4.283 16.393 1.00 98.31 356 ASP A C 1
ATOM 2754 O O . ASP A 1 356 ? -29.756 3.606 16.543 1.00 98.31 356 ASP A O 1
ATOM 2758 N N . GLN A 1 357 ? -31.126 5.257 17.237 1.00 98.12 357 GLN A N 1
ATOM 2759 C CA . GLN A 1 357 ? -30.405 5.526 18.475 1.00 98.12 357 GLN A CA 1
ATOM 2760 C C . GLN A 1 357 ? -31.017 4.738 19.640 1.00 98.12 357 GLN A C 1
ATOM 2762 O O . GLN A 1 357 ? -32.228 4.525 19.695 1.00 98.12 357 GLN A O 1
ATOM 2767 N N . VAL A 1 358 ? -30.169 4.317 20.579 1.00 97.75 358 VAL A N 1
ATOM 2768 C CA . VAL A 1 358 ? -30.593 3.694 21.839 1.00 97.75 358 VAL A CA 1
ATOM 2769 C C . VAL A 1 358 ? -31.050 4.749 22.849 1.00 97.75 358 VAL A C 1
ATOM 2771 O O . VAL A 1 358 ? -30.641 5.906 22.791 1.00 97.75 358 VAL A O 1
ATOM 2774 N N . GLU A 1 359 ? -31.880 4.357 23.814 1.00 97.50 359 GLU A N 1
ATOM 2775 C CA . GLU A 1 359 ? -32.405 5.291 24.820 1.00 97.50 359 GLU A CA 1
ATOM 2776 C C . GLU A 1 359 ? -31.306 5.879 25.716 1.00 97.50 359 GLU A C 1
ATOM 2778 O O . GLU A 1 359 ? -31.414 7.024 26.146 1.00 97.50 359 GLU A O 1
ATOM 2783 N N . THR A 1 360 ? -30.245 5.125 26.012 1.00 98.00 360 THR A N 1
ATOM 2784 C CA . THR A 1 360 ? -29.128 5.587 26.845 1.00 98.00 360 THR A CA 1
ATOM 2785 C C . THR A 1 360 ? -27.801 5.198 26.215 1.00 98.00 360 THR A C 1
ATOM 2787 O O . THR A 1 360 ? -27.625 4.046 25.833 1.00 98.00 360 THR A O 1
ATOM 2790 N N . THR A 1 361 ? -26.868 6.146 26.148 1.00 98.50 361 THR A N 1
ATOM 2791 C CA . THR A 1 361 ? -25.470 5.896 25.777 1.00 98.50 361 THR A CA 1
ATOM 2792 C C . THR A 1 361 ? -24.562 6.105 26.977 1.00 98.50 361 THR A C 1
ATOM 2794 O O . THR A 1 361 ? -24.787 7.036 27.750 1.00 98.50 361 THR A O 1
ATOM 2797 N N . HIS A 1 362 ? -23.527 5.283 27.112 1.00 98.62 362 HIS A N 1
ATOM 2798 C CA . HIS A 1 362 ? -22.478 5.418 28.120 1.00 98.62 362 HIS A CA 1
ATOM 2799 C C . HIS A 1 362 ? -21.575 6.627 27.864 1.00 98.62 362 HIS A C 1
ATOM 2801 O O . HIS A 1 362 ? -21.430 7.075 26.724 1.00 98.62 362 HIS A O 1
ATOM 2807 N N . ALA A 1 363 ? -20.949 7.146 28.923 1.00 98.69 363 ALA A N 1
ATOM 2808 C CA . ALA A 1 363 ? -19.848 8.092 28.765 1.00 98.69 363 ALA A CA 1
ATOM 2809 C C . ALA A 1 363 ? -18.626 7.395 28.141 1.00 98.69 363 ALA A C 1
ATOM 2811 O O . ALA A 1 363 ? -18.284 6.275 28.530 1.00 98.69 363 ALA A O 1
ATOM 2812 N N . VAL A 1 364 ? -17.965 8.060 27.189 1.00 98.75 364 VAL A N 1
ATOM 2813 C CA . VAL A 1 364 ? -16.832 7.510 26.429 1.00 98.75 364 VAL A CA 1
ATOM 2814 C C . VAL A 1 364 ? -15.672 8.497 26.314 1.00 98.75 364 VAL A C 1
ATOM 2816 O O . VAL A 1 364 ? -15.876 9.706 26.164 1.00 98.75 364 VAL A O 1
ATOM 2819 N N . LEU A 1 365 ? -14.451 7.960 26.327 1.00 98.62 365 LEU A N 1
ATOM 2820 C CA . LEU A 1 365 ? -13.223 8.620 25.885 1.00 98.62 365 LEU A CA 1
ATOM 2821 C C . LEU A 1 365 ? -12.756 7.937 24.599 1.00 98.62 365 LEU A C 1
ATOM 2823 O O . LEU A 1 365 ? -12.509 6.733 24.590 1.00 98.62 365 LEU A O 1
ATOM 2827 N N . LEU A 1 366 ? -12.627 8.704 23.524 1.00 98.56 366 LEU A N 1
ATOM 2828 C CA . LEU A 1 366 ? -12.321 8.212 22.184 1.00 98.56 366 LEU A CA 1
ATOM 2829 C C . LEU A 1 366 ? -11.025 8.829 21.672 1.00 98.56 366 LEU A C 1
ATOM 2831 O O . LEU A 1 366 ? -10.789 10.015 21.887 1.00 98.56 366 LEU A O 1
ATOM 2835 N N . SER A 1 367 ? -10.239 8.062 20.922 1.00 97.81 367 SER A N 1
ATOM 2836 C CA . SER A 1 367 ? -9.261 8.605 19.981 1.00 97.81 367 SER A CA 1
ATOM 2837 C C . SER A 1 367 ? -9.914 8.669 18.603 1.00 97.81 367 SER A C 1
ATOM 2839 O O . SER A 1 367 ? -9.935 7.696 17.844 1.00 97.81 367 SER A O 1
ATOM 2841 N N . GLN A 1 368 ? -10.537 9.811 18.334 1.00 97.69 368 GLN A N 1
ATOM 2842 C CA . GLN A 1 368 ? -11.445 10.029 17.216 1.00 97.69 368 GLN A CA 1
ATOM 2843 C C . GLN A 1 368 ? -10.738 10.752 16.071 1.00 97.69 368 GLN A C 1
ATOM 2845 O O . GLN A 1 368 ? -10.108 11.786 16.291 1.00 97.69 368 GLN A O 1
ATOM 2850 N N . ILE A 1 369 ? -10.886 10.227 14.855 1.00 95.50 369 ILE A N 1
ATOM 2851 C CA . ILE A 1 369 ? -10.450 10.902 13.629 1.00 95.50 369 ILE A CA 1
ATOM 2852 C C . ILE A 1 369 ? -11.345 12.121 13.410 1.00 95.50 369 ILE A C 1
ATOM 2854 O O . ILE A 1 369 ? -12.564 12.050 13.589 1.00 95.50 369 ILE A O 1
ATOM 2858 N N . ASP A 1 370 ? -10.745 13.257 13.073 1.00 95.12 370 ASP A N 1
ATOM 2859 C CA . ASP A 1 370 ? -11.383 14.553 13.266 1.00 95.12 370 ASP A CA 1
ATOM 2860 C C . ASP A 1 370 ? -12.606 14.789 12.373 1.00 95.12 370 ASP A C 1
ATOM 2862 O O . ASP A 1 370 ? -13.555 15.437 12.835 1.00 95.12 370 ASP A O 1
ATOM 2866 N N . TRP A 1 371 ? -12.608 14.226 11.160 1.00 94.44 371 TRP A N 1
ATOM 2867 C CA . TRP A 1 371 ? -13.661 14.389 10.153 1.00 94.44 371 TRP A CA 1
ATOM 2868 C C . TRP A 1 371 ? -14.822 13.386 10.269 1.00 94.44 371 TRP A C 1
ATOM 2870 O O . TRP A 1 371 ? -15.865 13.600 9.651 1.00 94.44 371 TRP A O 1
ATOM 2880 N N . MET A 1 372 ? -14.688 12.311 11.057 1.00 96.12 372 MET A N 1
ATOM 2881 C CA . MET A 1 372 ? -15.676 11.220 11.104 1.00 96.12 372 MET A CA 1
ATOM 2882 C C . MET A 1 372 ? -16.416 11.123 12.447 1.00 96.12 372 MET A C 1
ATOM 2884 O O . MET A 1 372 ? -15.993 11.665 13.471 1.00 96.12 372 MET A O 1
ATOM 2888 N N . PHE A 1 373 ? -17.544 10.406 12.463 1.00 98.44 373 PHE A N 1
ATOM 2889 C CA . PHE A 1 373 ? -18.297 10.124 13.693 1.00 98.44 373 PHE A CA 1
ATOM 2890 C C . PHE A 1 373 ? -17.588 9.095 14.580 1.00 98.44 373 PHE A C 1
ATOM 2892 O O . PHE A 1 373 ? -17.595 9.242 15.807 1.00 98.44 373 PHE A O 1
ATOM 2899 N N . GLY A 1 374 ? -17.035 8.060 13.948 1.00 97.88 374 GLY A N 1
ATOM 2900 C CA . GLY A 1 374 ? -16.383 6.923 14.580 1.00 97.88 374 GLY A CA 1
ATOM 2901 C C . GLY A 1 374 ? -15.043 7.223 15.252 1.00 97.88 374 GLY A C 1
ATOM 2902 O O . GLY A 1 374 ? -14.566 8.354 15.270 1.00 97.88 374 GLY A O 1
ATOM 2903 N N . ALA A 1 375 ? -14.431 6.186 15.819 1.00 98.06 375 ALA A N 1
ATOM 2904 C CA . ALA A 1 375 ? -13.116 6.250 16.451 1.00 98.06 375 ALA A CA 1
ATOM 2905 C C . ALA A 1 375 ? -12.276 5.012 16.117 1.00 98.06 375 ALA A C 1
ATOM 2907 O O . ALA A 1 375 ? -12.822 3.946 15.855 1.00 98.06 375 ALA A O 1
ATOM 2908 N N . GLU A 1 376 ? -10.954 5.152 16.168 1.00 97.06 376 GLU A N 1
ATOM 2909 C CA . GLU A 1 376 ? -10.017 4.024 16.013 1.00 97.06 376 GLU A CA 1
ATOM 2910 C C . GLU A 1 376 ? -9.923 3.216 17.310 1.00 97.06 376 GLU A C 1
ATOM 2912 O O . GLU A 1 376 ? -9.813 1.995 17.316 1.00 97.06 376 GLU A O 1
ATOM 2917 N N . MET A 1 377 ? -10.005 3.897 18.450 1.00 98.31 377 MET A N 1
ATOM 2918 C CA . MET A 1 377 ? -10.040 3.250 19.752 1.00 98.31 377 MET A CA 1
ATOM 2919 C C . MET A 1 377 ? -10.714 4.114 20.798 1.00 98.31 377 MET A C 1
ATOM 2921 O O . MET A 1 377 ? -10.846 5.331 20.642 1.00 98.31 377 MET A O 1
ATOM 2925 N N . GLY A 1 378 ? -11.098 3.487 21.900 1.00 98.44 378 GLY A N 1
ATOM 2926 C CA . GLY A 1 378 ? -11.596 4.202 23.060 1.00 98.44 378 GLY A CA 1
ATOM 2927 C C . GLY A 1 378 ? -11.953 3.291 24.220 1.00 98.44 378 GLY A C 1
ATOM 2928 O O . GLY A 1 378 ? -11.742 2.078 24.180 1.00 98.44 378 GLY A O 1
ATOM 2929 N N . SER A 1 379 ? -12.505 3.916 25.253 1.00 98.69 379 SER A N 1
ATOM 2930 C CA . SER A 1 379 ? -12.996 3.268 26.462 1.00 98.69 379 SER A CA 1
ATOM 2931 C C . SER A 1 379 ? -14.296 3.909 26.935 1.00 98.69 379 SER A C 1
ATO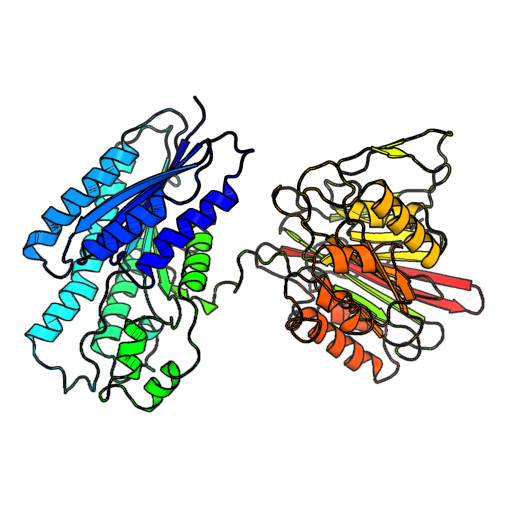M 2933 O O . SER A 1 379 ? -14.516 5.102 26.697 1.00 98.69 379 SER A O 1
ATOM 2935 N N . ASN A 1 380 ? -15.140 3.145 27.626 1.00 98.50 380 ASN A N 1
ATOM 2936 C CA . ASN A 1 380 ? -16.374 3.641 28.229 1.00 98.50 380 ASN A CA 1
ATOM 2937 C C . ASN A 1 380 ? -16.384 3.543 29.765 1.00 98.50 380 ASN A C 1
ATOM 2939 O O . ASN A 1 380 ? -15.565 2.862 30.382 1.00 98.50 380 ASN A O 1
ATOM 2943 N N . GLU A 1 381 ? -17.340 4.222 30.401 1.00 97.19 381 GLU A N 1
ATOM 2944 C CA . GLU A 1 381 ? -17.499 4.237 31.868 1.00 97.19 381 GLU A CA 1
ATOM 2945 C C . GLU A 1 381 ? -17.836 2.868 32.490 1.00 97.19 381 GLU A C 1
ATOM 2947 O O . GLU A 1 381 ? -17.829 2.728 33.712 1.00 97.19 381 GLU A O 1
ATOM 2952 N N . LYS A 1 382 ? -18.151 1.860 31.667 1.00 96.88 382 LYS A N 1
ATOM 2953 C CA . LYS A 1 382 ? -18.393 0.473 32.085 1.00 96.88 382 LYS A CA 1
ATOM 2954 C C . LYS A 1 382 ? -17.124 -0.382 32.063 1.00 96.88 382 LYS A C 1
ATOM 2956 O O . LYS A 1 382 ? -17.174 -1.541 32.458 1.00 96.88 382 LYS A O 1
ATOM 2961 N N . GLY A 1 383 ? -15.988 0.188 31.658 1.00 96.31 383 GLY A N 1
ATOM 2962 C CA . GLY A 1 383 ? -14.706 -0.508 31.592 1.00 96.31 383 GLY A CA 1
ATOM 2963 C C . GLY A 1 383 ? -14.519 -1.335 30.322 1.00 96.31 383 GLY A C 1
ATOM 2964 O O . GLY A 1 383 ? -13.648 -2.200 30.301 1.00 96.31 383 GLY A O 1
ATOM 2965 N N . VAL A 1 384 ? -15.306 -1.087 29.273 1.00 98.56 384 VAL A N 1
ATOM 2966 C CA . VAL A 1 384 ? -15.092 -1.692 27.953 1.00 98.56 384 VAL A CA 1
ATOM 2967 C C . VAL A 1 384 ? -14.078 -0.860 27.180 1.00 98.56 384 VAL A C 1
ATOM 2969 O O . VAL A 1 384 ? -14.225 0.357 27.088 1.00 98.56 384 VAL A O 1
ATOM 2972 N N . VAL A 1 385 ? -13.082 -1.519 26.591 1.00 98.81 385 VAL A N 1
ATOM 2973 C CA . VAL A 1 385 ? -12.079 -0.928 25.696 1.00 98.81 385 VAL A CA 1
ATOM 2974 C C . VAL A 1 385 ? -12.181 -1.602 24.329 1.00 98.81 385 VAL A C 1
ATOM 2976 O O . VAL A 1 385 ? -12.359 -2.817 24.252 1.00 98.81 385 VAL A O 1
ATOM 2979 N N . ILE A 1 386 ? -12.084 -0.823 23.251 1.00 98.88 386 ILE A N 1
ATOM 2980 C CA . ILE A 1 386 ? -12.143 -1.334 21.873 1.00 98.88 386 ILE A CA 1
ATOM 2981 C C . ILE A 1 386 ? -11.038 -0.692 21.036 1.00 98.88 386 ILE A C 1
ATOM 2983 O O . ILE A 1 386 ? -10.818 0.517 21.129 1.00 98.88 386 ILE A O 1
ATOM 2987 N N . GLY A 1 387 ? -10.379 -1.501 20.207 1.00 98.38 387 GLY A N 1
ATOM 2988 C CA . GLY A 1 387 ? -9.544 -1.077 19.082 1.00 98.38 387 GLY A CA 1
ATOM 2989 C C . GLY A 1 387 ? -9.888 -1.865 17.818 1.00 98.38 387 GLY A C 1
ATOM 2990 O O . GLY A 1 387 ? -10.444 -2.960 17.922 1.00 98.38 387 GLY A O 1
ATOM 2991 N N . ASN A 1 388 ? -9.591 -1.307 16.645 1.00 97.00 388 ASN A N 1
ATOM 2992 C CA . ASN A 1 388 ? -9.808 -1.960 15.353 1.00 97.00 388 ASN A CA 1
ATOM 2993 C C . ASN A 1 388 ? -8.604 -1.860 14.408 1.00 97.00 388 ASN A C 1
ATOM 2995 O O . ASN A 1 388 ? -7.684 -1.068 14.610 1.00 97.00 388 ASN A O 1
ATOM 2999 N N . GLU A 1 389 ? -8.645 -2.644 13.337 1.00 93.44 389 GLU A N 1
ATOM 3000 C CA . GLU A 1 389 ? -7.644 -2.658 12.271 1.00 93.44 389 GLU A CA 1
ATOM 3001 C C . GLU A 1 389 ? -8.352 -2.844 10.936 1.00 93.44 389 GLU A C 1
ATOM 3003 O O . GLU A 1 389 ? -9.437 -3.431 10.858 1.00 93.44 389 GLU A O 1
ATOM 3008 N N . ALA A 1 390 ? -7.730 -2.337 9.877 1.00 92.12 390 ALA A N 1
ATOM 3009 C CA . AL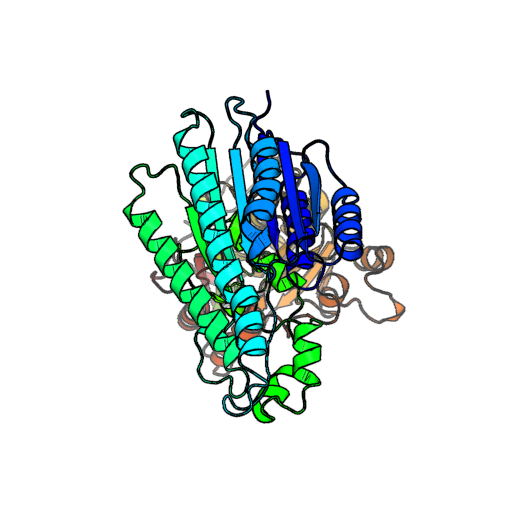A A 1 390 ? -8.141 -2.626 8.515 1.00 92.12 390 ALA A CA 1
ATOM 3010 C C . ALA A 1 390 ? -7.712 -4.047 8.131 1.00 92.12 390 ALA A C 1
ATOM 3012 O O . ALA A 1 390 ? -6.537 -4.388 8.250 1.00 92.12 390 ALA A O 1
ATOM 3013 N N . ILE A 1 391 ? -8.641 -4.849 7.617 1.00 90.88 391 ILE A N 1
ATOM 3014 C CA . ILE A 1 391 ? -8.375 -6.163 7.029 1.00 90.88 391 ILE A CA 1
ATOM 3015 C C . ILE A 1 391 ? -8.957 -6.238 5.618 1.00 90.88 391 ILE A C 1
ATOM 3017 O O . ILE A 1 391 ? -9.969 -5.610 5.288 1.00 90.88 391 ILE A O 1
ATOM 3021 N N . TRP A 1 392 ? -8.320 -7.050 4.776 1.00 85.50 392 TRP A N 1
ATOM 3022 C CA . TRP A 1 392 ? -8.759 -7.278 3.404 1.00 85.50 392 TRP A CA 1
ATOM 3023 C C . TRP A 1 392 ? -9.261 -8.690 3.208 1.00 85.50 392 TRP A C 1
ATOM 3025 O O . TRP A 1 392 ? -8.551 -9.672 3.430 1.00 85.50 392 TRP A O 1
ATOM 3035 N N . THR A 1 393 ? -10.494 -8.769 2.723 1.00 88.94 393 THR A N 1
ATOM 3036 C CA . THR A 1 393 ? -11.180 -10.033 2.497 1.00 88.94 393 THR A CA 1
ATOM 3037 C C . THR A 1 393 ? -11.548 -10.213 1.035 1.00 88.94 393 THR A C 1
ATOM 3039 O O . THR A 1 393 ? -11.607 -9.247 0.278 1.00 88.94 393 THR A O 1
ATOM 3042 N N . ARG A 1 394 ? -11.819 -11.452 0.636 1.00 87.19 394 ARG A N 1
ATOM 3043 C CA . ARG A 1 394 ? -12.260 -11.812 -0.717 1.00 87.19 394 ARG A CA 1
ATOM 3044 C C . ARG A 1 394 ? -13.618 -11.223 -1.065 1.00 87.19 394 ARG A C 1
ATOM 3046 O O . ARG A 1 394 ? -13.840 -10.908 -2.229 1.00 87.19 394 ARG A O 1
ATOM 3053 N N . ASP A 1 395 ? -14.491 -11.052 -0.073 1.00 89.12 395 ASP A N 1
ATOM 3054 C CA . ASP A 1 395 ? -15.701 -10.263 -0.268 1.00 89.12 395 ASP A CA 1
ATOM 3055 C C . ASP A 1 395 ? -15.339 -8.793 -0.463 1.00 89.12 395 ASP A C 1
ATOM 3057 O O . ASP A 1 395 ? -14.551 -8.220 0.294 1.00 89.12 395 ASP A O 1
ATOM 3061 N N . GLU A 1 396 ? -15.941 -8.198 -1.486 1.00 83.00 396 GLU A N 1
ATOM 3062 C CA . GLU A 1 396 ? -15.712 -6.816 -1.879 1.00 83.00 396 GLU A CA 1
ATOM 3063 C C . GLU A 1 396 ? -16.165 -5.836 -0.787 1.00 83.00 396 GLU A C 1
ATOM 3065 O O . GLU A 1 396 ? -17.322 -5.851 -0.356 1.00 83.00 396 GLU A O 1
ATOM 3070 N N . CYS A 1 397 ? -15.256 -4.942 -0.386 1.00 84.56 397 CYS A N 1
ATOM 3071 C CA . CYS A 1 397 ? -15.601 -3.759 0.396 1.00 84.56 397 CYS A CA 1
ATOM 3072 C C . CYS A 1 397 ? -16.177 -2.697 -0.534 1.00 84.56 397 CYS A C 1
ATOM 3074 O O . CYS A 1 397 ? -15.525 -2.273 -1.487 1.00 84.56 397 CYS A O 1
ATOM 3076 N N . LYS A 1 398 ? -17.396 -2.247 -0.249 1.00 81.62 398 LYS A N 1
ATOM 3077 C CA . LYS A 1 398 ? -18.075 -1.245 -1.073 1.00 81.62 398 LYS A CA 1
ATOM 3078 C C . LYS A 1 398 ? -17.682 0.155 -0.626 1.00 81.62 398 LYS A C 1
ATOM 3080 O O . LYS A 1 398 ? -18.014 0.536 0.491 1.00 81.62 398 LYS A O 1
ATOM 3085 N N . SER A 1 399 ? -17.063 0.940 -1.504 1.00 76.94 399 SER A N 1
ATOM 3086 C CA . SER A 1 399 ? -16.685 2.338 -1.234 1.00 76.94 399 SER A CA 1
ATOM 3087 C C . SER A 1 399 ? -17.865 3.317 -1.253 1.00 76.94 399 SER A C 1
ATOM 3089 O O . SER A 1 399 ? -17.696 4.495 -0.957 1.00 76.94 399 SER A O 1
ATOM 3091 N N . GLU A 1 400 ? -19.082 2.866 -1.570 1.00 81.00 400 GLU A N 1
ATOM 3092 C CA . GLU A 1 400 ? -20.267 3.720 -1.499 1.00 81.00 400 GLU A CA 1
ATOM 3093 C C . GLU A 1 400 ? -20.529 4.185 -0.050 1.00 81.00 400 GLU A C 1
ATOM 3095 O O . GLU A 1 400 ? -20.589 3.344 0.853 1.00 81.00 400 GLU A O 1
ATOM 3100 N N . PRO A 1 401 ? -20.801 5.483 0.195 1.00 87.19 401 PRO A N 1
ATOM 3101 C CA . PRO A 1 401 ? -21.086 6.026 1.528 1.00 87.19 401 PRO A CA 1
ATOM 3102 C C . PRO A 1 401 ? -22.523 5.690 1.980 1.00 87.19 401 PRO A C 1
ATOM 3104 O O . PRO A 1 401 ? -23.355 6.564 2.225 1.00 87.19 401 PRO A O 1
ATOM 3107 N N . LYS A 1 402 ? -22.847 4.395 2.038 1.00 92.62 402 LYS A N 1
ATOM 3108 C CA . LYS A 1 402 ? -24.179 3.845 2.358 1.00 92.62 402 LYS A CA 1
ATOM 3109 C C . LYS A 1 402 ? -24.151 2.808 3.481 1.00 92.62 402 LYS A C 1
ATOM 3111 O O . LYS A 1 402 ? -25.170 2.173 3.748 1.00 92.62 402 LYS A O 1
ATOM 3116 N N . TYR A 1 403 ? -23.009 2.645 4.137 1.00 96.50 403 TYR A N 1
ATOM 3117 C CA . TYR A 1 403 ? -22.785 1.656 5.185 1.00 96.50 403 TYR A CA 1
ATOM 3118 C C . TYR A 1 403 ? -22.189 2.330 6.427 1.00 96.50 403 TYR A C 1
ATOM 3120 O O . TYR A 1 403 ? -21.857 3.519 6.398 1.00 96.50 403 TYR A O 1
ATOM 3128 N N . LEU A 1 404 ? -22.106 1.592 7.536 1.00 98.38 404 LEU A N 1
ATOM 3129 C CA . LEU A 1 404 ? -21.327 2.037 8.692 1.00 98.38 404 LEU A CA 1
ATOM 3130 C C . LEU A 1 404 ? -19.837 1.859 8.392 1.00 98.38 404 LEU A C 1
ATOM 3132 O O . LEU A 1 404 ? -19.440 0.866 7.785 1.00 98.38 404 LEU A O 1
ATOM 3136 N N . LEU A 1 405 ? -19.000 2.776 8.867 1.00 97.75 405 LEU A N 1
ATOM 3137 C CA . LEU A 1 405 ? -17.565 2.505 8.921 1.00 97.75 405 LEU A CA 1
ATOM 3138 C C . LEU A 1 405 ? -17.241 1.566 10.081 1.00 97.75 405 LEU A C 1
ATOM 3140 O O . LEU A 1 405 ? -17.930 1.564 11.104 1.00 97.75 405 LEU A O 1
ATOM 3144 N N . GLY A 1 406 ? -16.132 0.831 9.988 1.00 97.31 406 GLY A N 1
ATOM 3145 C CA . GLY A 1 406 ? -15.664 0.043 11.125 1.00 97.31 406 GLY A CA 1
ATOM 3146 C C . GLY A 1 406 ? -15.394 0.894 12.365 1.00 97.31 406 GLY A C 1
ATOM 3147 O O . GLY A 1 406 ? -15.716 0.484 13.476 1.00 97.31 406 GLY A O 1
ATOM 3148 N N . MET A 1 407 ? -14.916 2.122 12.170 1.00 98.31 407 MET A N 1
ATOM 3149 C CA . MET A 1 407 ? -14.710 3.108 13.230 1.00 98.31 407 MET A CA 1
ATOM 3150 C C . MET A 1 407 ? -16.040 3.601 13.827 1.00 98.31 407 MET A C 1
ATOM 3152 O O . MET A 1 407 ? -16.108 3.901 15.021 1.00 98.31 407 MET A O 1
ATOM 3156 N N . ASP A 1 408 ? -17.123 3.662 13.037 1.00 98.81 408 ASP A N 1
ATOM 3157 C CA . ASP A 1 408 ? -18.463 3.947 13.574 1.00 98.81 408 ASP A CA 1
ATOM 3158 C C . ASP A 1 408 ? -18.894 2.820 14.519 1.00 98.81 408 ASP A C 1
ATOM 3160 O O . ASP A 1 408 ? -19.409 3.089 15.605 1.00 98.81 408 ASP A O 1
ATOM 3164 N N . LEU A 1 409 ? -18.625 1.565 14.140 1.00 98.88 409 LEU A N 1
ATOM 3165 C CA . LEU A 1 409 ? -18.914 0.391 14.964 1.00 98.88 409 LEU A CA 1
ATOM 3166 C C . LEU A 1 409 ? -18.110 0.387 16.274 1.00 98.88 409 LEU A C 1
ATOM 3168 O O . LEU A 1 409 ? -18.688 0.070 17.311 1.00 98.88 409 LEU A O 1
ATOM 3172 N N . VAL A 1 410 ? -16.841 0.822 16.276 1.00 98.81 410 VAL A N 1
ATOM 3173 C CA . VAL A 1 410 ? -16.054 1.009 17.517 1.00 98.81 410 VAL A CA 1
ATOM 3174 C C . VAL A 1 410 ? -16.783 1.941 18.481 1.00 98.81 410 VAL A C 1
ATOM 3176 O O . VAL A 1 410 ? -17.027 1.590 19.638 1.00 98.81 410 VAL A O 1
ATOM 3179 N N . ARG A 1 411 ? -17.176 3.130 18.008 1.00 98.81 411 ARG A N 1
ATOM 3180 C CA . ARG A 1 411 ? -17.854 4.117 18.853 1.00 98.81 411 ARG A CA 1
ATOM 3181 C C . ARG A 1 411 ? -19.216 3.621 19.329 1.00 98.81 411 ARG A C 1
ATOM 3183 O O . ARG A 1 411 ? -19.530 3.772 20.506 1.00 98.81 411 ARG A O 1
ATOM 3190 N N . LEU A 1 412 ? -20.018 3.035 18.443 1.00 98.88 412 LEU A N 1
ATOM 3191 C CA . LEU A 1 412 ? -21.346 2.524 18.794 1.00 98.88 412 LEU A CA 1
ATOM 3192 C C . LEU A 1 412 ? -21.254 1.361 19.789 1.00 98.88 412 LEU A C 1
ATOM 3194 O O . LEU A 1 412 ? -22.056 1.306 20.718 1.00 98.88 412 LEU A O 1
ATOM 3198 N N . GLY A 1 413 ? -20.261 0.479 19.643 1.00 98.81 413 GLY A N 1
ATOM 3199 C CA . GLY A 1 413 ? -19.962 -0.578 20.608 1.00 98.81 413 GLY A CA 1
ATOM 3200 C C . GLY A 1 413 ? -19.615 -0.015 21.987 1.00 98.81 413 GLY A C 1
ATOM 3201 O O . GLY A 1 413 ? -20.173 -0.457 22.987 1.00 98.81 413 GLY A O 1
ATOM 3202 N N . LEU A 1 414 ? -18.772 1.021 22.048 1.00 98.88 414 LEU A N 1
ATOM 3203 C CA . LEU A 1 414 ? -18.413 1.697 23.302 1.00 98.88 414 LEU A CA 1
ATOM 3204 C C . LEU A 1 414 ? -19.589 2.453 23.934 1.00 98.88 414 LEU A C 1
ATOM 3206 O O . LEU A 1 414 ? -19.785 2.391 25.145 1.00 98.88 414 LEU A O 1
ATOM 3210 N N . GLU A 1 415 ? -20.394 3.161 23.144 1.00 98.75 415 GLU A N 1
ATOM 3211 C CA . GLU A 1 415 ? -21.534 3.929 23.657 1.00 98.75 415 GLU A CA 1
ATOM 3212 C C . GLU A 1 415 ? -22.671 3.028 24.173 1.00 98.75 415 GLU A C 1
ATOM 3214 O O . GLU A 1 415 ? -23.501 3.507 24.943 1.00 98.75 415 GLU A O 1
ATOM 3219 N N . ARG A 1 416 ? -22.732 1.748 23.778 1.00 98.62 416 ARG A N 1
ATOM 3220 C CA . ARG A 1 416 ? -23.875 0.853 24.059 1.00 98.62 416 ARG A CA 1
ATOM 3221 C C . ARG A 1 416 ? -23.520 -0.403 24.864 1.00 98.62 416 ARG A C 1
ATOM 3223 O O . ARG A 1 416 ? -24.412 -1.009 25.448 1.00 98.62 416 ARG A O 1
ATOM 3230 N N . GLY A 1 417 ? -22.253 -0.813 24.874 1.00 98.25 417 GLY A N 1
ATOM 3231 C CA . GLY A 1 417 ? -21.799 -2.048 25.509 1.00 98.25 417 GLY A CA 1
ATOM 3232 C C . GLY A 1 417 ? -21.487 -1.890 26.998 1.00 98.25 417 GLY A C 1
ATOM 3233 O O . GLY A 1 417 ? -20.790 -0.968 27.407 1.00 98.25 417 GLY A O 1
ATOM 3234 N N . GLU A 1 418 ? -21.944 -2.842 27.809 1.00 97.81 418 GLU A N 1
ATOM 3235 C CA . GLU A 1 418 ? -21.660 -2.886 29.258 1.00 97.81 418 GLU A CA 1
ATOM 3236 C C . GLU A 1 418 ? -20.526 -3.852 29.629 1.00 97.81 418 GLU A C 1
ATOM 3238 O O . GLU A 1 418 ? -19.935 -3.735 30.697 1.00 97.81 418 GLU A O 1
ATOM 3243 N N . THR A 1 419 ? -20.238 -4.805 28.746 1.00 98.56 419 THR A N 1
ATOM 3244 C CA . THR A 1 419 ? -19.170 -5.808 28.846 1.00 98.56 419 THR A CA 1
ATOM 3245 C C . THR A 1 419 ? -18.559 -6.011 27.461 1.00 98.56 419 THR A C 1
ATOM 3247 O O . THR A 1 419 ? -19.148 -5.585 26.460 1.00 98.56 419 THR A O 1
ATOM 3250 N N . ALA A 1 420 ? -17.415 -6.690 27.374 1.00 98.62 420 ALA A N 1
ATOM 3251 C CA . ALA A 1 420 ? -16.774 -7.003 26.099 1.00 98.62 420 ALA A CA 1
ATOM 3252 C C . ALA A 1 420 ? -17.709 -7.808 25.179 1.00 98.62 420 ALA A C 1
ATOM 3254 O O . ALA A 1 420 ? -17.896 -7.450 24.017 1.00 98.62 420 ALA A O 1
ATOM 3255 N N . LEU A 1 421 ? -18.375 -8.836 25.717 1.00 98.81 421 LEU A N 1
ATOM 3256 C CA . LEU A 1 421 ? -19.359 -9.628 24.975 1.00 98.81 421 LEU A CA 1
ATOM 3257 C C . LEU A 1 421 ? -20.590 -8.806 24.555 1.00 98.81 421 LEU A C 1
ATOM 3259 O O . LEU A 1 421 ? -21.085 -8.964 23.442 1.00 98.81 421 LEU A O 1
ATOM 3263 N N . HIS A 1 422 ? -21.091 -7.904 25.406 1.00 98.75 422 HIS A N 1
ATOM 3264 C CA . HIS A 1 422 ? -22.218 -7.047 25.023 1.00 98.75 422 HIS A CA 1
ATOM 3265 C C . HIS A 1 422 ? -21.818 -6.085 23.892 1.00 98.75 422 HIS A C 1
ATOM 3267 O O . HIS A 1 422 ? -22.563 -5.936 22.927 1.00 98.75 422 HIS A O 1
ATOM 3273 N N . ALA A 1 423 ? -20.625 -5.486 23.955 1.00 98.88 423 ALA A N 1
ATOM 3274 C CA . ALA A 1 423 ? -20.111 -4.638 22.881 1.00 98.88 423 ALA A CA 1
ATOM 3275 C C . ALA A 1 423 ? -19.894 -5.415 21.568 1.00 98.88 423 ALA A C 1
ATOM 3277 O O . ALA A 1 423 ? -20.229 -4.902 20.501 1.00 98.88 423 ALA A O 1
ATOM 3278 N N . LEU A 1 424 ? -19.405 -6.660 21.641 1.00 98.88 424 LEU A N 1
ATOM 3279 C CA . LEU A 1 424 ? -19.307 -7.571 20.496 1.00 98.88 424 LEU A CA 1
ATOM 3280 C C . LEU A 1 424 ? -20.676 -7.789 19.833 1.00 98.88 424 LEU A C 1
ATOM 3282 O O . LEU A 1 424 ? -20.798 -7.650 18.615 1.00 98.88 424 LEU A O 1
ATOM 3286 N N . ASN A 1 425 ? -21.711 -8.077 20.626 1.00 98.88 425 ASN A N 1
ATOM 3287 C CA . ASN A 1 425 ? -23.073 -8.270 20.119 1.00 98.88 425 ASN A CA 1
ATOM 3288 C C . ASN A 1 425 ? -23.618 -6.992 19.469 1.00 98.88 425 ASN A C 1
ATOM 3290 O O . ASN A 1 425 ? -24.150 -7.043 18.367 1.00 98.88 425 ASN A O 1
ATOM 3294 N N . VAL A 1 426 ? -23.404 -5.824 20.086 1.00 98.88 426 VAL A N 1
ATOM 3295 C CA . VAL A 1 426 ? -23.792 -4.536 19.486 1.00 98.88 426 VAL A CA 1
ATOM 3296 C C . VAL A 1 426 ? -23.129 -4.336 18.121 1.00 98.88 426 VAL A C 1
ATOM 3298 O O . VAL A 1 426 ? -23.799 -3.948 17.163 1.00 98.88 426 VAL A O 1
ATOM 3301 N N . ILE A 1 427 ? -21.818 -4.576 18.023 1.00 98.88 427 ILE A N 1
ATOM 3302 C CA . ILE A 1 427 ? -21.065 -4.401 16.774 1.00 98.88 427 ILE A CA 1
ATOM 3303 C C . ILE A 1 427 ? -21.593 -5.348 15.697 1.00 98.88 427 ILE A C 1
ATOM 3305 O O . ILE A 1 427 ? -21.853 -4.911 14.577 1.00 98.88 427 ILE A O 1
ATOM 3309 N N . THR A 1 428 ? -21.779 -6.622 16.032 1.00 98.81 428 THR A N 1
ATOM 3310 C CA . THR A 1 428 ? -22.203 -7.657 15.079 1.00 98.81 428 THR A CA 1
ATOM 3311 C C . THR A 1 428 ? -23.654 -7.477 14.632 1.00 98.81 428 THR A C 1
ATOM 3313 O O . THR A 1 428 ? -23.915 -7.531 13.434 1.00 98.81 428 THR A O 1
ATOM 3316 N N . GLU A 1 429 ? -24.581 -7.120 15.524 1.00 98.69 429 GLU A N 1
ATOM 3317 C CA . GLU A 1 429 ? -25.970 -6.794 15.161 1.00 98.69 429 GLU A CA 1
ATOM 3318 C C . GLU A 1 429 ? -26.051 -5.584 14.216 1.00 98.69 429 GLU A C 1
ATOM 3320 O O . GLU A 1 429 ? -26.798 -5.582 13.230 1.00 98.69 429 GLU A O 1
ATOM 3325 N N . LEU A 1 430 ? -25.267 -4.534 14.487 1.00 98.75 430 LEU A N 1
ATOM 3326 C CA . LEU A 1 430 ? -25.210 -3.350 13.630 1.00 98.75 430 LEU A CA 1
ATOM 3327 C C . LEU A 1 430 ? -24.551 -3.653 12.285 1.00 98.75 430 LEU A C 1
ATOM 3329 O O . LEU A 1 430 ? -25.041 -3.183 11.256 1.00 98.75 430 LEU A O 1
ATOM 3333 N N . LEU A 1 431 ? -23.487 -4.455 12.282 1.00 98.38 431 LEU A N 1
ATOM 3334 C CA . LEU A 1 431 ? -22.828 -4.939 11.075 1.00 98.38 431 LEU A CA 1
ATOM 3335 C C . LEU A 1 431 ? -23.795 -5.756 10.209 1.00 98.38 431 LEU A C 1
ATOM 3337 O O . LEU A 1 431 ? -23.918 -5.512 9.010 1.00 98.38 431 LEU A O 1
ATOM 3341 N N . GLU A 1 432 ? -24.529 -6.692 10.802 1.00 98.19 432 GLU A N 1
ATOM 3342 C CA . GLU A 1 432 ? -25.488 -7.538 10.095 1.00 98.19 432 GLU A CA 1
ATOM 3343 C C . GLU A 1 432 ? -26.681 -6.744 9.562 1.00 98.19 432 GLU A C 1
ATOM 3345 O O . GLU A 1 432 ? -27.133 -7.006 8.445 1.00 98.19 432 GLU A O 1
ATOM 3350 N N . LYS A 1 433 ? -27.167 -5.740 10.307 1.00 98.00 433 LYS A N 1
ATOM 3351 C CA . LYS A 1 433 ? -28.306 -4.895 9.909 1.00 98.00 433 LYS A CA 1
ATOM 3352 C C . LYS A 1 433 ? -27.916 -3.841 8.875 1.00 98.00 433 LYS A C 1
ATOM 3354 O O . LYS A 1 433 ? -28.578 -3.707 7.844 1.00 98.00 433 LYS A O 1
ATOM 3359 N N . HIS A 1 434 ? -26.826 -3.116 9.093 1.00 97.88 434 HIS A N 1
ATOM 3360 C CA . HIS A 1 434 ? -26.458 -1.950 8.285 1.00 97.88 434 HIS A CA 1
ATOM 3361 C C . HIS A 1 434 ? -25.328 -2.222 7.290 1.00 97.88 434 HIS A C 1
ATOM 3363 O O . HIS A 1 434 ? -25.296 -1.583 6.241 1.00 97.88 434 HIS A O 1
ATOM 3369 N N . GLY A 1 435 ? -24.503 -3.241 7.515 1.00 96.69 435 GLY A N 1
ATOM 3370 C CA . GLY A 1 435 ? -23.313 -3.526 6.717 1.00 96.69 435 GLY A CA 1
ATOM 3371 C C . GLY A 1 435 ? -22.154 -2.598 7.063 1.00 96.69 435 GLY A C 1
ATOM 3372 O O . GLY A 1 435 ? -22.321 -1.625 7.801 1.00 96.69 435 GLY A O 1
ATOM 3373 N N . GLN A 1 436 ? -20.995 -2.896 6.481 1.00 96.69 436 GLN A N 1
ATOM 3374 C CA . GLN A 1 436 ? -19.791 -2.078 6.584 1.00 96.69 436 GLN A CA 1
ATOM 3375 C C . GLN A 1 436 ? -19.269 -1.669 5.202 1.00 96.69 436 GLN A C 1
ATOM 3377 O O . GLN A 1 436 ? -19.454 -2.407 4.230 1.00 96.69 436 GLN A O 1
ATOM 3382 N N . GLY A 1 437 ? -18.655 -0.490 5.122 1.00 91.94 437 GLY A N 1
ATOM 3383 C CA . GLY A 1 437 ? -18.090 0.071 3.893 1.00 91.94 437 GLY A CA 1
ATOM 3384 C C . GLY A 1 437 ? -18.192 1.597 3.834 1.00 91.94 437 GLY A C 1
ATOM 3385 O O . GLY A 1 437 ? -18.702 2.239 4.752 1.00 91.94 437 GLY A O 1
ATOM 3386 N N . GLY A 1 438 ? -17.746 2.166 2.722 1.00 89.69 438 GLY A N 1
ATOM 3387 C CA . GLY A 1 438 ? -17.563 3.600 2.515 1.00 89.69 438 GLY A CA 1
ATOM 3388 C C . GLY A 1 438 ? -16.085 4.004 2.555 1.00 89.69 438 GLY A C 1
ATOM 3389 O O . GLY A 1 438 ? -15.237 3.177 2.899 1.00 89.69 438 GLY A O 1
ATOM 3390 N N . PRO A 1 439 ? -15.759 5.256 2.194 1.00 87.38 439 PRO A N 1
ATOM 3391 C CA . PRO A 1 439 ? -14.390 5.746 2.269 1.00 87.38 439 PRO A CA 1
ATOM 3392 C C . PRO A 1 439 ? -13.877 5.798 3.709 1.00 87.38 439 PRO A C 1
ATOM 3394 O O . PRO A 1 439 ? -14.538 6.295 4.616 1.00 87.38 439 PRO A O 1
ATOM 3397 N N . CYS A 1 440 ? -12.674 5.292 3.924 1.00 88.38 440 CYS A N 1
ATOM 3398 C CA . CYS A 1 440 ? -12.028 5.211 5.225 1.00 88.38 440 CYS A CA 1
ATOM 3399 C C . CYS A 1 440 ? -10.904 6.241 5.391 1.00 88.38 440 CYS A C 1
ATOM 3401 O O . CYS A 1 440 ? -10.214 6.179 6.404 1.00 88.38 440 CYS A O 1
ATOM 3403 N N . ALA A 1 441 ? -10.702 7.159 4.442 1.00 84.62 441 ALA A N 1
ATOM 3404 C CA . ALA A 1 441 ? -9.735 8.260 4.504 1.00 84.62 441 ALA A CA 1
ATOM 3405 C C . ALA A 1 441 ? -10.364 9.564 3.994 1.00 84.62 441 ALA A C 1
ATOM 3407 O O . ALA A 1 441 ? -11.202 9.526 3.093 1.00 84.62 441 ALA A O 1
ATOM 3408 N N . GLU A 1 442 ? -9.939 10.698 4.559 1.00 80.38 442 GLU A N 1
ATOM 3409 C CA . GLU A 1 442 ? -10.484 12.032 4.244 1.00 80.38 442 GLU A CA 1
ATOM 3410 C C . GLU A 1 442 ? -10.388 12.383 2.750 1.00 80.38 442 GLU A C 1
ATOM 3412 O O . GLU A 1 442 ? -11.384 12.771 2.137 1.00 80.38 442 GLU A O 1
ATOM 3417 N N . ASP A 1 443 ? -9.210 12.168 2.158 1.00 72.12 443 ASP A N 1
ATOM 3418 C CA . ASP A 1 443 ? -8.882 12.588 0.789 1.00 72.12 443 ASP A CA 1
ATOM 3419 C C . ASP A 1 443 ? -8.755 11.418 -0.207 1.00 72.12 443 ASP A C 1
ATOM 3421 O O . ASP A 1 443 ? -8.311 11.608 -1.341 1.00 72.12 443 ASP A O 1
ATOM 3425 N N . ASP A 1 444 ? -9.152 10.201 0.186 1.00 67.88 444 ASP A N 1
ATOM 3426 C CA . ASP A 1 444 ? -9.141 9.026 -0.694 1.00 67.88 444 ASP A CA 1
ATOM 3427 C C . ASP A 1 444 ? -10.495 8.289 -0.677 1.00 67.88 444 ASP A C 1
ATOM 3429 O O . ASP A 1 444 ? -10.732 7.411 0.161 1.00 67.88 444 ASP A O 1
ATOM 3433 N N . PRO A 1 445 ? -11.398 8.596 -1.631 1.00 68.12 445 PRO A N 1
ATOM 3434 C CA . PRO A 1 445 ? -12.705 7.951 -1.725 1.00 68.12 445 PRO A CA 1
ATOM 3435 C C . PRO A 1 445 ? -12.625 6.470 -2.121 1.00 68.12 445 PRO A C 1
ATOM 3437 O O . PRO A 1 445 ? -13.597 5.733 -1.951 1.00 68.12 445 PRO A O 1
ATOM 3440 N N . SER A 1 446 ? -11.491 6.016 -2.665 1.00 69.25 446 SER A N 1
ATOM 3441 C CA . SER A 1 446 ? -11.290 4.614 -3.041 1.00 69.25 446 SER A CA 1
ATOM 3442 C C . SER A 1 446 ? -10.884 3.745 -1.852 1.00 69.25 446 SER A C 1
ATOM 3444 O O . SER A 1 446 ? -10.957 2.513 -1.919 1.00 69.25 446 SER A O 1
ATOM 3446 N N . PHE A 1 447 ? -10.480 4.377 -0.751 1.00 73.81 447 PHE A N 1
ATOM 3447 C CA . PHE A 1 447 ? -9.882 3.693 0.369 1.00 73.81 447 PHE A CA 1
ATOM 3448 C C . PHE A 1 447 ? -10.931 2.996 1.248 1.00 73.81 447 PHE A C 1
ATOM 3450 O O . PHE A 1 447 ? -11.471 3.596 2.164 1.00 73.81 447 PHE A O 1
ATOM 3457 N N . CYS A 1 448 ? -11.231 1.724 0.968 1.00 82.31 448 CYS A N 1
ATOM 3458 C CA . CYS A 1 448 ? -12.236 0.912 1.673 1.00 82.31 448 CYS A CA 1
ATOM 3459 C C . CYS A 1 448 ? -11.614 -0.381 2.216 1.00 82.31 448 CYS A C 1
ATOM 3461 O O . CYS A 1 448 ? -10.806 -1.031 1.542 1.00 82.31 448 CYS A O 1
ATOM 3463 N N . TYR A 1 449 ? -12.023 -0.790 3.416 1.00 90.50 449 TYR A N 1
ATOM 3464 C CA . TYR A 1 449 ? -11.658 -2.075 4.017 1.00 90.50 449 TYR A CA 1
ATOM 3465 C C . TYR A 1 449 ? -12.754 -2.610 4.947 1.00 90.50 449 TYR A C 1
ATOM 3467 O O . TYR A 1 449 ? -13.651 -1.875 5.361 1.00 90.50 449 TYR A O 1
ATOM 3475 N N . HIS A 1 450 ? -12.656 -3.897 5.285 1.00 94.56 450 HIS A N 1
ATOM 3476 C CA . HIS A 1 450 ? -13.383 -4.480 6.413 1.00 94.56 450 HIS A CA 1
ATOM 3477 C C . HIS A 1 450 ? -12.532 -4.400 7.678 1.00 94.56 450 HIS A C 1
ATOM 3479 O O . HIS A 1 450 ? -11.351 -4.053 7.615 1.00 94.56 450 HIS A O 1
ATOM 3485 N N . ASN A 1 451 ? -13.108 -4.730 8.832 1.00 95.94 451 ASN A N 1
ATOM 3486 C CA . ASN A 1 451 ? -12.420 -4.559 10.106 1.00 95.94 451 ASN A CA 1
ATOM 3487 C C . ASN A 1 451 ? -12.242 -5.840 10.916 1.00 95.94 451 ASN A C 1
ATOM 3489 O O . ASN A 1 451 ? -13.141 -6.683 10.995 1.00 95.94 451 ASN A O 1
ATOM 3493 N N . SER A 1 452 ? -11.080 -5.936 11.559 1.00 96.94 452 SER A N 1
ATOM 3494 C CA . SER A 1 452 ? -10.911 -6.706 12.786 1.00 96.94 452 SER A CA 1
ATOM 3495 C C . SER A 1 452 ? -11.070 -5.791 13.995 1.00 96.94 452 SER A C 1
ATOM 3497 O O . SER A 1 452 ? -10.943 -4.569 13.881 1.00 96.94 452 SER A O 1
ATOM 3499 N N . TYR A 1 453 ? -11.384 -6.381 15.144 1.00 98.75 453 TYR A N 1
ATOM 3500 C CA . TYR A 1 453 ? -11.535 -5.676 16.409 1.00 98.75 453 TYR A CA 1
ATOM 3501 C C . TYR A 1 453 ? -10.931 -6.482 17.550 1.00 98.75 453 TYR A C 1
ATOM 3503 O O . TYR A 1 453 ? -11.083 -7.705 17.597 1.00 98.75 453 TYR A O 1
ATOM 3511 N N . LEU A 1 454 ? -10.334 -5.783 18.516 1.00 98.75 454 LEU A N 1
ATOM 3512 C CA . LEU A 1 454 ? -10.034 -6.314 19.840 1.00 98.75 454 LEU A CA 1
ATOM 3513 C C . LEU A 1 454 ? -10.895 -5.579 20.862 1.00 98.75 454 LEU A C 1
ATOM 3515 O O . LEU A 1 454 ? -10.740 -4.376 21.078 1.00 98.75 454 LEU A O 1
ATOM 3519 N N . ILE A 1 455 ? -11.810 -6.318 21.478 1.00 98.88 455 ILE A N 1
ATOM 3520 C CA . ILE A 1 455 ? -12.819 -5.813 22.411 1.00 98.88 455 ILE A CA 1
ATOM 3521 C C . ILE A 1 455 ? -12.538 -6.453 23.764 1.00 98.88 455 ILE A C 1
ATOM 3523 O O . ILE A 1 455 ? -12.482 -7.675 23.840 1.00 98.88 455 ILE A O 1
ATOM 3527 N N . LEU A 1 456 ? -12.357 -5.683 24.833 1.00 98.19 456 LEU A N 1
ATOM 3528 C CA . LEU A 1 456 ? -12.050 -6.249 26.148 1.00 98.19 456 LEU A CA 1
ATOM 3529 C C . LEU A 1 456 ? -12.695 -5.503 27.309 1.00 98.19 456 LEU A C 1
ATOM 3531 O O . LEU A 1 456 ? -13.037 -4.326 27.205 1.00 98.19 456 LEU A O 1
ATOM 3535 N N . ASP A 1 457 ? -12.799 -6.205 28.430 1.00 97.06 457 ASP A N 1
ATOM 3536 C CA . ASP A 1 457 ? -13.152 -5.672 29.739 1.00 97.06 457 ASP A CA 1
ATOM 3537 C C . ASP A 1 457 ? -12.229 -6.254 30.830 1.00 97.06 457 ASP A C 1
ATOM 3539 O O . ASP A 1 457 ? -11.184 -6.843 30.546 1.00 97.06 457 ASP A O 1
ATOM 3543 N N . GLY A 1 458 ? -12.593 -6.073 32.104 1.00 94.25 458 GLY A N 1
ATOM 3544 C CA . GLY A 1 458 ? -11.819 -6.564 33.250 1.00 94.25 458 GLY A CA 1
ATOM 3545 C C . GLY A 1 458 ? -11.737 -8.085 33.410 1.00 94.25 458 GLY A C 1
ATOM 3546 O O . GLY A 1 458 ? -11.070 -8.548 34.340 1.00 94.25 458 GLY A O 1
ATOM 3547 N N . SER A 1 459 ? -12.423 -8.857 32.564 1.00 93.88 459 SER A N 1
ATOM 3548 C CA . SER A 1 459 ? -12.568 -10.309 32.683 1.00 93.88 459 SER A CA 1
ATOM 3549 C C . SER A 1 459 ? -12.143 -11.081 31.435 1.00 93.88 459 SER A C 1
ATOM 3551 O O . SER A 1 459 ? -11.584 -12.172 31.559 1.00 93.88 459 SER A O 1
ATOM 3553 N N . GLU A 1 460 ? -12.374 -10.529 30.246 1.00 97.31 460 GLU A N 1
ATOM 3554 C CA . GLU A 1 460 ? -12.133 -11.215 28.979 1.00 97.31 460 GLU A CA 1
ATOM 3555 C C . GLU A 1 460 ? -11.855 -10.245 27.831 1.00 97.31 460 GLU A C 1
ATOM 3557 O O . GLU A 1 460 ? -12.129 -9.048 27.913 1.00 97.31 460 GLU A O 1
ATOM 3562 N N . ALA A 1 461 ? -11.314 -10.787 26.742 1.00 98.50 461 ALA A N 1
ATOM 3563 C CA . ALA A 1 461 ? -11.217 -10.112 25.461 1.00 98.50 461 ALA A CA 1
ATOM 3564 C C . ALA A 1 461 ? -11.793 -10.981 24.341 1.00 98.50 461 ALA A C 1
ATOM 3566 O O . ALA A 1 461 ? -11.829 -12.208 24.434 1.00 98.50 461 ALA A O 1
ATOM 3567 N N . TRP A 1 462 ? -12.196 -10.329 23.263 1.00 98.88 462 TRP A N 1
ATOM 3568 C CA . TRP A 1 462 ? -12.732 -10.923 22.054 1.00 98.88 462 TRP A CA 1
ATOM 3569 C C . TRP A 1 462 ? -11.998 -10.344 20.853 1.00 98.88 462 TRP A C 1
ATOM 3571 O O . TRP A 1 462 ? -11.956 -9.124 20.677 1.00 98.88 462 TRP A O 1
ATOM 3581 N N . VAL A 1 463 ? -11.424 -11.223 20.036 1.00 98.75 463 VAL A N 1
ATOM 3582 C CA . VAL A 1 463 ? -11.011 -10.876 18.675 1.00 98.75 463 VAL A CA 1
ATOM 3583 C C . VAL A 1 463 ? -12.217 -11.104 17.777 1.00 98.75 463 VAL A C 1
ATOM 3585 O O . VAL A 1 463 ? -12.758 -12.204 17.784 1.00 98.75 463 VAL A O 1
ATOM 3588 N N . LEU A 1 464 ? -12.638 -10.095 17.023 1.00 98.88 464 LEU A N 1
ATOM 3589 C CA . LEU A 1 464 ? -13.697 -10.189 16.015 1.00 98.88 464 LEU A CA 1
ATOM 3590 C C . LEU A 1 464 ? -13.078 -9.921 14.646 1.00 98.88 464 LEU A C 1
ATOM 3592 O O . LEU A 1 464 ? -12.456 -8.881 14.465 1.00 98.88 464 LEU A O 1
ATOM 3596 N N . GLU A 1 465 ? -13.277 -10.809 13.676 1.00 98.25 465 GLU A N 1
ATOM 3597 C CA . GLU A 1 465 ? -12.862 -10.600 12.284 1.00 98.25 465 GLU A CA 1
ATOM 3598 C C . GLU A 1 465 ? -14.070 -10.683 11.360 1.00 98.25 465 GLU A C 1
ATOM 3600 O O . GLU A 1 465 ? -14.948 -11.532 11.535 1.00 98.25 465 GLU A O 1
ATOM 3605 N N . THR A 1 466 ? -14.128 -9.786 10.376 1.00 98.00 466 THR A N 1
ATOM 3606 C CA . THR A 1 466 ? -15.327 -9.580 9.560 1.00 98.00 466 THR A CA 1
ATOM 3607 C C . THR A 1 466 ? -15.033 -9.658 8.062 1.00 98.00 466 THR A C 1
ATOM 3609 O O . THR A 1 466 ? -13.943 -9.331 7.602 1.00 98.00 466 THR A O 1
ATOM 3612 N N . SER A 1 467 ? -16.025 -10.087 7.283 1.00 96.12 467 SER A N 1
ATOM 3613 C CA . SER A 1 467 ? -16.015 -10.080 5.821 1.00 96.12 467 SER A CA 1
ATOM 3614 C C . SER A 1 467 ? -17.420 -9.764 5.311 1.00 96.12 467 SER A C 1
ATOM 3616 O O . SER A 1 467 ? -18.355 -10.556 5.460 1.00 96.12 467 SER A O 1
ATOM 3618 N N . GLY A 1 468 ? -17.613 -8.555 4.782 1.00 94.62 468 GLY A N 1
ATOM 3619 C CA . GLY A 1 468 ? -18.938 -8.056 4.430 1.00 94.62 468 GLY A CA 1
ATOM 3620 C C . GLY A 1 468 ? -19.834 -8.002 5.668 1.00 94.62 468 GLY A C 1
ATOM 3621 O O . GLY A 1 468 ? -19.566 -7.242 6.590 1.00 94.62 468 GLY A O 1
ATOM 3622 N N . ARG A 1 469 ? -20.895 -8.814 5.709 1.00 96.56 469 ARG A N 1
ATOM 3623 C CA . ARG A 1 469 ? -21.781 -8.952 6.888 1.00 96.56 469 ARG A CA 1
ATOM 3624 C C . ARG A 1 469 ? -21.486 -10.192 7.731 1.00 96.56 469 ARG A C 1
ATOM 3626 O O . ARG A 1 469 ? -22.149 -10.414 8.736 1.00 96.56 469 ARG A O 1
ATOM 3633 N N . HIS A 1 470 ? -20.535 -11.011 7.303 1.00 98.12 470 HIS A N 1
ATOM 3634 C CA . HIS A 1 470 ? -20.167 -12.245 7.977 1.00 98.12 470 HIS A CA 1
ATOM 3635 C C . HIS A 1 470 ? -19.020 -11.997 8.937 1.00 98.12 470 HIS A C 1
ATOM 3637 O O . HIS A 1 470 ? -18.193 -11.110 8.720 1.00 98.12 470 HIS A O 1
ATOM 3643 N N . TRP A 1 471 ? -18.971 -12.779 10.005 1.00 98.62 471 TRP A N 1
ATOM 3644 C CA . TRP A 1 471 ? -17.968 -12.597 11.038 1.00 98.62 471 TRP A CA 1
ATOM 3645 C C . TRP A 1 471 ? -17.742 -13.873 11.845 1.00 98.62 471 TRP A C 1
ATOM 3647 O O . TRP A 1 471 ? -18.607 -14.754 11.902 1.00 98.62 471 TRP A O 1
ATOM 3657 N N . VAL A 1 472 ? -16.575 -13.936 12.480 1.00 98.75 472 VAL A N 1
ATOM 3658 C CA . VAL A 1 472 ? -16.209 -14.916 13.509 1.00 98.75 472 VAL A CA 1
ATOM 3659 C C . VAL A 1 472 ? -15.567 -14.187 14.685 1.00 98.75 472 VAL A C 1
ATOM 3661 O O . VAL A 1 472 ? -14.950 -13.135 14.501 1.00 98.75 472 VAL A O 1
ATOM 3664 N N . ALA A 1 473 ? -15.701 -14.733 15.891 1.00 98.81 473 ALA A N 1
ATOM 3665 C CA . ALA A 1 473 ? -15.084 -14.174 17.083 1.00 98.81 473 ALA A CA 1
ATOM 3666 C C . ALA A 1 473 ? -14.433 -15.245 17.963 1.00 98.81 473 ALA A C 1
ATOM 3668 O O . ALA A 1 473 ? -14.994 -16.321 18.175 1.00 98.81 473 ALA A O 1
ATOM 3669 N N . GLN A 1 474 ? -13.256 -14.921 18.493 1.00 98.62 474 GLN A N 1
ATOM 3670 C CA . GLN A 1 474 ? -12.445 -15.773 19.360 1.00 98.62 474 GLN A CA 1
ATOM 3671 C C . GLN A 1 474 ? -12.304 -15.138 20.746 1.00 98.62 474 GLN A C 1
ATOM 3673 O O . GLN A 1 474 ? -11.917 -13.972 20.868 1.00 98.62 474 GLN A O 1
ATOM 3678 N N . ARG A 1 475 ? -12.563 -15.921 21.793 1.00 98.62 475 ARG A N 1
ATOM 3679 C CA . ARG A 1 475 ? -12.497 -15.505 23.193 1.00 98.62 475 ARG A CA 1
ATOM 3680 C C . ARG A 1 475 ? -11.104 -15.712 23.775 1.00 98.62 475 ARG A C 1
ATOM 3682 O O . ARG A 1 475 ? -10.537 -16.802 23.733 1.00 98.62 475 ARG A O 1
ATOM 3689 N N . ILE A 1 476 ? -10.582 -14.683 24.432 1.00 98.06 476 ILE A N 1
ATOM 3690 C CA . ILE A 1 476 ? -9.269 -14.668 25.078 1.00 98.06 476 ILE A CA 1
ATOM 3691 C C . ILE A 1 476 ? -9.441 -14.343 26.563 1.00 98.06 476 ILE A C 1
ATOM 3693 O O . ILE A 1 476 ? -10.044 -13.341 26.933 1.00 98.06 476 ILE A O 1
ATOM 3697 N N . THR A 1 477 ? -8.892 -15.189 27.434 1.00 96.62 477 THR A N 1
ATOM 3698 C CA . THR A 1 477 ? -8.988 -15.026 28.903 1.00 96.62 477 THR A CA 1
ATOM 3699 C C . THR A 1 477 ? -7.646 -15.152 29.622 1.00 96.62 477 THR A C 1
ATOM 3701 O O . THR A 1 477 ? -7.563 -14.962 30.834 1.00 96.62 477 THR A O 1
ATOM 3704 N N . LYS A 1 478 ? -6.578 -15.509 28.900 1.00 94.69 478 LYS A N 1
ATOM 3705 C CA . LYS A 1 478 ? -5.241 -15.739 29.457 1.00 94.69 478 LYS A CA 1
ATOM 3706 C C . LYS A 1 478 ? -4.160 -15.548 28.402 1.00 94.69 478 LYS A C 1
ATOM 3708 O O . LYS A 1 478 ? -4.411 -15.743 27.215 1.00 94.69 478 LYS A O 1
ATOM 3713 N N . GLY A 1 479 ? -2.939 -15.270 28.852 1.00 93.62 479 GLY A N 1
ATOM 3714 C CA . GLY A 1 479 ? -1.782 -15.135 27.967 1.00 93.62 479 GLY A CA 1
ATOM 3715 C C . GLY A 1 479 ? -1.834 -13.858 27.130 1.00 93.62 479 GLY A C 1
ATOM 3716 O O . GLY A 1 479 ? -2.303 -12.832 27.607 1.00 93.62 479 GLY A O 1
ATOM 3717 N N . VAL A 1 480 ? -1.319 -13.904 25.904 1.00 95.00 480 VAL A N 1
ATOM 3718 C CA . VAL A 1 480 ? -1.236 -12.736 25.015 1.00 95.00 480 VAL A CA 1
ATOM 3719 C C . VAL A 1 480 ? -1.950 -12.999 23.694 1.00 95.00 480 VAL A C 1
ATOM 3721 O O . VAL A 1 480 ? -1.964 -14.132 23.213 1.00 95.00 480 VAL A O 1
ATOM 3724 N N . ARG A 1 481 ? -2.509 -11.948 23.093 1.00 95.81 481 ARG A N 1
ATOM 3725 C CA . ARG A 1 481 ? -3.070 -11.964 21.737 1.00 95.81 481 ARG A CA 1
ATOM 3726 C C . ARG A 1 481 ? -2.821 -10.611 21.082 1.00 95.81 481 ARG A C 1
ATOM 3728 O O . ARG A 1 481 ? -2.890 -9.583 21.751 1.00 95.81 481 ARG A O 1
ATOM 3735 N N . ASN A 1 482 ? -2.532 -10.610 19.789 1.00 95.62 482 ASN A N 1
ATOM 3736 C CA . ASN A 1 482 ? -2.475 -9.398 18.983 1.00 95.62 482 ASN A CA 1
ATOM 3737 C C . ASN A 1 482 ? -3.273 -9.572 17.703 1.00 95.62 482 ASN A C 1
ATOM 3739 O O . ASN A 1 482 ? -3.476 -10.700 17.264 1.00 95.62 482 ASN A O 1
ATOM 3743 N N . ILE A 1 483 ? -3.685 -8.456 17.128 1.00 94.69 483 ILE A N 1
ATOM 3744 C CA . ILE A 1 483 ? -4.220 -8.350 15.779 1.00 94.69 483 ILE A CA 1
ATOM 3745 C C . ILE A 1 483 ? -3.511 -7.205 15.061 1.00 94.69 483 ILE A C 1
ATOM 3747 O O . ILE A 1 483 ? -3.034 -6.258 15.690 1.00 94.69 483 ILE A O 1
ATOM 3751 N N . SER A 1 484 ? -3.413 -7.357 13.750 1.00 91.69 484 SER A N 1
ATOM 3752 C CA . SER A 1 484 ? -2.749 -6.447 12.818 1.00 91.69 484 SER A CA 1
ATOM 3753 C C . SER A 1 484 ? -3.590 -6.425 11.539 1.00 91.69 484 SER A C 1
ATOM 3755 O O . SER A 1 484 ? -4.707 -6.941 11.519 1.00 91.69 484 SER A O 1
ATOM 3757 N N . ASN A 1 485 ? -3.062 -5.900 10.437 1.00 89.00 485 ASN A N 1
ATOM 3758 C CA . ASN A 1 485 ? -3.777 -5.824 9.160 1.00 89.00 485 ASN A CA 1
ATOM 3759 C C . ASN A 1 485 ? -3.884 -7.144 8.378 1.00 89.00 485 ASN A C 1
ATOM 3761 O O . ASN A 1 485 ? -3.802 -7.173 7.148 1.00 89.00 485 ASN A O 1
ATOM 3765 N N . CYS A 1 486 ? -4.076 -8.249 9.086 1.00 86.38 486 CYS A N 1
ATOM 3766 C CA . CYS A 1 486 ? -4.232 -9.578 8.523 1.00 86.38 486 CYS A CA 1
ATOM 3767 C C . CYS A 1 486 ? -5.303 -10.354 9.291 1.00 86.38 486 CYS A C 1
ATOM 3769 O O . CYS A 1 486 ? -5.463 -10.184 10.499 1.00 86.38 486 CYS A O 1
ATOM 3771 N N . MET A 1 487 ? -5.993 -11.258 8.596 1.00 90.12 487 MET A N 1
ATOM 3772 C CA . MET A 1 487 ? -6.895 -12.205 9.249 1.00 90.12 487 MET A CA 1
ATOM 3773 C C . MET A 1 487 ? -6.091 -13.290 9.969 1.00 90.12 487 MET A C 1
ATOM 3775 O O . MET A 1 487 ? -5.091 -13.792 9.445 1.00 90.12 487 MET A O 1
ATOM 3779 N N . SER A 1 488 ? -6.544 -13.649 11.161 1.00 91.25 488 SER A N 1
ATOM 3780 C CA . SER A 1 488 ? -5.805 -14.448 12.136 1.00 91.25 488 SER A CA 1
ATOM 3781 C C . SER A 1 488 ? -6.663 -15.565 12.743 1.00 91.25 488 SER A C 1
ATOM 3783 O O . SER A 1 488 ? -6.152 -16.619 13.110 1.00 91.25 488 SER A O 1
ATOM 3785 N N . ILE A 1 489 ? -7.989 -15.411 12.788 1.00 95.06 489 ILE A N 1
ATOM 3786 C CA . ILE A 1 489 ? -8.870 -16.447 13.335 1.00 95.06 489 ILE A CA 1
ATOM 3787 C C . ILE A 1 489 ? -8.972 -17.619 12.349 1.00 95.06 489 ILE A C 1
ATOM 3789 O O . ILE A 1 489 ? -9.407 -17.456 11.208 1.00 95.06 489 ILE A O 1
ATOM 3793 N N . ARG A 1 490 ? -8.572 -18.818 12.791 1.00 93.50 490 ARG A N 1
ATOM 3794 C CA . ARG A 1 490 ? -8.572 -20.042 11.977 1.00 93.50 490 ARG A CA 1
ATOM 3795 C C . ARG A 1 490 ? -9.903 -20.774 12.143 1.00 93.50 490 ARG A C 1
ATOM 3797 O O . ARG A 1 490 ? -10.957 -20.225 11.831 1.00 93.50 490 ARG A O 1
ATOM 3804 N N . SER A 1 491 ? -9.859 -22.017 12.607 1.00 94.81 491 SER A N 1
ATOM 3805 C CA . SER A 1 491 ? -11.024 -22.856 12.902 1.00 94.81 491 SER A CA 1
ATOM 3806 C C . SER A 1 491 ? -11.385 -22.896 14.389 1.00 94.81 491 SER A C 1
ATOM 3808 O O . SER A 1 491 ? -12.319 -23.589 14.782 1.00 94.81 491 SER A O 1
ATOM 3810 N N . ASP A 1 492 ? -10.655 -22.152 15.218 1.00 94.69 492 ASP A N 1
ATOM 3811 C CA . ASP A 1 492 ? -10.761 -22.077 16.675 1.00 94.69 492 ASP A CA 1
ATOM 3812 C C . ASP A 1 492 ? -11.537 -20.836 17.156 1.00 94.69 492 ASP A C 1
ATOM 3814 O O . ASP A 1 492 ? -11.220 -20.255 18.196 1.00 94.69 492 ASP A O 1
ATOM 3818 N N . PHE A 1 493 ? -12.553 -20.421 16.393 1.00 97.44 493 PHE A N 1
ATOM 3819 C CA . PHE A 1 493 ? -13.505 -19.390 16.812 1.00 97.44 493 PHE A CA 1
ATOM 3820 C C . PHE A 1 493 ? -14.589 -19.954 17.738 1.00 97.44 493 PHE A C 1
ATOM 3822 O O . PHE A 1 493 ? -15.008 -21.103 17.607 1.00 97.44 493 PHE A O 1
ATOM 3829 N N . ASP A 1 494 ? -15.081 -19.118 18.651 1.00 98.50 494 ASP A N 1
ATOM 3830 C CA . ASP A 1 494 ? -16.120 -19.468 19.626 1.00 98.50 494 ASP A CA 1
ATOM 3831 C C . ASP A 1 494 ? -17.523 -19.055 19.158 1.00 98.50 494 ASP A C 1
ATOM 3833 O O . ASP A 1 494 ? -18.506 -19.728 19.467 1.00 98.50 494 ASP A O 1
ATOM 3837 N N . LEU A 1 495 ? -17.624 -17.942 18.423 1.00 98.62 495 LEU A N 1
ATOM 3838 C CA . LEU A 1 495 ? -18.875 -17.391 17.896 1.00 98.62 495 LEU A CA 1
ATOM 3839 C C . LEU A 1 495 ? -18.723 -17.061 16.409 1.00 98.62 495 LEU A C 1
ATOM 3841 O O . LEU A 1 495 ? -17.625 -16.764 15.940 1.00 98.62 495 LEU A O 1
ATOM 3845 N N . CYS A 1 496 ? -19.823 -17.093 15.661 1.00 98.44 496 CYS A N 1
ATOM 3846 C CA . CYS A 1 496 ? -19.842 -16.698 14.256 1.00 98.44 496 CYS A CA 1
ATOM 3847 C C . CYS A 1 496 ? -21.243 -16.276 13.806 1.00 98.44 496 CYS A C 1
ATOM 3849 O O . CYS A 1 496 ? -22.231 -16.624 14.451 1.00 98.44 496 CYS A O 1
ATOM 3851 N N . SER A 1 497 ? -21.328 -15.563 12.679 1.00 97.62 497 SER A N 1
ATOM 3852 C CA . SER A 1 497 ? -22.611 -15.268 12.027 1.00 97.62 497 SER A CA 1
ATOM 3853 C C . SER A 1 497 ? -23.257 -16.547 11.477 1.00 97.62 497 SER A C 1
ATOM 3855 O O . SER A 1 497 ? -22.566 -17.340 10.828 1.00 97.62 497 SER A O 1
ATOM 3857 N N . ASP A 1 498 ? -24.579 -16.691 11.613 1.00 93.44 498 ASP A N 1
ATOM 3858 C CA . ASP A 1 498 ? -25.343 -17.909 11.271 1.00 93.44 498 ASP A CA 1
ATOM 3859 C C . ASP A 1 498 ? -25.046 -18.494 9.876 1.00 93.44 498 ASP A C 1
ATOM 3861 O O . ASP A 1 498 ? -25.076 -19.706 9.671 1.00 93.44 498 ASP A O 1
ATOM 3865 N N . ASN A 1 499 ? -24.757 -17.637 8.892 1.00 93.31 499 ASN A N 1
ATOM 3866 C CA . ASN A 1 499 ? -24.619 -18.030 7.489 1.00 93.31 499 ASN A CA 1
ATOM 3867 C C . ASN A 1 499 ? -23.171 -18.064 6.975 1.00 93.31 499 ASN A C 1
ATOM 3869 O O . ASN A 1 499 ? -22.977 -18.202 5.766 1.00 93.31 499 ASN A O 1
ATOM 3873 N N . VAL A 1 500 ? -22.153 -17.953 7.839 1.00 96.62 500 VAL A N 1
ATOM 3874 C CA . VAL A 1 500 ? -20.749 -17.845 7.388 1.00 96.62 500 VAL A CA 1
ATOM 3875 C C . VAL A 1 500 ? -20.295 -19.058 6.566 1.00 96.62 500 VAL A C 1
ATOM 3877 O O . VAL A 1 500 ? -19.759 -18.889 5.472 1.00 96.62 500 VAL A O 1
ATOM 3880 N N . CYS A 1 501 ? -20.587 -20.282 7.021 1.00 95.88 501 CYS A N 1
ATOM 3881 C CA . CYS A 1 501 ? -20.209 -21.511 6.313 1.00 95.88 501 CYS A CA 1
ATOM 3882 C C . CYS A 1 501 ? -20.968 -21.664 4.988 1.00 95.88 501 CYS A C 1
ATOM 3884 O O . CYS A 1 501 ? -20.392 -22.063 3.972 1.00 95.88 501 CYS A O 1
ATOM 3886 N N . HIS A 1 502 ? -22.261 -21.318 4.982 1.00 95.38 502 HIS A N 1
ATOM 3887 C CA . HIS A 1 502 ? -23.080 -21.354 3.772 1.00 95.38 502 HIS A CA 1
ATOM 3888 C C . HIS A 1 502 ? -22.570 -20.355 2.729 1.00 95.38 502 HIS A C 1
ATOM 3890 O O . HIS A 1 502 ? -22.407 -20.714 1.562 1.00 95.38 502 HIS A O 1
ATOM 3896 N N . HIS A 1 503 ? -22.275 -19.121 3.146 1.00 96.12 503 HIS A N 1
ATOM 3897 C CA . HIS A 1 503 ? -21.714 -18.093 2.275 1.00 96.12 503 HIS A CA 1
ATOM 3898 C C . HIS A 1 503 ? -20.340 -18.503 1.740 1.00 96.12 503 HIS A C 1
ATOM 3900 O O . HIS A 1 503 ? -20.150 -18.496 0.526 1.00 96.12 503 HIS A O 1
ATOM 3906 N N . ALA A 1 504 ? -19.433 -18.976 2.601 1.00 94.69 504 ALA A N 1
ATOM 3907 C CA . ALA A 1 504 ? -18.118 -19.467 2.186 1.00 94.69 504 ALA A CA 1
ATOM 3908 C C . ALA A 1 504 ? -18.224 -20.591 1.140 1.00 94.69 504 ALA A C 1
ATOM 3910 O O . ALA A 1 504 ? -17.519 -20.575 0.133 1.00 94.69 504 ALA A O 1
ATOM 3911 N N . THR A 1 505 ? -19.155 -21.531 1.330 1.00 94.75 505 THR A N 1
ATOM 3912 C CA . THR A 1 505 ? -19.411 -22.615 0.367 1.00 94.75 505 THR A CA 1
ATOM 3913 C C . THR A 1 505 ? -19.958 -22.075 -0.951 1.00 94.75 505 THR A C 1
ATOM 3915 O O . THR A 1 505 ? -19.480 -22.435 -2.027 1.00 94.75 505 THR A O 1
ATOM 3918 N N . LYS A 1 506 ? -20.943 -21.174 -0.884 1.00 95.31 506 LYS A N 1
ATOM 3919 C CA . LYS A 1 506 ? -21.594 -20.577 -2.055 1.00 95.31 506 LYS A CA 1
ATOM 3920 C C . LYS A 1 506 ? -20.625 -19.759 -2.911 1.00 95.31 506 LYS A C 1
ATOM 3922 O O . LYS A 1 506 ? -20.718 -19.818 -4.133 1.00 95.31 506 LYS A O 1
ATOM 3927 N N . GLN A 1 507 ? -19.708 -19.023 -2.286 1.00 91.62 507 GLN A N 1
ATOM 3928 C CA . GLN A 1 507 ? -18.677 -18.249 -2.985 1.00 91.62 507 GLN A CA 1
ATOM 3929 C C . GLN A 1 507 ? -17.481 -19.107 -3.439 1.00 91.62 507 GLN A C 1
ATOM 3931 O O . GLN A 1 507 ? -16.564 -18.607 -4.089 1.00 91.62 507 GLN A O 1
ATOM 3936 N N . GLY A 1 508 ? -17.460 -20.402 -3.101 1.00 93.12 508 GLY A N 1
ATOM 3937 C CA . GLY A 1 508 ? -16.340 -21.294 -3.405 1.00 93.12 508 GLY A CA 1
ATOM 3938 C C . GLY A 1 508 ? -15.073 -20.969 -2.607 1.00 93.12 508 GLY A C 1
ATOM 3939 O O . GLY A 1 508 ? -13.965 -21.222 -3.079 1.00 93.12 508 GLY A O 1
ATOM 3940 N N . TYR A 1 509 ? -15.217 -20.370 -1.424 1.00 91.31 509 TYR A N 1
ATOM 3941 C CA . TYR A 1 509 ? -14.104 -20.017 -0.544 1.00 91.31 509 TYR A CA 1
ATOM 3942 C C . TYR A 1 509 ? -13.608 -21.203 0.277 1.00 91.31 509 TYR A C 1
ATOM 3944 O O . TYR A 1 509 ? -12.421 -21.291 0.574 1.00 91.31 509 TYR A O 1
ATOM 3952 N N . TRP A 1 510 ? -14.519 -22.112 0.611 1.00 93.19 510 TRP A N 1
ATOM 3953 C CA . TRP A 1 510 ? -14.281 -23.292 1.432 1.00 93.19 510 TRP A CA 1
ATOM 3954 C C . TRP A 1 510 ? -15.264 -24.395 1.033 1.00 93.19 510 TRP A C 1
ATOM 3956 O O . TRP A 1 510 ? -16.337 -24.110 0.494 1.00 93.19 510 TRP A O 1
ATOM 3966 N N . LYS A 1 511 ? -14.904 -25.655 1.283 1.00 91.00 511 LYS A N 1
ATOM 3967 C CA . LYS A 1 511 ? -15.797 -26.804 1.122 1.00 91.00 511 LYS A CA 1
ATOM 3968 C C . LYS A 1 511 ? -15.879 -27.558 2.435 1.00 91.00 511 LYS A C 1
ATOM 3970 O O . LYS A 1 511 ? -14.861 -27.824 3.058 1.00 91.00 511 LYS A O 1
ATOM 3975 N N . GLU A 1 512 ? -17.077 -28.011 2.781 1.00 89.69 512 GLU A N 1
ATOM 3976 C CA . GLU A 1 512 ? -17.307 -28.813 3.988 1.00 89.69 512 GLU A CA 1
ATOM 3977 C C . GLU A 1 512 ? -16.472 -30.108 4.025 1.00 89.69 512 GLU A C 1
ATOM 3979 O O . GLU A 1 512 ? -16.089 -30.580 5.092 1.00 89.69 512 GLU A O 1
ATOM 3984 N N . SER A 1 513 ? -16.105 -30.645 2.854 1.00 91.88 513 SER A N 1
ATOM 3985 C CA . SER A 1 513 ? -15.192 -31.788 2.727 1.00 91.88 513 SER A CA 1
ATOM 3986 C C . SER A 1 513 ? -13.770 -31.525 3.229 1.00 91.88 513 SER A C 1
ATOM 3988 O O . SER A 1 513 ? -13.046 -32.483 3.493 1.00 91.88 513 SER A O 1
ATOM 3990 N N . ASP A 1 514 ? -13.363 -30.259 3.337 1.00 87.81 514 ASP A N 1
ATOM 3991 C CA . ASP A 1 514 ? -11.993 -29.857 3.672 1.00 87.81 514 ASP A CA 1
ATOM 3992 C C . ASP A 1 514 ? -11.770 -29.778 5.199 1.00 87.81 514 ASP A C 1
ATOM 3994 O O . ASP A 1 514 ? -10.665 -29.484 5.652 1.00 87.81 514 ASP A O 1
ATOM 3998 N N . GLY A 1 515 ? -12.798 -30.089 6.000 1.00 92.94 515 GLY A N 1
ATOM 3999 C CA . GLY A 1 515 ? -12.779 -30.017 7.464 1.00 92.94 515 GLY A CA 1
ATOM 4000 C C . GLY A 1 515 ? -13.436 -28.740 8.000 1.00 92.94 515 GLY A C 1
ATOM 4001 O O . GLY A 1 515 ? -14.081 -28.033 7.231 1.00 92.94 515 GLY A O 1
ATOM 4002 N N . PRO A 1 516 ? -13.311 -28.435 9.309 1.00 94.62 516 PRO A N 1
ATOM 4003 C CA . PRO A 1 516 ? -13.873 -27.222 9.908 1.00 94.62 516 PRO A CA 1
ATOM 4004 C C . PRO A 1 516 ? -13.474 -25.956 9.143 1.00 94.62 516 PRO A C 1
ATOM 4006 O O . PRO A 1 516 ? -12.362 -25.877 8.620 1.00 94.62 516 PRO A O 1
ATOM 4009 N N . LEU A 1 517 ? -14.369 -24.965 9.094 1.00 94.69 517 LEU A N 1
ATOM 4010 C CA . LEU A 1 517 ? -14.090 -23.698 8.421 1.00 94.69 517 LEU A CA 1
ATOM 4011 C C . LEU A 1 517 ? -12.858 -23.036 9.041 1.00 94.69 517 LEU A C 1
ATOM 4013 O O . LEU A 1 517 ? -12.845 -22.723 10.224 1.00 94.69 517 LEU A O 1
ATOM 4017 N N . ASP A 1 518 ? -11.851 -22.791 8.215 1.00 94.69 518 ASP A N 1
ATOM 4018 C CA . ASP A 1 518 ? -10.706 -21.960 8.552 1.00 94.69 518 ASP A CA 1
ATOM 4019 C C . ASP A 1 518 ? -10.969 -20.547 8.017 1.00 94.69 518 ASP A C 1
ATOM 4021 O O . ASP A 1 518 ? -10.868 -20.311 6.810 1.00 94.69 518 ASP A O 1
ATOM 4025 N N . PHE A 1 519 ? -11.403 -19.629 8.888 1.00 94.50 519 PHE A N 1
ATOM 4026 C CA . PHE A 1 519 ? -11.957 -18.348 8.446 1.00 94.50 519 PHE A CA 1
ATOM 4027 C C . PHE A 1 519 ? -10.908 -17.471 7.756 1.00 94.50 519 PHE A C 1
ATOM 4029 O O . PHE A 1 519 ? -11.134 -17.025 6.630 1.00 94.50 519 PHE A O 1
ATOM 4036 N N . ALA A 1 520 ? -9.738 -17.288 8.371 1.00 91.69 520 ALA A N 1
ATOM 4037 C CA . ALA A 1 520 ? -8.648 -16.519 7.783 1.00 91.69 520 ALA A CA 1
ATOM 4038 C C . ALA A 1 520 ? -8.185 -17.103 6.440 1.00 91.69 520 ALA A C 1
ATOM 4040 O O . ALA A 1 520 ? -8.000 -16.349 5.485 1.00 91.69 520 ALA A O 1
ATOM 4041 N N . ALA A 1 521 ? -8.039 -18.429 6.326 1.00 88.62 521 ALA A N 1
ATOM 4042 C CA . ALA A 1 521 ? -7.639 -19.057 5.065 1.00 88.62 521 ALA A CA 1
ATOM 4043 C C . ALA A 1 521 ? -8.705 -18.901 3.967 1.00 88.62 521 ALA A C 1
ATOM 4045 O O . ALA A 1 521 ? -8.380 -18.607 2.816 1.00 88.62 521 ALA A O 1
ATOM 4046 N N . ALA A 1 522 ? -9.981 -19.063 4.327 1.00 91.19 522 ALA A N 1
ATOM 4047 C CA . ALA A 1 522 ? -11.085 -19.005 3.379 1.00 91.19 522 ALA A CA 1
ATOM 4048 C C . ALA A 1 522 ? -11.351 -17.580 2.873 1.00 91.19 522 ALA A C 1
ATOM 4050 O O . ALA A 1 522 ? -11.582 -17.400 1.674 1.00 91.19 522 ALA A O 1
ATOM 4051 N N . PHE A 1 523 ? -11.319 -16.583 3.764 1.00 92.19 523 PHE A N 1
ATOM 4052 C CA . PHE A 1 523 ? -11.793 -15.224 3.492 1.00 92.19 523 PHE A CA 1
ATOM 4053 C C . PHE A 1 523 ? -10.692 -14.196 3.217 1.00 92.19 523 PHE A C 1
ATOM 4055 O O . PHE A 1 523 ? -11.015 -13.155 2.650 1.00 92.19 523 PHE A O 1
ATOM 4062 N N . SER A 1 524 ? -9.420 -14.447 3.539 1.00 84.44 524 SER A N 1
ATOM 4063 C CA . SER A 1 524 ? -8.333 -13.495 3.249 1.00 84.44 524 SER A CA 1
ATOM 4064 C C . SER A 1 524 ? -8.109 -13.318 1.742 1.00 84.44 524 SER A C 1
ATOM 4066 O O . SER A 1 524 ? -8.124 -14.293 0.983 1.00 84.44 524 SER A O 1
ATOM 4068 N N . THR A 1 525 ? -7.844 -12.085 1.282 1.00 72.50 525 THR A N 1
ATOM 4069 C CA . THR A 1 525 ? -7.487 -11.839 -0.134 1.00 72.50 525 THR A CA 1
ATOM 4070 C C . THR A 1 525 ? -6.204 -12.535 -0.573 1.00 72.50 525 THR A C 1
ATOM 4072 O O . THR A 1 525 ? -6.004 -12.715 -1.772 1.00 72.50 525 THR A O 1
ATOM 4075 N N . CYS A 1 526 ? -5.354 -12.935 0.370 1.00 51.69 526 CYS A N 1
ATOM 4076 C CA . CYS A 1 526 ? -4.078 -13.574 0.076 1.00 51.69 526 CYS A CA 1
ATOM 4077 C C . CYS A 1 526 ? -4.148 -15.117 0.015 1.00 51.69 526 CYS A C 1
ATOM 4079 O O . CYS A 1 526 ? -3.144 -15.783 -0.234 1.00 51.69 526 CYS A O 1
ATOM 4081 N N . GLY A 1 527 ? -5.341 -15.703 0.192 1.00 42.56 527 GLY A N 1
ATOM 4082 C CA . GLY A 1 527 ? -5.565 -17.152 0.135 1.00 42.56 527 GLY A CA 1
ATOM 4083 C C . GLY A 1 527 ? -4.793 -17.959 1.193 1.00 42.56 527 GLY A C 1
ATOM 4084 O O . GLY A 1 527 ? -4.155 -17.414 2.091 1.00 42.56 527 GLY A O 1
ATOM 4085 N N . ASN A 1 528 ? -4.835 -19.293 1.075 1.00 39.34 528 ASN A N 1
ATOM 4086 C CA . ASN A 1 528 ? -4.278 -20.251 2.049 1.00 39.34 528 ASN A CA 1
ATOM 4087 C C . ASN A 1 528 ? -2.761 -20.119 2.334 1.00 39.34 528 ASN A C 1
ATOM 4089 O O . ASN A 1 528 ? -2.265 -20.812 3.220 1.00 39.34 528 ASN A O 1
ATOM 4093 N N . ALA A 1 529 ? -2.013 -19.306 1.579 1.00 40.50 529 ALA A N 1
ATOM 4094 C CA . ALA A 1 529 ? -0.550 -19.241 1.639 1.00 40.50 529 ALA A CA 1
ATOM 4095 C C . ALA A 1 529 ? 0.008 -18.093 2.507 1.00 40.50 529 ALA A C 1
ATOM 4097 O O . ALA A 1 529 ? 1.192 -18.116 2.834 1.00 40.50 529 ALA A O 1
ATOM 4098 N N . GLU A 1 530 ? -0.814 -17.117 2.908 1.00 47.81 530 GLU A N 1
ATOM 4099 C CA . GLU A 1 530 ? -0.350 -15.865 3.537 1.00 47.81 530 GLU A CA 1
ATOM 4100 C C . GLU A 1 530 ? -1.173 -15.500 4.782 1.00 47.81 530 GLU A C 1
ATOM 4102 O O . GLU A 1 530 ? -1.788 -14.440 4.892 1.00 47.81 530 GLU A O 1
ATOM 4107 N N . THR A 1 531 ? -1.238 -16.427 5.729 1.00 49.62 531 THR A N 1
ATOM 4108 C CA . THR A 1 531 ? -2.026 -16.281 6.957 1.00 49.62 531 THR A CA 1
ATOM 4109 C C . THR A 1 531 ? -1.097 -16.216 8.157 1.00 49.62 531 THR A C 1
ATOM 4111 O O . THR A 1 531 ? -0.322 -17.154 8.317 1.00 49.62 531 THR A O 1
ATOM 4114 N N . GLU A 1 532 ? -1.180 -15.154 8.972 1.00 47.62 532 GLU A N 1
ATOM 4115 C CA . GLU A 1 532 ? -0.389 -14.835 10.188 1.00 47.62 532 GLU A 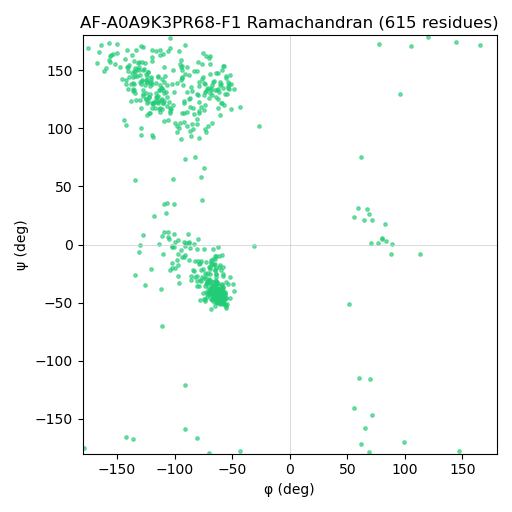CA 1
ATOM 4116 C C . GLU A 1 532 ? 1.151 -14.884 10.064 1.00 47.62 532 GLU A C 1
ATOM 4118 O O . GLU A 1 532 ? 1.842 -13.946 10.451 1.00 47.62 532 GLU A O 1
ATOM 4123 N N . MET A 1 533 ? 1.701 -15.983 9.546 1.00 47.53 533 MET A N 1
ATOM 4124 C CA . MET A 1 533 ? 3.119 -16.328 9.453 1.00 47.53 533 MET A CA 1
ATOM 4125 C C . MET A 1 533 ? 3.899 -15.517 8.412 1.00 47.53 533 MET A C 1
ATOM 4127 O O . MET A 1 533 ? 5.130 -15.540 8.437 1.00 47.53 533 MET A O 1
ATOM 4131 N N . SER A 1 534 ? 3.210 -14.826 7.501 1.00 54.00 534 SER A N 1
ATOM 4132 C CA . SER A 1 534 ? 3.815 -13.960 6.482 1.00 54.00 534 SER A CA 1
ATOM 4133 C C . SER A 1 534 ? 3.719 -12.470 6.817 1.00 54.00 534 SER A C 1
ATOM 4135 O O . SER A 1 534 ? 4.510 -11.694 6.283 1.00 54.00 534 SER A O 1
ATOM 4137 N N . ASP A 1 535 ? 2.802 -12.057 7.702 1.00 70.38 535 ASP A N 1
ATOM 4138 C CA . ASP A 1 535 ? 2.663 -10.648 8.071 1.00 70.38 535 ASP A CA 1
ATOM 4139 C C . ASP A 1 535 ? 3.753 -10.247 9.075 1.00 70.38 535 ASP A C 1
ATOM 4141 O O . ASP A 1 535 ? 3.837 -10.750 10.202 1.00 70.38 535 ASP A O 1
ATOM 4145 N N . GLN A 1 536 ? 4.633 -9.345 8.639 1.00 76.56 536 GLN A N 1
ATOM 4146 C CA . GLN A 1 536 ? 5.810 -8.942 9.401 1.00 76.56 536 GLN A CA 1
ATOM 4147 C C . GLN A 1 536 ? 5.447 -8.211 10.702 1.00 76.56 536 GLN A C 1
ATOM 4149 O O . GLN A 1 536 ? 6.143 -8.416 11.704 1.00 76.56 536 GLN A O 1
ATOM 4154 N N . ARG A 1 537 ? 4.378 -7.401 10.710 1.00 83.94 537 ARG A N 1
ATOM 4155 C CA . ARG A 1 537 ? 3.938 -6.641 11.892 1.00 83.94 537 ARG A CA 1
ATOM 4156 C C . ARG A 1 537 ? 3.281 -7.563 12.903 1.00 83.94 537 ARG A C 1
ATOM 4158 O O . ARG A 1 537 ? 3.700 -7.575 14.058 1.00 83.94 537 ARG A O 1
ATOM 4165 N N . PHE A 1 538 ? 2.379 -8.432 12.458 1.00 87.38 538 PHE A N 1
ATOM 4166 C CA . PHE A 1 538 ? 1.741 -9.444 13.292 1.00 87.38 538 PHE A CA 1
ATOM 4167 C C . PHE A 1 538 ? 2.777 -10.362 13.944 1.00 87.38 538 PHE A C 1
ATOM 4169 O O . PHE A 1 538 ? 2.801 -10.520 15.168 1.00 87.38 538 PHE A O 1
ATOM 4176 N N . CYS A 1 539 ? 3.689 -10.928 13.147 1.00 84.69 539 CYS A N 1
ATOM 4177 C CA . CYS A 1 539 ? 4.758 -11.789 13.647 1.00 84.69 539 CYS A CA 1
ATOM 4178 C C . CYS A 1 539 ? 5.746 -11.032 14.547 1.00 84.69 539 CYS A C 1
ATOM 4180 O O . CYS A 1 539 ? 6.227 -11.580 15.543 1.00 84.69 539 CYS A O 1
ATOM 4182 N N . GLY A 1 540 ? 6.089 -9.791 14.196 1.00 87.44 540 GLY A N 1
ATOM 4183 C CA . GLY A 1 540 ? 6.973 -8.930 14.979 1.00 87.44 540 GLY A CA 1
ATOM 4184 C C . GLY A 1 540 ? 6.373 -8.586 16.340 1.00 87.44 540 GLY A C 1
ATOM 4185 O O . GLY A 1 540 ? 7.013 -8.804 17.369 1.00 87.44 540 GLY A O 1
ATOM 4186 N N . GLY A 1 541 ? 5.120 -8.142 16.348 1.00 90.62 541 GLY A N 1
ATOM 4187 C CA . GLY A 1 541 ? 4.336 -7.832 17.536 1.00 90.62 541 GLY A CA 1
ATOM 4188 C C . GLY A 1 541 ? 4.139 -9.041 18.439 1.00 90.62 541 GLY A C 1
ATOM 4189 O O . GLY A 1 541 ? 4.379 -8.950 19.643 1.00 90.62 541 GLY A O 1
ATOM 4190 N N . ARG A 1 542 ? 3.834 -10.211 17.868 1.00 90.94 542 ARG A N 1
ATOM 4191 C CA . ARG A 1 542 ? 3.762 -11.465 18.625 1.00 90.94 542 ARG A CA 1
ATOM 4192 C C . ARG A 1 542 ? 5.088 -11.811 19.301 1.00 90.94 542 ARG A C 1
ATOM 4194 O O . ARG A 1 542 ? 5.109 -12.104 20.494 1.00 90.94 542 ARG A O 1
ATOM 4201 N N . LYS A 1 543 ? 6.211 -11.715 18.580 1.00 91.19 543 LYS A N 1
ATOM 4202 C CA . LYS A 1 543 ? 7.552 -11.949 19.151 1.00 91.19 543 LYS A CA 1
ATOM 4203 C C . LYS A 1 543 ? 7.875 -10.967 20.275 1.00 91.19 543 LYS A C 1
ATOM 4205 O O . LYS A 1 543 ? 8.500 -11.355 21.261 1.00 91.19 543 LYS A O 1
ATOM 4210 N N . LEU A 1 544 ? 7.473 -9.705 20.136 1.00 92.19 544 LEU A N 1
ATOM 4211 C CA . LEU A 1 544 ? 7.653 -8.695 21.175 1.00 92.19 544 LEU A CA 1
ATOM 4212 C C . LEU A 1 544 ? 6.791 -9.007 22.405 1.00 92.19 544 LEU A C 1
ATOM 4214 O 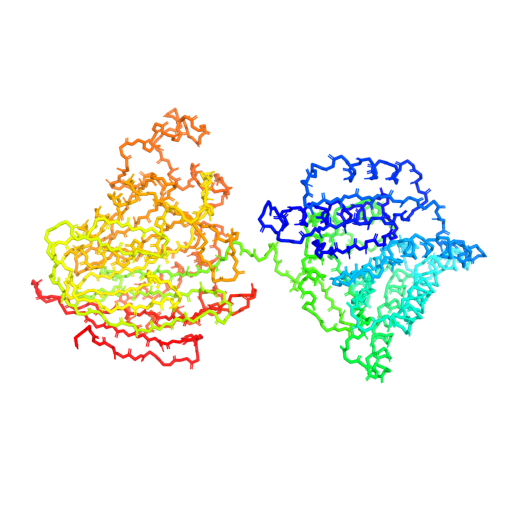O . LEU A 1 544 ? 7.323 -9.044 23.515 1.00 92.19 544 LEU A O 1
ATOM 4218 N N . LEU A 1 545 ? 5.509 -9.333 22.226 1.00 91.81 545 LEU A N 1
ATOM 4219 C CA . LEU A 1 545 ? 4.645 -9.786 23.318 1.00 91.81 545 LEU A CA 1
ATOM 4220 C C . LEU A 1 545 ? 5.257 -10.975 24.060 1.00 91.81 545 LEU A C 1
ATOM 4222 O O . LEU A 1 545 ? 5.416 -10.909 25.277 1.00 91.81 545 LEU A O 1
ATOM 4226 N N . GLU A 1 546 ? 5.665 -12.015 23.330 1.00 88.38 546 GLU A N 1
ATOM 4227 C CA . GLU A 1 546 ? 6.270 -13.230 23.885 1.00 88.38 546 GLU A CA 1
ATOM 4228 C C . GLU A 1 546 ? 7.578 -12.931 24.636 1.00 88.38 546 GLU A C 1
ATOM 4230 O O . GLU A 1 546 ? 7.813 -13.433 25.740 1.00 88.38 546 GLU A O 1
ATOM 4235 N N . LYS A 1 547 ? 8.424 -12.048 24.090 1.00 88.06 547 LYS A N 1
ATOM 4236 C CA . LYS A 1 547 ? 9.670 -11.596 24.732 1.00 88.06 547 LYS A CA 1
ATOM 4237 C C . LYS A 1 547 ? 9.411 -10.964 26.104 1.00 88.06 547 LYS A C 1
ATOM 4239 O O . LYS A 1 547 ? 10.183 -11.213 27.034 1.00 88.06 547 LYS A O 1
ATOM 4244 N N . HIS A 1 548 ? 8.356 -10.160 26.237 1.00 84.81 548 HIS A N 1
ATOM 4245 C CA . HIS A 1 548 ? 8.000 -9.493 27.493 1.00 84.81 548 HIS A CA 1
ATOM 4246 C C . HIS A 1 548 ? 7.133 -10.375 28.416 1.00 84.81 548 HIS A C 1
ATOM 4248 O O . HIS A 1 548 ? 7.218 -10.241 29.639 1.00 84.81 548 HIS A O 1
ATOM 4254 N N . SER A 1 549 ? 6.361 -11.324 27.871 1.00 81.38 549 SER A N 1
ATOM 4255 C CA . SER A 1 549 ? 5.493 -12.229 28.639 1.00 81.38 549 SER A CA 1
ATOM 4256 C C . SER A 1 549 ? 6.220 -13.436 29.227 1.00 81.38 549 SER A C 1
ATOM 4258 O O . SER A 1 549 ? 5.818 -13.918 30.282 1.00 81.38 549 SER A O 1
ATOM 4260 N N . ASN A 1 550 ? 7.311 -13.911 28.611 1.00 69.75 550 ASN A N 1
ATOM 4261 C CA . ASN A 1 550 ? 8.089 -15.074 29.077 1.00 69.75 550 ASN A CA 1
ATOM 4262 C C . ASN A 1 550 ? 8.736 -14.890 30.466 1.00 69.75 550 ASN A C 1
ATOM 4264 O O . ASN A 1 550 ? 9.356 -15.812 30.993 1.00 69.75 550 ASN A O 1
ATOM 4268 N N . LYS A 1 551 ? 8.583 -13.713 31.080 1.00 60.94 551 LYS A N 1
ATOM 4269 C CA . LYS A 1 551 ? 9.009 -13.412 32.451 1.00 60.94 551 LYS A CA 1
ATOM 4270 C C . LYS A 1 551 ? 7.840 -13.140 33.413 1.00 60.94 551 LYS A C 1
ATOM 4272 O O . LYS A 1 551 ? 8.096 -12.853 34.575 1.00 60.94 551 LYS A O 1
ATOM 4277 N N . GLY A 1 552 ? 6.581 -13.210 32.961 1.00 63.69 552 GLY A N 1
ATOM 4278 C CA . GLY A 1 552 ? 5.399 -12.822 33.752 1.00 63.69 552 GLY A CA 1
ATOM 4279 C C . GLY A 1 552 ? 5.366 -11.330 34.110 1.00 63.69 552 GLY A C 1
ATOM 4280 O O . GLY A 1 552 ? 4.736 -10.931 35.087 1.00 63.69 552 GLY A O 1
ATOM 4281 N N . THR A 1 553 ? 6.103 -10.508 33.358 1.00 78.50 553 THR A N 1
ATOM 4282 C CA . THR A 1 553 ? 6.366 -9.095 33.658 1.00 78.50 553 THR A CA 1
ATOM 4283 C C . THR A 1 553 ? 5.818 -8.159 32.587 1.00 78.50 553 THR A C 1
ATOM 4285 O O . THR A 1 553 ? 6.372 -7.077 32.404 1.00 78.50 553 THR A O 1
ATOM 4288 N N . MET A 1 554 ? 4.795 -8.550 31.822 1.00 91.81 554 MET A N 1
ATOM 4289 C CA . MET A 1 554 ? 4.170 -7.589 30.916 1.00 91.81 554 MET A CA 1
ATOM 4290 C C . MET A 1 554 ? 3.567 -6.453 31.757 1.00 91.81 554 MET A C 1
ATOM 4292 O O . MET A 1 554 ? 2.692 -6.695 32.589 1.00 91.81 554 MET A O 1
ATOM 4296 N N . THR A 1 555 ? 4.076 -5.235 31.564 1.00 93.75 555 THR A N 1
ATOM 4297 C CA . THR A 1 555 ? 3.605 -4.000 32.210 1.00 93.75 555 THR A CA 1
ATOM 4298 C C . THR A 1 555 ? 3.130 -3.002 31.156 1.00 93.75 555 THR A C 1
ATOM 4300 O O . THR A 1 555 ? 3.389 -3.172 29.961 1.00 93.75 555 THR A O 1
ATOM 4303 N N . LYS A 1 556 ? 2.443 -1.936 31.574 1.00 95.69 556 LYS A N 1
ATOM 4304 C CA . LYS A 1 556 ? 2.068 -0.854 30.654 1.00 95.69 556 LYS A CA 1
ATOM 4305 C C . LYS A 1 556 ? 3.288 -0.205 29.995 1.00 95.69 556 LYS A C 1
ATOM 4307 O O . LYS A 1 556 ? 3.207 0.161 28.832 1.00 95.69 556 LYS A O 1
ATOM 4312 N N . GLU A 1 557 ? 4.425 -0.106 30.686 1.00 95.62 557 GLU A N 1
ATOM 4313 C CA . GLU A 1 557 ? 5.663 0.449 30.128 1.00 95.62 557 GLU A CA 1
ATOM 4314 C C . GLU A 1 557 ? 6.226 -0.452 29.026 1.00 95.62 557 GLU A C 1
ATOM 4316 O O . GLU A 1 557 ? 6.642 0.054 27.987 1.00 95.62 557 GLU A O 1
ATOM 4321 N N . ALA A 1 558 ? 6.177 -1.775 29.216 1.00 95.38 558 ALA A N 1
ATOM 4322 C CA . ALA A 1 558 ? 6.532 -2.727 28.167 1.00 95.38 558 ALA A CA 1
ATOM 4323 C C . ALA A 1 558 ? 5.592 -2.594 26.960 1.00 95.38 558 ALA A C 1
ATOM 4325 O O . ALA A 1 558 ? 6.054 -2.561 25.825 1.00 95.38 558 ALA A O 1
ATOM 4326 N N . MET A 1 559 ? 4.284 -2.435 27.185 1.00 97.38 559 MET A N 1
ATOM 4327 C CA . MET A 1 559 ? 3.337 -2.191 26.093 1.00 97.38 559 MET A CA 1
ATOM 4328 C C . MET A 1 559 ? 3.634 -0.875 25.357 1.00 97.38 559 MET A C 1
ATOM 4330 O O . MET A 1 559 ? 3.636 -0.841 24.131 1.00 97.38 559 MET A O 1
ATOM 4334 N N . MET A 1 560 ? 3.964 0.200 26.079 1.00 97.75 560 MET A N 1
ATOM 4335 C CA . MET A 1 560 ? 4.395 1.465 25.471 1.00 97.75 560 MET A CA 1
ATOM 4336 C C . MET A 1 560 ? 5.697 1.317 24.668 1.00 97.75 560 MET A C 1
ATOM 4338 O O . MET A 1 560 ? 5.865 2.017 23.675 1.00 97.75 560 MET A O 1
ATOM 4342 N N . GLU A 1 561 ? 6.622 0.442 25.077 1.00 95.69 561 GLU A N 1
ATOM 4343 C CA . GLU A 1 561 ? 7.832 0.112 24.307 1.00 95.69 561 GLU A CA 1
ATOM 4344 C C . GLU A 1 561 ? 7.475 -0.611 23.002 1.00 95.69 561 GLU A C 1
ATOM 4346 O O . GLU A 1 561 ? 7.963 -0.218 21.944 1.00 95.69 561 GLU A O 1
ATOM 4351 N N . ILE A 1 562 ? 6.566 -1.592 23.056 1.00 95.50 562 ILE A N 1
ATOM 4352 C CA . ILE A 1 562 ? 6.073 -2.319 21.874 1.00 95.50 562 ILE A CA 1
ATOM 4353 C C . ILE A 1 562 ? 5.446 -1.351 20.866 1.00 95.50 562 ILE A C 1
ATOM 4355 O O . ILE A 1 562 ? 5.823 -1.357 19.697 1.00 95.50 562 ILE A O 1
ATOM 4359 N N . LEU A 1 563 ? 4.562 -0.458 21.322 1.00 96.81 563 LEU A N 1
ATOM 4360 C CA . LEU A 1 563 ? 3.903 0.539 20.466 1.00 96.81 563 LEU A CA 1
ATOM 4361 C C . LEU A 1 563 ? 4.871 1.570 19.852 1.00 96.81 563 LEU A C 1
ATOM 4363 O O . LEU A 1 563 ? 4.491 2.322 18.955 1.00 96.81 563 LEU A O 1
ATOM 4367 N N . ARG A 1 564 ? 6.121 1.629 20.323 1.00 95.44 564 ARG A N 1
ATOM 4368 C CA . ARG A 1 564 ? 7.178 2.513 19.809 1.00 95.44 564 ARG A CA 1
ATOM 4369 C C . ARG A 1 564 ? 8.185 1.797 18.912 1.00 95.44 564 ARG A C 1
ATOM 4371 O O . ARG A 1 564 ? 9.093 2.458 18.413 1.00 95.44 564 ARG A O 1
ATOM 4378 N N . ASP A 1 565 ? 8.059 0.488 18.713 1.00 92.50 565 ASP A N 1
ATOM 4379 C CA . ASP A 1 565 ? 9.055 -0.290 17.983 1.00 92.50 565 ASP A CA 1
ATOM 4380 C C . ASP A 1 565 ? 8.986 -0.029 16.469 1.00 92.50 565 ASP A C 1
ATOM 4382 O O . ASP A 1 565 ? 8.009 -0.351 15.794 1.00 92.50 565 ASP A O 1
ATOM 4386 N N . HIS A 1 566 ? 10.056 0.550 15.921 1.00 85.62 566 HIS A N 1
ATOM 4387 C CA . HIS A 1 566 ? 10.195 0.787 14.479 1.00 85.62 566 HIS A CA 1
ATOM 4388 C C . HIS A 1 566 ? 10.584 -0.467 13.704 1.00 85.62 566 HIS A C 1
ATOM 4390 O O . HIS A 1 566 ? 10.243 -0.600 12.534 1.00 85.62 566 HIS A O 1
ATOM 4396 N N . LYS A 1 567 ? 11.329 -1.386 14.328 1.00 81.38 567 LYS A N 1
ATOM 4397 C CA . LYS A 1 567 ? 11.942 -2.524 13.628 1.00 81.38 567 LYS A CA 1
ATOM 4398 C C . LYS A 1 567 ? 10.898 -3.520 13.120 1.00 81.38 567 LYS A C 1
ATOM 4400 O O . LYS A 1 567 ? 11.078 -4.119 12.063 1.00 81.38 567 LYS A O 1
ATOM 4405 N N . SER A 1 568 ? 9.838 -3.716 13.891 1.00 81.44 568 SER A N 1
ATOM 4406 C CA . SER A 1 568 ? 8.673 -4.523 13.527 1.00 81.44 568 SER A CA 1
ATOM 4407 C C . SER A 1 568 ? 7.699 -3.793 12.604 1.00 81.44 568 SER A C 1
ATOM 4409 O O . SER A 1 568 ? 6.848 -4.449 12.016 1.00 81.44 568 SER A O 1
ATOM 4411 N N . GLY A 1 569 ? 7.825 -2.470 12.462 1.00 82.50 569 GLY A N 1
ATOM 4412 C CA . GLY A 1 569 ? 6.874 -1.627 11.739 1.00 82.50 569 GLY A CA 1
ATOM 4413 C C . GLY A 1 569 ? 5.661 -1.185 12.566 1.00 82.50 569 GLY A C 1
ATOM 4414 O O . GLY A 1 569 ? 4.814 -0.489 12.019 1.00 82.50 569 GLY A O 1
ATOM 4415 N N . ILE A 1 570 ? 5.583 -1.538 13.859 1.00 89.44 570 ILE A N 1
ATOM 4416 C CA . ILE A 1 570 ? 4.456 -1.181 14.743 1.00 89.44 570 ILE A CA 1
ATOM 4417 C C . ILE A 1 570 ? 4.323 0.337 14.900 1.00 89.44 570 ILE A C 1
ATOM 4419 O O . ILE A 1 570 ? 3.221 0.881 14.839 1.00 89.44 570 ILE A O 1
ATOM 4423 N N . CYS A 1 571 ? 5.442 1.035 15.116 1.00 90.50 571 CYS A N 1
ATOM 4424 C CA . CYS A 1 571 ? 5.481 2.494 15.067 1.00 90.50 571 CYS A CA 1
ATOM 4425 C C . CYS A 1 571 ? 5.726 2.927 13.618 1.00 90.50 571 CYS A C 1
ATOM 4427 O O . CYS A 1 571 ? 6.869 2.944 13.150 1.00 90.50 571 CYS A O 1
ATOM 4429 N N . MET A 1 572 ? 4.652 3.277 12.913 1.00 84.25 572 MET A N 1
ATOM 4430 C CA . MET A 1 572 ? 4.661 3.560 11.484 1.00 84.25 572 MET A CA 1
ATOM 4431 C C . MET A 1 572 ? 5.152 4.979 11.174 1.00 84.25 572 MET A C 1
ATOM 4433 O O . MET A 1 572 ? 4.678 5.973 11.731 1.00 84.25 572 MET A O 1
ATOM 4437 N N . HIS A 1 573 ? 6.107 5.055 10.244 1.00 79.88 573 HIS A N 1
ATOM 4438 C CA . HIS A 1 573 ? 6.650 6.289 9.684 1.00 79.88 573 HIS A CA 1
ATOM 4439 C C . HIS A 1 573 ? 6.930 6.088 8.187 1.00 79.88 573 HIS A C 1
ATOM 4441 O O . HIS A 1 573 ? 7.942 5.483 7.837 1.00 79.88 573 HIS A O 1
ATOM 4447 N N . GLY A 1 574 ? 6.071 6.610 7.309 1.00 63.84 574 GLY A N 1
ATOM 4448 C CA . GLY A 1 574 ? 6.324 6.651 5.865 1.00 63.84 574 GLY A CA 1
ATOM 4449 C C . GLY A 1 574 ? 5.292 5.902 5.021 1.00 63.84 574 GLY A C 1
ATOM 4450 O O . GLY A 1 574 ? 4.338 5.326 5.530 1.00 63.84 574 GLY A O 1
ATOM 4451 N N . GLY A 1 575 ? 5.468 5.948 3.696 1.00 62.50 575 GLY A N 1
ATOM 4452 C CA . GLY A 1 575 ? 4.525 5.342 2.745 1.00 62.50 575 GLY A CA 1
ATOM 4453 C C . GLY A 1 575 ? 3.189 6.085 2.617 1.00 62.50 575 GLY A C 1
ATOM 4454 O O . GLY A 1 575 ? 2.206 5.484 2.197 1.00 62.50 575 GLY A O 1
ATOM 4455 N N . GLY A 1 576 ? 3.146 7.369 2.994 1.00 67.44 576 GLY A N 1
ATOM 4456 C CA . GLY A 1 576 ? 1.917 8.170 3.048 1.00 67.44 576 GLY A CA 1
ATOM 4457 C C . GLY A 1 576 ? 1.067 7.935 4.300 1.00 67.44 576 GLY A C 1
ATOM 4458 O O . GLY A 1 576 ? -0.024 8.486 4.385 1.00 67.44 576 GLY A O 1
ATOM 4459 N N . PHE A 1 577 ? 1.554 7.137 5.257 1.00 82.69 577 PHE A N 1
ATOM 4460 C CA . PHE A 1 577 ? 0.900 6.855 6.533 1.00 82.69 577 PHE A CA 1
ATOM 4461 C C . PHE A 1 577 ? 1.828 7.162 7.713 1.00 82.69 577 PHE A C 1
ATOM 4463 O O . PHE A 1 577 ? 3.061 7.161 7.610 1.00 82.69 577 PHE A O 1
ATOM 4470 N N . GLU A 1 578 ? 1.228 7.415 8.869 1.00 87.50 578 GLU A N 1
ATOM 4471 C CA . GLU A 1 578 ? 1.934 7.575 10.135 1.00 87.50 578 GLU A CA 1
ATOM 4472 C C . GLU A 1 578 ? 1.091 7.063 11.299 1.00 87.50 578 GLU A C 1
ATOM 4474 O O . GLU A 1 578 ? -0.138 7.107 11.250 1.00 87.50 578 GLU A O 1
ATOM 4479 N N . THR A 1 579 ? 1.742 6.627 12.380 1.00 92.69 579 THR A N 1
ATOM 4480 C CA . THR A 1 579 ? 1.024 6.426 13.641 1.00 92.69 579 THR A CA 1
ATOM 4481 C C . THR A 1 579 ? 0.576 7.779 14.180 1.00 92.69 579 THR A C 1
ATOM 4483 O O . THR A 1 579 ? 1.394 8.535 14.713 1.00 92.69 579 THR A O 1
ATOM 4486 N N . THR A 1 580 ? -0.714 8.081 14.055 1.00 93.38 580 THR A N 1
ATOM 4487 C CA . THR A 1 580 ? -1.347 9.346 14.455 1.00 93.38 580 THR A CA 1
ATOM 4488 C C . THR A 1 580 ? -1.717 9.384 15.930 1.00 93.38 580 THR A C 1
ATOM 4490 O O . THR A 1 580 ? -1.830 10.463 16.510 1.00 93.38 580 THR A O 1
ATOM 4493 N N . SER A 1 581 ? -1.870 8.227 16.575 1.00 95.44 581 SER A N 1
ATOM 4494 C CA . SER A 1 581 ? -2.157 8.135 18.007 1.00 95.44 581 SER A CA 1
ATOM 4495 C C . SER A 1 581 ? -1.827 6.745 18.550 1.00 95.44 581 SER A C 1
ATOM 4497 O O . SER A 1 581 ? -1.942 5.748 17.840 1.00 95.44 581 SER A O 1
ATOM 4499 N N . ALA A 1 582 ? -1.435 6.674 19.822 1.00 97.31 582 ALA A N 1
ATOM 4500 C CA . ALA A 1 582 ? -1.227 5.425 20.543 1.00 97.31 582 ALA A CA 1
ATOM 4501 C C . ALA A 1 582 ? -1.963 5.439 21.883 1.00 97.31 582 ALA A C 1
ATOM 4503 O O . ALA A 1 582 ? -2.053 6.477 22.552 1.00 97.31 582 ALA A O 1
ATOM 4504 N N . TRP A 1 583 ? -2.453 4.270 22.286 1.00 98.38 583 TRP A N 1
ATOM 4505 C CA . TRP A 1 583 ? -3.287 4.080 23.465 1.00 98.38 583 TRP A CA 1
ATOM 4506 C C . TRP A 1 583 ? -2.843 2.850 24.251 1.00 98.38 583 TRP A C 1
ATOM 4508 O O . TRP A 1 583 ? -2.682 1.780 23.675 1.00 98.38 583 TRP A O 1
ATOM 4518 N N . VAL A 1 584 ? -2.713 2.973 25.572 1.00 98.62 584 VAL A N 1
ATOM 4519 C CA . VAL A 1 584 ? -2.494 1.855 26.500 1.00 98.62 584 VAL A CA 1
ATOM 4520 C C . VAL A 1 584 ? -3.527 1.910 27.621 1.00 98.62 584 VAL A C 1
ATOM 4522 O O . VAL A 1 584 ? -3.681 2.945 28.262 1.00 98.62 584 VAL A O 1
ATOM 4525 N N . SER A 1 585 ? -4.214 0.799 27.890 1.00 98.44 585 SER A N 1
ATOM 4526 C CA . SER A 1 585 ? -5.097 0.669 29.060 1.00 98.44 585 SER A CA 1
ATOM 4527 C C . SER A 1 585 ? -4.527 -0.356 30.032 1.00 98.44 585 SER A C 1
ATOM 4529 O O . SER A 1 585 ? -4.162 -1.457 29.626 1.00 98.44 585 SER A O 1
ATOM 4531 N N . GLU A 1 586 ? -4.478 -0.008 31.314 1.00 97.75 586 GLU A N 1
ATOM 4532 C CA . GLU A 1 586 ? -4.105 -0.913 32.401 1.00 97.75 586 GLU A CA 1
ATOM 4533 C C . GLU A 1 586 ? -5.319 -1.141 33.296 1.00 97.75 586 GLU A C 1
ATOM 4535 O O . GLU A 1 586 ? -5.824 -0.214 33.935 1.00 97.75 586 GLU A O 1
ATOM 4540 N N . PHE A 1 587 ? -5.770 -2.386 33.345 1.00 97.19 587 PHE A N 1
ATOM 4541 C CA . PHE A 1 587 ? -6.820 -2.837 34.239 1.00 97.19 587 PHE A CA 1
ATOM 4542 C C . PHE A 1 587 ? -6.178 -3.370 35.514 1.00 97.19 587 PHE A C 1
ATOM 4544 O O . PHE A 1 587 ? -5.186 -4.099 35.468 1.00 97.19 587 PHE A O 1
ATOM 4551 N N . THR A 1 588 ? -6.756 -3.025 36.657 1.00 95.25 588 THR A N 1
ATOM 4552 C CA . THR A 1 588 ? -6.428 -3.608 37.956 1.00 95.25 588 THR A CA 1
ATOM 4553 C C . THR A 1 588 ? -7.702 -4.164 38.564 1.00 95.25 588 THR A C 1
ATOM 4555 O O . THR A 1 588 ? -8.596 -3.406 38.943 1.00 95.25 588 THR A O 1
ATOM 4558 N N . THR A 1 589 ? -7.777 -5.488 38.653 1.00 88.31 589 THR A N 1
ATOM 4559 C CA . THR A 1 589 ? -8.927 -6.225 39.177 1.00 88.31 589 THR A CA 1
ATOM 4560 C C . THR A 1 589 ? -8.626 -6.732 40.584 1.00 88.31 589 THR A C 1
ATOM 4562 O O . THR A 1 589 ? -7.737 -7.560 40.783 1.00 88.31 589 THR A O 1
ATOM 4565 N N . ASN A 1 590 ? -9.407 -6.262 41.557 1.00 82.31 590 ASN A N 1
ATOM 4566 C CA . ASN A 1 590 ? -9.375 -6.689 42.953 1.00 82.31 590 ASN A CA 1
ATOM 4567 C C . ASN A 1 590 ? -10.735 -7.298 43.326 1.00 82.31 590 ASN A C 1
ATOM 4569 O O . ASN A 1 590 ? -11.669 -6.606 43.727 1.00 82.31 590 ASN A O 1
ATOM 4573 N N . GLY A 1 591 ? -10.864 -8.619 43.191 1.00 77.44 591 GLY A N 1
ATOM 4574 C CA . GLY A 1 591 ? -12.145 -9.296 43.401 1.00 77.44 591 GLY A CA 1
ATOM 4575 C C . GLY A 1 591 ? -13.139 -8.966 42.285 1.00 77.44 591 GLY A C 1
ATOM 4576 O O . GLY A 1 591 ? -12.912 -9.361 41.146 1.00 77.44 591 GLY A O 1
ATOM 4577 N N . LYS A 1 592 ? -14.246 -8.285 42.616 1.00 71.69 592 LYS A N 1
ATOM 4578 C CA . LYS A 1 592 ? -15.256 -7.836 41.635 1.00 71.69 592 LYS A CA 1
ATOM 4579 C C . LYS A 1 592 ? -15.034 -6.408 41.135 1.00 71.69 592 LYS A C 1
ATOM 4581 O O . LYS A 1 592 ? -15.692 -6.009 40.181 1.00 71.69 592 LYS A O 1
ATOM 4586 N N . ASP A 1 593 ? -14.137 -5.660 41.772 1.00 81.12 593 ASP A N 1
ATOM 4587 C CA . ASP A 1 593 ? -13.871 -4.275 41.409 1.00 81.12 593 ASP A CA 1
ATOM 4588 C C . ASP A 1 593 ? -12.733 -4.228 40.391 1.00 81.12 593 ASP A C 1
ATOM 4590 O O . ASP A 1 593 ? -11.619 -4.687 40.662 1.00 81.12 593 ASP A O 1
ATOM 4594 N N . THR A 1 594 ? -13.010 -3.653 39.224 1.00 86.62 594 THR A N 1
ATOM 4595 C CA . THR A 1 594 ? -12.015 -3.403 38.182 1.00 86.62 594 THR A CA 1
ATOM 4596 C C . THR A 1 594 ? -11.850 -1.903 38.010 1.00 86.62 594 THR A C 1
ATOM 4598 O O . THR A 1 594 ? -12.803 -1.194 37.696 1.00 86.62 594 THR A O 1
ATOM 4601 N N . ASN A 1 595 ? -10.624 -1.421 38.197 1.00 92.94 595 ASN A N 1
ATOM 4602 C CA . ASN A 1 595 ? -10.241 -0.057 37.861 1.00 92.94 595 ASN A CA 1
ATOM 4603 C C . ASN A 1 595 ? -9.465 -0.048 36.543 1.00 92.94 595 ASN A C 1
ATOM 4605 O O . ASN A 1 595 ? -8.594 -0.897 36.351 1.00 92.94 595 ASN A O 1
ATOM 4609 N N . VAL A 1 596 ? -9.735 0.922 35.670 1.00 95.94 596 VAL A N 1
ATOM 4610 C CA . VAL A 1 596 ? -9.062 1.047 34.371 1.00 95.94 596 VAL A CA 1
ATOM 4611 C C . VAL A 1 596 ? -8.391 2.409 34.270 1.00 95.94 596 VAL A C 1
ATOM 4613 O O . VAL A 1 596 ? -9.025 3.440 34.483 1.00 95.94 596 VAL A O 1
ATOM 4616 N N . ARG A 1 597 ? -7.097 2.414 33.947 1.00 97.56 597 ARG A N 1
ATOM 4617 C CA . ARG A 1 597 ? -6.326 3.631 33.662 1.00 97.56 597 ARG A CA 1
ATOM 4618 C C . ARG A 1 597 ? -5.952 3.677 32.194 1.00 97.56 597 ARG A C 1
ATOM 4620 O O . ARG A 1 597 ? -5.478 2.674 31.661 1.00 97.56 597 ARG A O 1
ATOM 4627 N N . HIS A 1 598 ? -6.123 4.833 31.563 1.00 98.19 598 HIS A N 1
ATOM 4628 C CA . HIS A 1 598 ? -5.860 5.026 30.139 1.00 98.19 598 HIS A CA 1
ATOM 4629 C C . HIS A 1 598 ? -4.696 5.982 29.941 1.00 98.19 598 HIS A C 1
ATOM 4631 O O . HIS A 1 598 ? -4.702 7.084 30.474 1.00 98.19 598 HIS A O 1
ATOM 4637 N N . PHE A 1 599 ? -3.713 5.566 29.154 1.00 98.31 599 PHE A N 1
ATOM 4638 C CA . PHE A 1 599 ? -2.525 6.329 28.819 1.00 98.31 599 PHE A CA 1
ATOM 4639 C C . PHE A 1 599 ? -2.493 6.542 27.309 1.00 98.31 599 PHE A C 1
ATOM 4641 O O . PHE A 1 599 ? -2.460 5.574 26.553 1.00 98.31 599 PHE A O 1
ATOM 4648 N N . VAL A 1 600 ? -2.485 7.791 26.853 1.00 97.19 600 VAL A N 1
ATOM 4649 C CA . VAL A 1 600 ? -2.629 8.126 25.426 1.00 97.19 600 VAL A CA 1
ATOM 4650 C C . VAL A 1 600 ? -1.611 9.171 24.988 1.00 97.19 600 VAL A C 1
ATOM 4652 O O . VAL A 1 600 ? -1.176 9.998 25.791 1.00 97.19 600 VAL A O 1
ATOM 4655 N N . THR A 1 601 ? -1.219 9.160 23.715 1.00 94.69 601 THR A N 1
ATOM 4656 C CA . THR A 1 601 ? -0.296 10.178 23.174 1.00 94.69 601 THR A CA 1
ATOM 4657 C C . THR A 1 601 ? -1.005 11.445 22.707 1.00 94.69 601 THR A C 1
ATOM 4659 O O . THR A 1 601 ? -0.412 12.523 22.777 1.00 94.69 601 THR A O 1
ATOM 4662 N N . GLY A 1 602 ? -2.257 11.333 22.241 1.00 84.31 602 GLY A N 1
ATOM 4663 C CA . GLY A 1 602 ? -3.047 12.465 21.740 1.00 84.31 602 GLY A CA 1
ATOM 4664 C C . GLY A 1 602 ? -2.397 13.190 20.557 1.00 84.31 602 GLY A C 1
ATOM 4665 O O . GLY A 1 602 ? -2.489 14.412 20.459 1.00 84.31 602 GLY A O 1
ATOM 4666 N N . GLY A 1 603 ? -1.656 12.459 19.723 1.00 87.12 603 GLY A N 1
ATOM 4667 C CA . GLY A 1 603 ? -0.991 12.993 18.540 1.00 87.12 603 GLY A CA 1
ATOM 4668 C C . GLY A 1 603 ? 0.070 12.048 17.966 1.00 87.12 603 GLY A C 1
ATOM 4669 O O . GLY A 1 603 ? 0.416 11.045 18.614 1.00 87.12 603 GLY A O 1
ATOM 4670 N N . PRO A 1 604 ? 0.601 12.391 16.776 1.00 91.00 604 PRO A N 1
ATOM 4671 C CA . PRO A 1 604 ? 1.386 11.478 15.961 1.00 91.00 604 PRO A CA 1
ATOM 4672 C C . PRO A 1 604 ? 2.755 11.172 16.560 1.00 91.00 604 PRO A C 1
ATOM 4674 O O . PRO A 1 604 ? 3.298 11.934 17.371 1.00 91.00 604 PRO A O 1
ATOM 4677 N N . HIS A 1 605 ? 3.328 10.065 16.093 1.00 89.12 605 HIS A N 1
ATOM 4678 C CA . HIS A 1 605 ? 4.656 9.563 16.434 1.00 89.12 605 HIS A CA 1
ATOM 4679 C C . HIS A 1 605 ? 4.804 9.231 17.928 1.00 89.12 605 HIS A C 1
ATOM 4681 O O . HIS A 1 605 ? 5.486 9.956 18.668 1.00 89.12 605 HIS A O 1
ATOM 4687 N N . PRO A 1 606 ? 4.238 8.107 18.407 1.00 91.44 606 PRO A N 1
ATOM 4688 C CA . PRO A 1 606 ? 4.333 7.713 19.814 1.00 91.44 606 PRO A CA 1
ATOM 4689 C C . PRO A 1 606 ? 5.777 7.516 20.294 1.00 91.44 606 PRO A C 1
ATOM 4691 O O . PRO A 1 606 ? 6.056 7.657 21.486 1.00 91.44 606 PRO A O 1
ATOM 4694 N N . CYS A 1 607 ? 6.723 7.268 19.384 1.00 90.81 607 CYS A N 1
ATOM 4695 C CA . CYS A 1 607 ? 8.157 7.236 19.676 1.00 90.81 607 CYS A CA 1
ATOM 4696 C C . CYS A 1 607 ? 8.741 8.593 20.115 1.00 90.81 607 CYS A C 1
ATOM 4698 O O . CYS A 1 607 ? 9.768 8.628 20.789 1.00 90.81 607 CYS A O 1
ATOM 4700 N N . LYS A 1 608 ? 8.085 9.708 19.772 1.00 90.81 608 LYS A N 1
ATOM 4701 C CA . LYS A 1 608 ? 8.492 11.084 20.114 1.00 90.81 608 LYS A CA 1
ATOM 4702 C C . LYS A 1 608 ? 7.563 11.744 21.138 1.00 90.81 608 LYS A C 1
ATOM 4704 O O . LYS A 1 608 ? 7.862 12.837 21.618 1.00 90.81 608 LYS A O 1
ATOM 4709 N N . LYS A 1 609 ? 6.433 11.114 21.470 1.00 90.19 609 LYS A N 1
ATOM 4710 C CA . LYS A 1 609 ? 5.414 11.646 22.384 1.00 90.19 609 LYS A CA 1
ATOM 4711 C C . LYS A 1 609 ? 5.409 10.896 23.712 1.00 90.19 609 LYS A C 1
ATOM 4713 O O . LYS A 1 609 ? 5.622 9.685 23.783 1.00 90.19 609 LYS A O 1
ATOM 4718 N N . ALA A 1 610 ? 5.140 11.630 24.787 1.00 93.12 610 ALA A N 1
ATOM 4719 C CA . ALA A 1 610 ? 4.867 11.033 26.086 1.00 93.12 610 ALA A CA 1
ATOM 4720 C C . ALA A 1 610 ? 3.423 10.521 26.132 1.00 93.12 610 ALA A C 1
ATOM 4722 O O . ALA A 1 610 ? 2.514 11.207 25.669 1.00 93.12 610 ALA A O 1
ATOM 4723 N N . PHE A 1 611 ? 3.227 9.351 26.734 1.00 97.12 611 PHE A N 1
ATOM 4724 C CA . PHE A 1 611 ? 1.902 8.881 27.115 1.00 97.12 611 PHE A CA 1
ATOM 4725 C C . PHE A 1 611 ? 1.424 9.668 28.339 1.00 97.12 611 PHE A C 1
ATOM 4727 O O . PHE A 1 611 ? 2.171 9.821 29.309 1.00 97.12 611 PHE A O 1
ATOM 4734 N N . ARG A 1 612 ? 0.196 10.181 28.289 1.00 96.31 612 ARG A N 1
ATOM 4735 C CA . ARG A 1 612 ? -0.448 10.922 29.379 1.00 96.31 612 ARG A CA 1
ATOM 4736 C C . ARG A 1 612 ? -1.664 10.163 29.864 1.00 96.31 612 ARG A C 1
ATOM 4738 O O . ARG A 1 612 ? -2.390 9.599 29.053 1.00 96.31 612 ARG A O 1
ATOM 4745 N N . GLU A 1 613 ? -1.854 10.142 31.175 1.00 97.12 613 GLU A N 1
ATOM 4746 C CA . GLU A 1 613 ? -3.039 9.533 31.765 1.00 97.12 613 GLU A CA 1
ATOM 4747 C C . GLU A 1 613 ? -4.265 10.417 31.511 1.00 97.12 613 GLU A C 1
ATOM 4749 O O . GLU A 1 613 ? -4.212 11.628 31.729 1.00 97.12 613 GLU A O 1
ATOM 4754 N N . GLU A 1 614 ? -5.355 9.818 31.045 1.00 95.38 614 GLU A N 1
ATOM 4755 C CA . GLU A 1 614 ? -6.617 10.497 30.755 1.00 95.38 614 GLU A CA 1
ATOM 4756 C C . GLU A 1 614 ? -7.778 9.757 31.434 1.00 95.38 614 GLU A C 1
ATOM 4758 O O . GLU A 1 614 ? -7.861 8.528 31.404 1.00 95.38 614 GLU A O 1
ATOM 4763 N N . SER A 1 615 ? -8.706 10.512 32.022 1.00 91.44 615 SER A N 1
ATOM 4764 C CA . SER A 1 615 ? -9.957 9.987 32.578 1.00 91.44 615 SER A CA 1
ATOM 4765 C C . SER A 1 615 ? -11.108 10.097 31.576 1.00 91.44 615 SER A C 1
ATOM 4767 O O . SER A 1 615 ? -11.096 10.952 30.688 1.00 91.44 615 SER A O 1
ATOM 4769 N N . ILE A 1 616 ? -12.126 9.248 31.722 1.00 91.19 616 ILE A N 1
ATOM 4770 C CA . ILE A 1 616 ? -13.367 9.333 30.931 1.00 91.19 616 ILE A CA 1
ATOM 4771 C C . ILE A 1 616 ? -14.236 10.509 31.399 1.00 91.19 616 ILE A C 1
ATOM 4773 O O . ILE A 1 616 ? -14.862 11.176 30.574 1.00 91.19 616 ILE A O 1
ATOM 4777 N N . ILE A 1 617 ? -14.226 10.771 32.710 1.00 76.81 617 ILE A N 1
ATOM 4778 C CA . ILE A 1 617 ? -14.990 11.820 33.400 1.00 76.81 617 ILE A CA 1
ATOM 4779 C C . ILE A 1 617 ? -14.042 12.892 33.926 1.00 76.81 617 ILE A C 1
ATOM 4781 O O . ILE A 1 617 ? -12.955 12.513 34.429 1.00 76.81 617 ILE A O 1
#